Protein 3DF6 (pdb70)

CATH classification: 3.30.160.300

Structure (mmCIF, N/CA/C/O backbone):
data_3DF6
#
_entry.id   3DF6
#
_cell.length_a   57.112
_cell.length_b   97.688
_cell.length_c   103.679
_cell.angle_alpha   90.00
_cell.angle_beta   90.00
_cell.angle_gamma   90.00
#
_symmetry.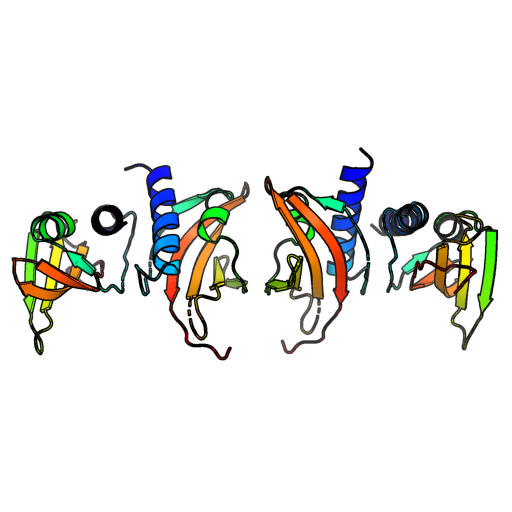space_group_name_H-M   'P 21 21 21'
#
loop_
_entity.id
_entity.type
_entity.pdbx_description
1 polymer ORF99
2 non-polymer 'CALCIUM ION'
3 water water
#
loop_
_atom_site.group_PDB
_atom_site.id
_atom_site.type_symbol
_atom_site.label_atom_id
_atom_site.label_alt_id
_atom_site.label_comp_id
_atom_site.label_asym_id
_atom_site.label_entity_id
_atom_site.label_seq_id
_atom_site.pdbx_PDB_ins_code
_atom_site.Cartn_x
_atom_site.Cartn_y
_atom_site.Cartn_z
_atom_site.occupancy
_atom_site.B_iso_or_equiv
_atom_site.auth_seq_id
_atom_site.auth_comp_id
_atom_site.auth_asym_id
_atom_site.auth_atom_id
_atom_site.pdbx_PDB_model_num
ATOM 1 N N . ASP A 1 2 ? 76.275 57.243 6.767 1.00 28.85 2 ASP A N 1
ATOM 2 C CA . ASP A 1 2 ? 76.103 57.582 8.212 1.00 28.12 2 ASP A CA 1
ATOM 3 C C . ASP A 1 2 ? 74.654 57.437 8.708 1.00 27.40 2 ASP A C 1
ATOM 4 O O . ASP A 1 2 ? 73.756 57.053 7.960 1.00 27.02 2 ASP A O 1
ATOM 9 N N . THR A 1 3 ? 74.452 57.782 9.974 1.00 26.64 3 THR A N 1
ATOM 10 C CA . THR A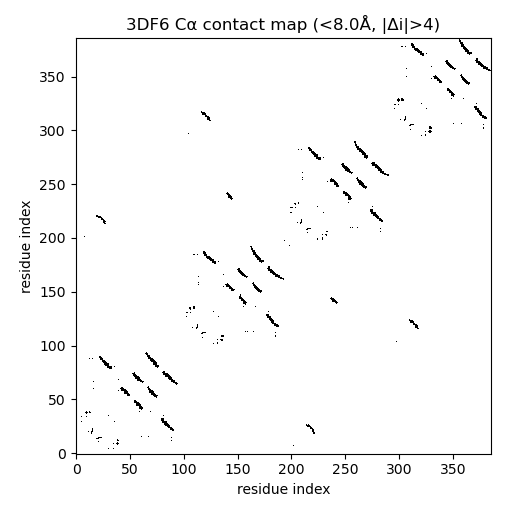 1 3 ? 73.193 57.584 10.694 1.00 25.66 3 THR A CA 1
ATOM 11 C C . THR A 1 3 ? 72.005 58.441 10.205 1.00 24.81 3 THR A C 1
ATOM 12 O O . THR A 1 3 ? 70.883 57.946 10.113 1.00 23.55 3 THR A O 1
ATOM 16 N N . HIS A 1 4 ? 72.244 59.712 9.879 1.00 23.55 4 HIS A N 1
ATOM 17 C CA . HIS A 1 4 ? 71.174 60.534 9.294 1.00 22.83 4 HIS A CA 1
ATOM 18 C C . HIS A 1 4 ? 70.742 59.989 7.931 1.00 21.32 4 HIS A C 1
ATOM 19 O O . HIS A 1 4 ? 69.555 59.973 7.613 1.00 20.80 4 HIS A O 1
ATOM 26 N N . GLU A 1 5 ? 71.715 59.556 7.131 1.00 19.88 5 GLU A N 1
ATOM 27 C CA . GLU A 1 5 ? 71.424 58.946 5.834 1.00 19.69 5 GLU A CA 1
ATOM 28 C C . GLU A 1 5 ? 70.728 57.596 5.985 1.00 18.39 5 GLU A C 1
ATOM 29 O O . GLU A 1 5 ? 69.815 57.278 5.220 1.00 17.85 5 GLU A O 1
ATOM 35 N N . PHE A 1 6 ? 71.168 56.812 6.973 1.00 17.16 6 PHE A N 1
ATOM 36 C CA . PHE A 1 6 ? 70.539 55.522 7.288 1.00 16.06 6 PHE A CA 1
ATOM 37 C C . PHE A 1 6 ? 69.072 55.747 7.670 1.00 15.59 6 PHE A C 1
ATOM 38 O O . PHE A 1 6 ? 68.181 55.089 7.137 1.00 14.83 6 PHE A O 1
ATOM 46 N N . HIS A 1 7 ? 68.809 56.711 8.551 1.00 15.52 7 HIS A N 1
ATOM 47 C CA . HIS A 1 7 ? 67.423 56.981 8.943 1.00 16.20 7 HIS A CA 1
ATOM 48 C C . HIS A 1 7 ? 66.558 57.501 7.788 1.00 15.62 7 HIS A C 1
ATOM 49 O O . HIS A 1 7 ? 65.401 57.122 7.676 1.00 14.82 7 HIS A O 1
ATOM 56 N N . LYS A 1 8 ? 67.138 58.321 6.911 1.00 15.93 8 LYS A N 1
ATOM 57 C CA . LYS A 1 8 ? 66.460 58.749 5.672 1.00 16.06 8 LYS A CA 1
ATOM 58 C C . LYS A 1 8 ? 66.056 57.549 4.801 1.00 15.32 8 LYS A C 1
ATOM 59 O O . LYS A 1 8 ? 64.966 57.512 4.241 1.00 14.62 8 LYS A O 1
ATOM 65 N N . LEU A 1 9 ? 66.949 56.578 4.671 1.00 14.85 9 LEU A N 1
ATOM 66 C CA . LEU A 1 9 ? 66.595 55.340 3.966 1.00 14.95 9 LEU A CA 1
ATOM 67 C C . LEU A 1 9 ? 65.433 54.545 4.624 1.00 15.08 9 LEU A C 1
ATOM 68 O O . LEU A 1 9 ? 64.565 54.027 3.931 1.00 15.59 9 LEU A O 1
ATOM 73 N N . LEU A 1 10 ? 65.409 54.429 5.946 1.00 15.26 10 LEU A N 1
ATOM 74 C CA . LEU A 1 10 ? 64.314 53.685 6.584 1.00 15.39 10 LEU A CA 1
ATOM 75 C C . LEU A 1 10 ? 62.980 54.352 6.265 1.00 15.56 10 LEU A C 1
ATOM 76 O O . LEU A 1 10 ? 61.989 53.685 5.960 1.00 15.40 10 LEU A O 1
ATOM 81 N N . ILE A 1 11 ? 62.972 55.682 6.362 1.00 15.44 11 ILE A N 1
ATOM 82 C CA . ILE A 1 11 ? 61.802 56.502 6.041 1.00 15.06 11 ILE A CA 1
ATOM 83 C C . ILE A 1 11 ? 61.346 56.242 4.602 1.00 15.08 11 ILE A C 1
ATOM 84 O O . ILE A 1 11 ? 60.167 56.001 4.363 1.00 15.26 11 ILE A O 1
ATOM 89 N N . LYS A 1 12 ? 62.292 56.262 3.664 1.00 14.57 12 LYS A N 1
ATOM 90 C CA . LYS A 1 12 ? 62.011 55.965 2.253 1.00 15.32 12 LYS A CA 1
ATOM 91 C C . LYS A 1 12 ? 61.546 54.523 1.983 1.00 14.34 12 LYS A C 1
ATOM 92 O O . LYS A 1 12 ? 60.732 54.292 1.074 1.00 12.99 12 LYS A O 1
ATOM 98 N N . VAL A 1 13 ? 62.073 53.563 2.745 1.00 14.48 13 VAL A N 1
ATOM 99 C CA . VAL A 1 13 ? 61.587 52.158 2.657 1.00 14.39 13 VAL A CA 1
ATOM 100 C C . VAL A 1 13 ? 60.082 52.098 2.980 1.00 14.78 13 VAL A C 1
ATOM 101 O O . VAL A 1 13 ? 59.295 51.493 2.233 1.00 14.38 13 VAL A O 1
ATOM 105 N N . VAL A 1 14 ? 59.688 52.715 4.098 1.00 14.72 14 VAL A N 1
ATOM 106 C CA . VAL A 1 14 ? 58.266 52.823 4.450 1.00 15.10 14 VAL A CA 1
ATOM 107 C C . VAL A 1 14 ? 57.456 53.507 3.330 1.00 15.13 14 VAL A C 1
ATOM 108 O O . VAL A 1 14 ? 56.399 53.010 2.953 1.00 14.37 14 VAL A O 1
ATOM 112 N N . ASP A 1 15 ? 57.993 54.604 2.781 1.00 16.34 15 ASP A N 1
ATOM 113 C CA A ASP A 1 15 ? 57.369 55.336 1.666 0.50 16.45 15 ASP A CA 1
ATOM 114 C CA B ASP A 1 15 ? 57.372 55.343 1.673 0.50 16.60 15 ASP A CA 1
ATOM 115 C C . ASP A 1 15 ? 57.115 54.417 0.482 1.00 16.38 15 ASP A C 1
ATOM 116 O O . ASP A 1 15 ? 56.022 54.408 -0.092 1.00 16.44 15 ASP A O 1
ATOM 125 N N . LEU A 1 16 ? 58.136 53.646 0.111 1.00 16.02 16 LEU A N 1
ATOM 126 C CA . LEU A 1 16 ? 58.033 52.707 -1.011 1.00 15.39 16 LEU A CA 1
ATOM 127 C C . LEU A 1 16 ? 57.067 51.573 -0.724 1.0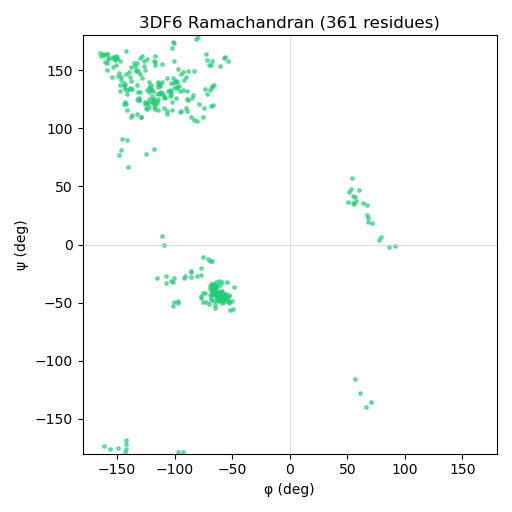0 14.64 16 LEU A C 1
ATOM 128 O O . LEU A 1 16 ? 56.374 51.098 -1.624 1.00 13.69 16 LEU A O 1
ATOM 133 N N . PHE A 1 17 ? 57.030 51.140 0.534 1.00 13.84 17 PHE A N 1
ATOM 134 C CA . PHE A 1 17 ? 56.049 50.165 0.969 1.00 14.62 17 PHE A CA 1
ATOM 135 C C . PHE A 1 17 ? 54.596 50.672 0.828 1.00 15.58 17 PHE A C 1
ATOM 136 O O . PHE A 1 17 ? 53.749 49.961 0.282 1.00 15.38 17 PHE A O 1
ATOM 144 N N . LEU A 1 18 ? 54.319 51.898 1.299 1.00 16.00 18 LEU A N 1
ATOM 145 C CA . LEU A 1 18 ? 52.985 52.491 1.194 1.00 16.51 18 LEU A CA 1
ATOM 146 C C . LEU A 1 18 ? 52.558 52.732 -0.252 1.00 17.13 18 LEU A C 1
ATOM 147 O O . LEU A 1 18 ? 51.374 52.604 -0.555 1.00 16.94 18 LEU A O 1
ATOM 152 N N . GLU A 1 19 ? 53.531 53.039 -1.136 1.00 17.29 19 GLU A N 1
ATOM 153 C CA . GLU A 1 19 ? 53.317 53.117 -2.592 1.00 18.20 19 GLU A CA 1
ATOM 154 C C . GLU A 1 19 ? 53.102 51.754 -3.238 1.00 17.24 19 GLU A C 1
ATOM 155 O O . GLU A 1 19 ? 52.726 51.681 -4.396 1.00 17.26 19 GLU A O 1
ATOM 161 N N . ASP A 1 20 ? 53.379 50.685 -2.492 1.00 16.89 20 ASP A N 1
ATOM 162 C CA . ASP A 1 20 ? 53.302 49.316 -3.002 1.00 16.39 20 ASP A CA 1
ATOM 163 C C . ASP A 1 20 ? 54.409 48.916 -4.003 1.00 15.77 20 ASP A C 1
ATOM 164 O O . ASP A 1 20 ? 54.275 47.934 -4.716 1.00 16.32 20 ASP A O 1
ATOM 169 N N . ARG A 1 21 ? 55.510 49.657 -4.044 1.00 15.49 21 ARG A N 1
ATOM 170 C CA . ARG A 1 21 ? 56.674 49.197 -4.800 1.00 15.22 21 ARG A CA 1
ATOM 171 C C . ARG A 1 21 ? 57.355 48.099 -3.995 1.00 14.69 21 ARG A C 1
ATOM 172 O O . ARG A 1 21 ? 57.739 47.056 -4.534 1.00 14.11 21 ARG A O 1
ATOM 180 N N . ILE A 1 22 ? 57.438 48.323 -2.673 1.00 13.73 22 ILE A N 1
ATOM 181 C CA . ILE A 1 22 ? 57.818 47.249 -1.763 1.00 13.05 22 ILE A CA 1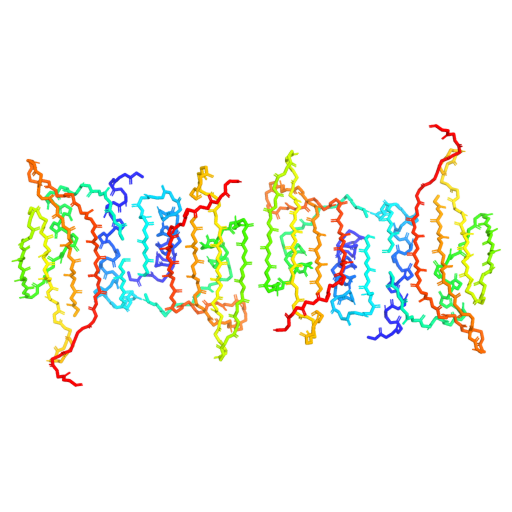
ATOM 182 C C . ILE A 1 22 ? 56.454 46.716 -1.338 1.00 13.21 22 ILE A C 1
ATOM 183 O O . ILE A 1 22 ? 55.650 47.440 -0.738 1.00 12.67 22 ILE A O 1
ATOM 188 N N . LYS A 1 23 ? 56.169 45.468 -1.705 1.00 13.42 23 LYS A N 1
ATOM 189 C CA . LYS A 1 23 ? 54.850 44.884 -1.447 1.00 13.09 23 LYS A CA 1
ATOM 190 C C . LYS A 1 23 ? 54.657 44.681 0.055 1.00 13.04 23 LYS A C 1
ATOM 191 O O . LYS A 1 23 ? 53.637 45.054 0.613 1.00 12.14 23 LYS A O 1
ATOM 197 N N . GLU A 1 24 ? 55.663 44.094 0.687 1.00 12.87 24 GLU A N 1
ATOM 198 C CA . GLU A 1 24 ? 55.699 43.891 2.138 1.00 14.46 24 GLU A CA 1
ATOM 199 C C . GLU A 1 24 ? 57.162 43.751 2.504 1.00 13.50 24 GLU A C 1
ATOM 200 O O . GLU A 1 24 ? 57.987 43.466 1.623 1.00 13.12 24 GLU A O 1
ATOM 206 N N . PHE A 1 25 ? 57.499 43.950 3.786 1.00 13.39 25 PHE A N 1
ATOM 207 C CA . PHE A 1 25 ? 58.908 43.884 4.220 1.00 13.48 25 PHE A CA 1
ATOM 208 C C . PHE A 1 25 ? 59.020 43.714 5.727 1.00 13.55 25 PHE A C 1
ATOM 209 O O . PHE A 1 25 ? 58.062 43.968 6.477 1.00 13.53 25 PHE A O 1
ATOM 217 N N . GLU A 1 26 ? 60.201 43.320 6.183 1.00 13.62 26 GLU A N 1
ATOM 218 C CA . GLU A 1 26 ? 60.519 43.421 7.605 1.00 15.62 26 GLU A CA 1
ATOM 219 C C . GLU A 1 26 ? 61.959 43.816 7.665 1.00 15.48 26 GLU A C 1
ATOM 220 O O . GLU A 1 26 ? 62.736 43.433 6.786 1.00 15.36 26 GLU A O 1
ATOM 234 N N . LYS A 1 28 ? 64.975 44.006 10.922 1.00 14.91 28 LYS A N 1
ATOM 235 C CA . LYS A 1 28 ? 65.452 43.967 12.294 1.00 15.52 28 LYS A CA 1
ATOM 236 C C . LYS A 1 28 ? 66.547 45.042 12.450 1.00 15.30 28 LYS A C 1
ATOM 237 O O . LYS A 1 28 ? 67.473 45.130 11.619 1.00 14.52 28 LYS A O 1
ATOM 243 N N . LEU A 1 29 ? 66.452 45.822 13.523 1.00 15.23 29 LEU A N 1
ATOM 244 C CA . LEU A 1 29 ? 67.262 47.018 13.669 1.00 15.49 29 LEU A CA 1
ATOM 245 C C . LEU A 1 29 ? 67.618 47.305 15.104 1.00 15.54 29 LEU A C 1
ATOM 246 O O . LEU A 1 29 ? 66.884 46.910 16.012 1.00 17.35 29 LEU A O 1
ATOM 251 N N . ASN A 1 30 ? 68.693 48.074 15.314 1.00 13.93 30 ASN A N 1
ATOM 252 C CA . ASN A 1 30 ? 68.896 48.678 16.652 1.00 13.04 30 ASN A CA 1
ATOM 253 C C . ASN A 1 30 ? 69.452 50.098 16.431 1.00 12.17 30 ASN A C 1
ATOM 254 O O . ASN A 1 30 ? 70.645 50.300 16.339 1.00 12.38 30 ASN A O 1
ATOM 259 N N . THR A 1 31 ? 68.554 51.064 16.319 1.00 11.95 31 THR A N 1
ATOM 260 C CA . THR A 1 31 ? 68.952 52.428 15.989 1.00 12.74 31 THR A CA 1
ATOM 261 C C . THR A 1 31 ? 67.973 53.416 16.631 1.00 12.65 31 THR A C 1
ATOM 262 O O . THR A 1 31 ? 66.783 53.115 16.765 1.00 12.66 31 THR A O 1
ATOM 266 N N . THR A 1 32 ? 68.483 54.572 17.059 1.00 13.10 32 THR A N 1
ATOM 267 C CA . THR A 1 32 ? 67.670 55.512 17.797 1.00 14.19 32 THR A CA 1
ATOM 268 C C . THR A 1 32 ? 67.236 56.661 16.898 1.00 13.93 32 THR A C 1
ATOM 269 O O . THR A 1 32 ? 68.064 57.426 16.430 1.00 14.92 32 THR A O 1
ATOM 273 N N . LEU A 1 33 ? 65.936 56.778 16.674 1.00 13.67 33 LEU A N 1
ATOM 274 C CA . LEU A 1 33 ? 65.371 57.900 15.931 1.00 13.33 33 LEU A CA 1
ATOM 275 C C . LEU A 1 33 ? 65.020 59.014 16.885 1.00 13.50 33 LEU A C 1
ATOM 276 O O . LEU A 1 33 ? 64.545 58.763 17.988 1.00 13.83 33 LEU A O 1
ATOM 281 N N . ASP A 1 34 ? 65.209 60.251 16.453 1.00 13.73 34 ASP A N 1
ATOM 282 C CA . ASP A 1 34 ? 64.665 61.355 17.199 1.00 14.29 34 ASP A CA 1
ATOM 283 C C . ASP A 1 34 ? 63.182 61.498 16.825 1.00 13.93 34 ASP A C 1
ATOM 284 O O . ASP A 1 34 ? 62.643 60.740 16.001 1.00 13.20 34 ASP A O 1
ATOM 289 N N . GLU A 1 35 ? 62.525 62.431 17.484 1.00 12.93 35 GLU A N 1
ATOM 290 C CA . GLU A 1 35 ? 61.093 62.609 17.380 1.00 13.06 35 GLU A CA 1
ATOM 291 C C . GLU A 1 35 ? 60.655 62.930 15.948 1.00 12.13 35 GLU A C 1
ATOM 292 O O . GLU A 1 35 ? 59.667 62.386 15.455 1.00 10.53 35 GLU A O 1
ATOM 298 N N . LEU A 1 36 ? 61.410 63.813 15.293 1.00 12.19 36 LEU A N 1
ATOM 299 C CA . LEU A 1 36 ? 61.118 64.245 13.931 1.00 12.52 36 LEU A CA 1
ATOM 300 C C . LEU A 1 36 ? 61.243 63.103 12.924 1.00 12.49 36 LEU A C 1
ATOM 301 O O . LEU A 1 36 ? 60.427 62.995 12.011 1.00 12.36 36 LEU A O 1
ATOM 306 N N . GLU A 1 37 ? 62.274 62.271 13.091 1.00 12.31 37 GLU A N 1
ATOM 307 C CA . GLU A 1 37 ? 62.506 61.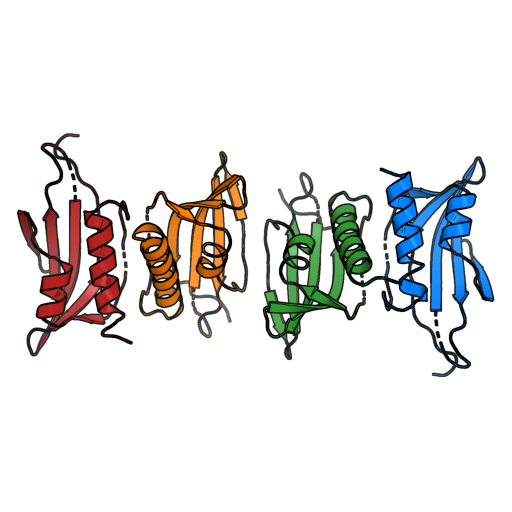139 12.210 1.00 13.12 37 GLU A CA 1
ATOM 308 C C . GLU A 1 37 ? 61.408 60.100 12.376 1.00 13.43 37 GLU A C 1
ATOM 309 O O . GLU A 1 37 ? 60.901 59.546 11.395 1.00 13.60 37 GLU A O 1
ATOM 315 N N . PHE A 1 38 ? 61.036 59.842 13.624 1.00 14.05 38 PHE A N 1
ATOM 316 C CA . PHE A 1 38 ? 59.998 58.852 13.925 1.00 15.54 38 PHE A CA 1
ATOM 317 C C . PHE A 1 38 ? 58.671 59.327 13.330 1.00 15.04 38 PHE A C 1
ATOM 318 O O . PHE A 1 38 ? 57.942 58.541 12.728 1.00 15.03 38 PHE A O 1
ATOM 326 N N . GLU A 1 39 ? 58.363 60.615 13.487 1.00 15.15 39 GLU A N 1
ATOM 327 C CA . GLU A 1 39 ? 57.165 61.189 12.864 1.00 15.27 39 GLU A CA 1
ATOM 328 C C . GLU A 1 39 ? 57.170 61.054 11.348 1.00 15.76 39 GLU A C 1
ATOM 329 O O . GLU A 1 39 ? 56.172 60.668 10.748 1.00 15.33 39 GLU A O 1
ATOM 335 N N . GLU A 1 40 ? 58.294 61.379 10.730 1.00 16.83 40 GLU A N 1
ATOM 336 C CA . GLU A 1 40 ? 58.390 61.268 9.287 1.00 18.07 40 GLU A CA 1
ATOM 337 C C . GLU A 1 40 ? 58.296 59.803 8.782 1.00 18.95 40 GLU A C 1
ATOM 338 O O . GLU A 1 40 ? 57.663 59.547 7.757 1.00 18.91 40 GLU A O 1
ATOM 344 N N . LEU A 1 41 ? 58.909 58.864 9.512 1.00 19.19 41 LEU A N 1
ATOM 345 C CA . LEU A 1 41 ? 58.872 57.436 9.191 1.00 20.05 41 LEU A CA 1
ATOM 346 C C . LEU A 1 41 ? 57.448 56.890 9.005 1.00 21.35 41 LEU A C 1
ATOM 347 O O . LEU A 1 41 ? 57.168 56.121 8.071 1.00 21.03 41 LEU A O 1
ATOM 352 N N . ILE A 1 42 ? 56.569 57.282 9.918 1.00 22.13 42 ILE A N 1
ATOM 353 C CA . ILE A 1 42 ? 55.217 56.759 10.004 1.00 24.31 42 ILE A CA 1
ATOM 354 C C . ILE A 1 42 ? 54.243 57.505 9.087 1.00 25.04 42 ILE A C 1
ATOM 355 O O . ILE A 1 42 ? 53.182 56.974 8.719 1.00 25.33 42 ILE A O 1
ATOM 360 N N . GLY A 1 43 ? 54.610 58.737 8.734 1.00 25.69 43 GLY A N 1
ATOM 361 C CA . GLY A 1 43 ? 53.818 59.572 7.831 1.00 26.16 43 GLY A CA 1
ATOM 362 C C . GLY A 1 43 ? 52.434 59.856 8.365 1.00 26.26 43 GLY A C 1
ATOM 363 O O . GLY A 1 43 ? 52.279 60.287 9.522 1.00 26.49 43 GLY A O 1
ATOM 364 N N . LYS A 1 44 ? 51.419 59.590 7.542 1.00 26.73 44 LYS A N 1
ATOM 365 C CA . LYS A 1 44 ? 50.038 59.960 7.906 1.00 27.17 44 LYS A CA 1
ATOM 366 C C . LYS A 1 44 ? 49.053 58.789 7.881 1.00 26.44 44 LYS A C 1
ATOM 367 O O . LYS A 1 44 ? 48.262 58.660 6.935 1.00 26.66 44 LYS A O 1
ATOM 373 N N . PRO A 1 45 ? 49.082 57.943 8.932 1.00 25.42 45 PRO A N 1
ATOM 374 C CA . PRO A 1 45 ? 48.203 56.768 8.998 1.00 24.42 45 PRO A CA 1
ATOM 375 C C . PRO A 1 45 ? 46.756 57.175 9.246 1.00 23.94 45 PRO A C 1
ATOM 376 O O . PRO A 1 45 ? 46.508 58.278 9.740 1.00 23.00 45 PRO A O 1
ATOM 380 N N . ASP A 1 46 ? 45.823 56.297 8.903 1.00 22.58 46 ASP A N 1
ATOM 381 C CA . ASP A 1 46 ? 44.406 56.573 9.095 1.00 22.45 46 ASP A CA 1
ATOM 382 C C . ASP A 1 46 ? 43.973 56.191 10.492 1.00 22.02 46 ASP A C 1
ATOM 383 O O . ASP A 1 46 ? 43.035 56.772 11.037 1.00 21.49 46 ASP A O 1
ATOM 388 N N . SER A 1 47 ? 44.661 55.212 11.066 1.00 21.16 47 SER A N 1
ATOM 389 C CA . SER A 1 47 ? 44.494 54.892 12.475 1.00 20.55 47 SER A CA 1
ATOM 390 C C . SER A 1 47 ? 45.765 54.253 13.014 1.00 20.46 47 SER A C 1
ATOM 391 O O . SER A 1 47 ? 46.629 53.789 12.247 1.00 20.25 47 SER A O 1
ATOM 394 N N . SER A 1 48 ? 45.887 54.260 14.334 1.00 19.86 48 SER A N 1
ATOM 395 C CA . SER A 1 48 ? 47.046 53.714 15.012 1.00 19.76 48 SER A CA 1
ATOM 396 C C . SER A 1 48 ? 46.621 53.008 16.293 1.00 19.98 48 SER A C 1
ATOM 397 O O . SER A 1 48 ? 45.631 53.390 16.933 1.00 18.39 48 SER A O 1
ATOM 400 N N . ASN A 1 49 ? 47.352 51.944 16.617 1.00 20.03 49 ASN A N 1
ATOM 401 C CA . ASN A 1 49 ? 47.201 51.200 17.861 1.00 21.20 49 ASN A CA 1
ATOM 402 C C . ASN A 1 49 ? 48.593 51.157 18.497 1.00 20.45 49 ASN A C 1
ATOM 403 O O . ASN A 1 49 ? 49.600 51.204 17.791 1.00 19.84 49 ASN A O 1
ATOM 408 N N . SER A 1 50 ? 48.651 51.098 19.822 1.00 19.74 50 SER A N 1
ATOM 409 C CA . SER A 1 50 ? 49.926 50.980 20.526 1.00 19.59 50 SER A CA 1
ATOM 410 C C . SER A 1 50 ? 49.777 50.051 21.722 1.00 19.45 50 SER A C 1
ATOM 411 O O . SER A 1 50 ? 48.853 50.214 22.524 1.00 19.10 50 SER A O 1
ATOM 414 N N . ALA A 1 51 ? 50.677 49.076 21.821 1.00 18.81 51 ALA A N 1
ATOM 415 C CA . ALA A 1 51 ? 50.697 48.136 22.940 1.00 18.32 51 ALA A CA 1
ATOM 416 C C . ALA A 1 51 ? 52.094 48.128 23.549 1.00 17.77 51 ALA A C 1
ATOM 417 O O . ALA A 1 51 ? 53.064 48.488 22.898 1.00 16.71 51 ALA A O 1
ATOM 419 N N . GLU A 1 52 ? 52.183 47.708 24.799 1.00 16.66 52 GLU A N 1
ATOM 420 C CA . GLU A 1 52 ? 53.449 47.644 25.504 1.00 16.91 52 GLU A CA 1
ATOM 421 C C . GLU A 1 52 ? 53.540 46.280 26.195 1.00 16.36 52 GLU A C 1
ATOM 422 O O . GLU A 1 52 ? 52.569 45.813 26.794 1.00 16.64 52 GLU A O 1
ATOM 428 N N . ASN A 1 53 ? 54.701 45.652 26.124 1.00 15.89 53 ASN A N 1
ATOM 429 C CA A ASN A 1 53 ? 54.954 44.408 26.862 0.50 15.33 53 ASN A CA 1
ATOM 430 C CA B ASN A 1 53 ? 54.955 44.413 26.847 0.50 15.74 53 ASN A CA 1
ATOM 431 C C . ASN A 1 53 ? 56.357 44.458 27.427 1.00 14.72 53 ASN A C 1
ATOM 432 O O . ASN A 1 53 ? 57.325 44.487 26.676 1.00 14.30 53 ASN A O 1
ATOM 441 N N . ASN A 1 54 ? 56.446 44.479 28.752 1.00 14.43 54 ASN A N 1
ATOM 442 C CA . ASN A 1 54 ? 57.706 44.469 29.511 1.00 14.35 54 ASN A CA 1
ATOM 443 C C . ASN A 1 54 ? 58.685 45.582 29.148 1.00 14.09 54 ASN A C 1
ATOM 444 O O . ASN A 1 54 ? 59.898 45.378 29.138 1.00 13.95 54 ASN A O 1
ATOM 449 N N . GLY A 1 55 ? 58.155 46.762 28.836 1.00 14.26 55 GLY A N 1
ATOM 450 C CA . GLY A 1 55 ? 59.001 47.906 28.479 1.00 13.88 55 GLY A CA 1
ATOM 451 C C . GLY A 1 55 ? 59.282 48.026 26.991 1.00 14.13 55 GLY A C 1
ATOM 452 O O . GLY A 1 55 ? 59.972 48.960 26.570 1.00 14.79 55 GLY A O 1
ATOM 453 N N . ILE A 1 56 ? 58.764 47.095 26.188 1.00 12.71 56 ILE A N 1
ATOM 454 C CA . ILE A 1 56 ? 58.947 47.151 24.737 1.00 13.20 56 ILE A CA 1
ATOM 455 C C . ILE A 1 56 ? 57.599 47.513 24.095 1.00 13.25 56 ILE A C 1
ATOM 456 O O . ILE A 1 56 ? 56.580 46.881 24.370 1.00 12.94 56 ILE A O 1
ATOM 461 N N . PHE A 1 57 ? 57.595 48.553 23.267 1.00 14.08 57 PHE A N 1
ATOM 462 C CA . PHE A 1 57 ? 56.378 48.994 22.582 1.00 15.05 57 PHE A CA 1
ATOM 463 C C . PHE A 1 57 ? 56.260 48.501 21.158 1.00 16.21 57 PHE A C 1
ATOM 464 O O . PHE A 1 57 ? 57.231 48.522 20.409 1.00 15.30 57 PHE A O 1
ATOM 472 N N . ILE A 1 58 ? 55.035 48.137 20.763 1.00 17.57 58 ILE A N 1
ATOM 473 C CA . ILE A 1 58 ? 54.769 47.858 19.348 1.00 18.92 58 ILE A CA 1
ATOM 474 C C . ILE A 1 58 ? 53.602 48.786 18.966 1.00 19.03 58 ILE A C 1
ATOM 475 O O . ILE A 1 58 ? 52.537 48.740 19.605 1.00 19.52 58 ILE A O 1
ATOM 480 N N . ASP A 1 59 ? 53.837 49.712 18.030 1.00 18.18 59 ASP A N 1
ATOM 481 C CA . ASP A 1 59 ? 52.737 50.510 17.469 1.00 18.48 59 ASP A CA 1
ATOM 482 C C . ASP A 1 59 ? 52.318 49.892 16.145 1.00 19.11 59 ASP A C 1
ATOM 483 O O . ASP A 1 59 ? 53.171 49.444 15.356 1.00 18.06 59 ASP A O 1
ATOM 488 N N . GLU A 1 60 ? 51.012 49.864 15.906 1.00 19.12 60 GLU A N 1
ATOM 489 C CA . GLU A 1 60 ? 50.441 49.400 14.648 1.00 20.24 60 GLU A CA 1
ATOM 490 C C . GLU A 1 60 ? 49.734 50.570 13.953 1.00 19.66 60 GLU A C 1
ATOM 491 O O . GLU A 1 60 ? 48.835 51.199 14.524 1.00 19.20 60 GLU A O 1
ATOM 497 N N . TYR A 1 61 ? 50.173 50.873 12.739 1.00 18.93 61 TYR A N 1
ATOM 498 C CA . TYR A 1 61 ? 49.597 51.946 11.926 1.00 19.17 61 TYR A CA 1
ATOM 499 C C . TYR A 1 61 ? 48.873 51.386 10.694 1.00 18.38 61 TYR A C 1
ATOM 500 O O . TYR A 1 61 ? 49.384 50.489 10.037 1.00 18.03 61 TYR A O 1
ATOM 509 N N . SER A 1 62 ? 47.684 51.921 10.407 1.00 17.83 62 SER A N 1
ATOM 510 C CA . SER A 1 62 ? 46.872 51.511 9.266 1.00 17.06 62 SER A CA 1
ATOM 511 C C . SER A 1 62 ? 46.741 52.640 8.261 1.00 16.57 62 SER A C 1
ATOM 512 O O . SER A 1 62 ? 46.473 53.792 8.618 1.00 15.39 62 SER A O 1
ATOM 515 N N . TYR A 1 63 ? 46.900 52.276 6.997 1.00 15.65 63 TYR A N 1
ATOM 516 C CA . TYR A 1 63 ? 46.836 53.203 5.884 1.00 15.81 63 TYR A CA 1
ATOM 517 C C . TYR A 1 63 ? 45.859 52.558 4.920 1.00 16.68 63 TYR A C 1
ATOM 518 O O . TYR A 1 63 ? 46.155 51.507 4.331 1.00 15.35 63 TYR A O 1
ATOM 527 N N . ASP A 1 64 ? 44.682 53.154 4.785 1.00 18.28 64 ASP A N 1
ATOM 528 C CA . ASP A 1 64 ? 43.638 52.570 3.953 1.00 20.54 64 ASP A CA 1
ATOM 529 C C . ASP A 1 64 ? 44.010 52.764 2.487 1.00 21.51 64 ASP A C 1
ATOM 530 O O . ASP A 1 64 ? 44.467 53.835 2.096 1.00 21.71 64 ASP A O 1
ATOM 535 N N . ALA A 1 65 ? 43.885 51.705 1.698 1.00 22.45 65 ALA A N 1
ATOM 536 C CA . ALA A 1 65 ? 44.111 51.788 0.256 1.00 23.55 65 ALA A CA 1
ATOM 537 C C . ALA A 1 65 ? 42.749 51.840 -0.437 1.00 24.49 65 ALA A C 1
ATOM 538 O O . ALA A 1 65 ? 42.459 52.765 -1.214 1.00 25.50 65 ALA A O 1
ATOM 540 N N . SER A 1 66 ? 41.892 50.873 -0.116 1.00 24.64 66 SER A N 1
ATOM 541 C CA A SER A 1 66 ? 40.531 50.855 -0.638 0.50 24.67 66 SER A CA 1
ATOM 542 C CA B SER A 1 66 ? 40.534 50.841 -0.640 0.50 24.26 66 SER A CA 1
ATOM 543 C C . SER A 1 66 ? 39.540 50.479 0.454 1.00 24.29 66 SER A C 1
ATOM 544 O O . SER A 1 66 ? 39.886 50.419 1.642 1.00 24.33 66 SER A O 1
ATOM 549 N N . GLU A 1 67 ? 38.323 50.231 0.027 1.00 23.40 67 GLU A N 1
ATOM 550 C CA . GLU A 1 67 ? 37.242 49.728 0.852 1.00 22.42 67 GLU A CA 1
ATOM 551 C C . GLU A 1 67 ? 37.662 48.424 1.558 1.00 21.14 67 GLU A C 1
ATOM 552 O O . GLU A 1 67 ? 37.234 48.148 2.683 1.00 21.00 67 GLU A O 1
ATOM 558 N N . ASN A 1 68 ? 38.498 47.633 0.909 1.00 19.53 68 ASN A N 1
ATOM 559 C CA . ASN A 1 68 ? 38.835 46.304 1.414 1.00 18.72 68 ASN A CA 1
ATOM 560 C C . ASN A 1 68 ? 40.303 46.132 1.810 1.00 18.48 68 ASN A C 1
ATOM 561 O O . ASN A 1 68 ? 40.609 45.350 2.697 1.00 18.52 68 ASN A O 1
ATOM 566 N N . ALA A 1 69 ? 41.192 46.877 1.155 1.00 18.67 69 ALA A N 1
ATOM 567 C CA . ALA A 1 69 ? 42.626 46.748 1.328 1.00 18.43 69 ALA A CA 1
ATOM 568 C C . ALA A 1 69 ? 43.233 47.835 2.222 1.00 19.18 69 ALA A C 1
ATOM 569 O O . ALA A 1 69 ? 42.818 49.018 2.192 1.00 18.19 69 ALA A O 1
ATOM 579 N N . LYS A 1 71 ? 47.342 48.902 4.110 1.00 17.34 71 LYS A N 1
ATOM 580 C CA . LYS A 1 71 ? 48.716 48.666 4.502 1.00 16.36 71 LYS A CA 1
ATOM 581 C C . LYS A 1 71 ? 48.791 48.834 6.012 1.00 15.99 71 LYS A C 1
ATOM 582 O O . LYS A 1 71 ? 48.150 49.738 6.574 1.00 15.95 71 LYS A O 1
ATOM 588 N N . LYS A 1 72 ? 49.519 47.941 6.677 1.00 14.69 72 LYS A N 1
ATOM 589 C CA . LYS A 1 72 ? 49.783 48.081 8.093 1.00 14.91 72 LYS A CA 1
ATOM 590 C C . LYS A 1 72 ? 51.290 48.140 8.317 1.00 14.75 72 LYS A C 1
ATOM 591 O O . LYS A 1 72 ? 52.053 47.349 7.747 1.00 14.75 72 LYS A O 1
ATOM 597 N N . LEU A 1 73 ? 51.704 49.081 9.152 1.00 14.28 73 LEU A N 1
ATOM 598 C CA . LEU A 1 73 ? 53.092 49.198 9.554 1.00 14.08 73 LEU A CA 1
ATOM 599 C C . LEU A 1 73 ? 53.201 48.932 11.053 1.00 14.19 73 LEU A C 1
ATOM 600 O O . LEU A 1 73 ? 52.470 49.504 11.851 1.00 13.85 73 LEU A O 1
ATOM 605 N N . PHE A 1 74 ? 54.119 48.047 11.426 1.00 14.89 74 PHE A N 1
ATOM 606 C CA . PHE A 1 74 ? 54.368 47.742 12.801 1.00 15.05 74 PHE A CA 1
ATOM 607 C C . PHE A 1 74 ? 55.759 48.268 13.113 1.00 15.58 74 PHE A C 1
ATOM 608 O O . PHE A 1 74 ? 56.716 47.973 12.358 1.00 14.24 74 PHE A O 1
ATOM 616 N N . VAL A 1 75 ? 55.878 49.029 14.207 1.00 14.31 75 VAL A N 1
ATOM 617 C CA . VAL A 1 75 ? 57.184 49.519 14.657 1.00 14.67 75 VAL A CA 1
ATOM 618 C C . VAL A 1 75 ? 57.363 49.108 16.120 1.00 15.26 75 VAL A C 1
ATOM 619 O O . VAL A 1 75 ? 56.553 49.453 16.972 1.00 14.10 75 VAL A O 1
ATOM 623 N N . GLU A 1 76 ? 58.416 48.348 16.392 1.00 15.15 76 GLU A N 1
ATOM 624 C CA . GLU A 1 76 ? 58.727 47.913 17.746 1.00 15.36 76 GLU A CA 1
ATOM 625 C C . GLU A 1 76 ? 59.896 48.757 18.231 1.00 14.48 76 GLU A C 1
ATOM 626 O O . GLU A 1 76 ? 60.899 48.927 17.521 1.00 14.82 76 GLU A O 1
ATOM 632 N N . TYR A 1 77 ? 59.781 49.278 19.444 1.00 12.93 77 TYR A N 1
ATOM 633 C CA . TYR A 1 77 ? 60.733 50.264 19.914 1.00 13.08 77 TYR A CA 1
ATOM 634 C C . TYR A 1 77 ? 60.754 50.355 21.441 1.00 12.08 77 TYR A C 1
ATOM 635 O O . TYR A 1 77 ? 59.842 49.871 22.137 1.00 12.07 77 TYR A O 1
ATOM 644 N N . VAL A 1 78 ? 61.813 50.972 21.932 1.00 12.37 78 VAL A N 1
ATOM 645 C CA . VAL A 1 78 ? 61.957 51.303 23.342 1.00 13.47 78 VAL A CA 1
ATOM 646 C C . VAL A 1 78 ? 62.091 52.816 23.426 1.00 13.84 78 VAL A C 1
ATOM 647 O O . VAL A 1 78 ? 62.972 53.412 22.794 1.00 14.43 78 VAL A O 1
ATOM 651 N N . ARG A 1 79 ? 61.202 53.431 24.182 1.00 13.88 79 ARG A N 1
ATOM 652 C CA . ARG A 1 79 ? 61.270 54.868 24.436 1.00 14.61 79 ARG A CA 1
ATOM 653 C C . ARG A 1 79 ? 62.508 55.235 25.254 1.00 14.98 79 ARG A C 1
ATOM 654 O O . ARG A 1 79 ? 62.842 54.542 26.226 1.00 14.63 79 ARG A O 1
ATOM 662 N N . GLN A 1 80 ? 63.163 56.330 24.856 1.00 15.00 80 GLN A N 1
ATOM 663 C CA . GLN A 1 80 ? 64.419 56.801 25.468 1.00 15.11 80 GLN A CA 1
ATOM 664 C C . GLN A 1 80 ? 64.240 58.235 25.950 1.00 14.72 80 GLN A C 1
ATOM 665 O O . GLN A 1 80 ? 63.335 58.908 25.470 1.00 14.70 80 GLN A O 1
ATOM 671 N N . PRO A 1 81 ? 65.090 58.712 26.893 1.00 14.90 81 PRO A N 1
ATOM 672 C CA . PRO A 1 81 ? 64.987 60.138 27.234 1.00 15.83 81 PRO A CA 1
ATOM 673 C C . PRO A 1 81 ? 65.177 61.049 26.021 1.00 16.10 81 PRO A C 1
ATOM 674 O O . PRO A 1 81 ? 65.732 60.622 24.993 1.00 15.93 81 PRO A O 1
ATOM 678 N N . GLU A 1 82 ? 64.708 62.284 26.168 1.00 16.84 82 GLU A N 1
ATOM 679 C CA . GLU A 1 82 ? 64.842 63.347 25.168 1.00 17.39 82 GLU A CA 1
ATOM 680 C C . GLU A 1 82 ? 64.032 63.066 23.906 1.00 16.24 82 GLU A C 1
ATOM 681 O O . GLU A 1 82 ? 64.445 63.426 22.804 1.00 15.86 82 GLU A O 1
ATOM 687 N N . PHE A 1 83 ? 62.875 62.428 24.086 1.00 15.10 83 PHE A N 1
ATOM 688 C CA . PHE A 1 83 ? 61.956 62.103 22.998 1.00 14.43 83 PHE A CA 1
ATOM 689 C C . PHE A 1 83 ? 62.661 61.342 21.871 1.00 13.70 83 PHE A C 1
ATOM 690 O O . PHE A 1 83 ? 62.530 61.683 20.693 1.00 13.48 83 PHE A O 1
ATOM 698 N N . LYS A 1 84 ? 63.416 60.319 22.246 1.00 13.29 84 LYS A N 1
ATOM 699 C CA . LYS A 1 84 ? 64.118 59.495 21.278 1.00 13.77 84 LYS A CA 1
ATOM 700 C C . LYS A 1 84 ? 63.586 58.071 21.395 1.00 13.92 84 LYS A C 1
ATOM 701 O O . LYS A 1 84 ? 63.017 57.697 22.433 1.00 13.53 84 LYS A O 1
ATOM 707 N N . TYR A 1 85 ? 63.754 57.287 20.331 1.00 13.65 85 TYR A N 1
ATOM 708 C CA . TYR A 1 85 ? 63.125 55.968 20.246 1.00 14.03 85 TYR A CA 1
ATOM 709 C C . TYR A 1 85 ? 64.071 54.985 19.604 1.00 14.33 85 TYR A C 1
ATOM 710 O O . TYR A 1 85 ? 64.438 55.142 18.440 1.00 14.05 85 TYR A O 1
ATOM 719 N N . THR A 1 86 ? 64.478 53.979 20.374 1.00 14.51 86 THR A N 1
ATOM 720 C CA . THR A 1 86 ? 65.288 52.909 19.856 1.00 14.44 86 THR A CA 1
ATOM 721 C C . THR A 1 86 ? 64.380 51.905 19.119 1.00 14.51 86 THR A C 1
ATOM 722 O O . THR A 1 86 ? 63.648 51.133 19.734 1.00 13.14 86 THR A O 1
ATOM 726 N N . VAL A 1 87 ? 64.455 51.937 17.791 1.00 14.15 87 VAL A N 1
ATOM 727 C CA . VAL A 1 87 ? 63.651 51.066 16.952 1.00 13.51 87 VAL A CA 1
ATOM 728 C C . VAL A 1 87 ? 64.355 49.721 16.812 1.00 13.51 87 VAL A C 1
ATOM 729 O O . VAL A 1 87 ? 65.527 49.649 16.397 1.00 13.22 87 VAL A O 1
ATOM 733 N N . LEU A 1 88 ? 63.621 48.659 17.136 1.00 13.30 88 LEU A N 1
ATOM 734 C CA . LEU A 1 88 ? 64.110 47.283 17.077 1.00 13.07 88 LEU A CA 1
ATOM 735 C C . LEU A 1 88 ? 63.626 46.479 15.867 1.00 13.24 88 LEU A C 1
ATOM 736 O O . LEU A 1 88 ? 64.325 45.567 15.426 1.00 11.91 88 LEU A O 1
ATOM 741 N N . SER A 1 89 ? 62.425 46.779 15.382 1.00 13.22 89 SER A N 1
ATOM 742 C CA . SER A 1 89 ? 61.966 46.236 14.104 1.00 14.61 89 SER A CA 1
ATOM 743 C C . SER A 1 89 ? 60.936 47.127 13.438 1.00 14.35 89 SER A C 1
ATOM 744 O O . SER A 1 89 ? 60.220 47.878 14.095 1.00 14.13 89 SER A O 1
ATOM 747 N N . ILE A 1 90 ? 60.887 47.039 12.110 1.00 14.65 90 ILE A N 1
ATOM 748 C CA . ILE A 1 90 ? 59.839 47.674 11.325 1.00 15.33 90 ILE A CA 1
ATOM 749 C C . ILE A 1 90 ? 59.325 46.622 10.364 1.00 15.67 90 ILE A C 1
ATOM 750 O O . ILE A 1 90 ? 60.124 45.932 9.702 1.00 15.43 90 ILE A O 1
ATOM 755 N N . LYS A 1 91 ? 58.003 46.481 10.302 1.00 14.82 91 LYS A N 1
ATOM 756 C CA A LYS A 1 91 ? 57.374 45.476 9.442 0.60 14.81 91 LYS A CA 1
ATOM 757 C CA B LYS A 1 91 ? 57.379 45.484 9.439 0.40 15.13 91 LYS A CA 1
ATOM 758 C C . LYS A 1 91 ? 56.191 46.106 8.725 1.00 14.49 91 LYS A C 1
ATOM 759 O O . LYS A 1 91 ? 55.338 46.760 9.373 1.00 15.64 91 LYS A O 1
ATOM 770 N N . GLY A 1 92 ? 56.140 45.912 7.414 1.00 13.01 92 GLY A N 1
ATOM 771 C CA . GLY A 1 92 ? 55.031 46.380 6.588 1.00 13.12 92 GLY A CA 1
ATOM 772 C C . GLY A 1 92 ? 54.303 45.177 6.017 1.00 12.95 92 GLY A C 1
ATOM 773 O O . GLY A 1 92 ? 54.918 44.308 5.372 1.00 13.17 92 GLY A O 1
ATOM 774 N N . VAL A 1 93 ? 52.995 45.111 6.248 1.00 12.61 93 VAL A N 1
ATOM 775 C CA . VAL A 1 93 ? 52.185 44.010 5.743 1.00 13.32 93 VAL A CA 1
ATOM 776 C C . VAL A 1 93 ? 50.937 44.516 5.023 1.00 13.21 93 VAL A C 1
ATOM 777 O O . VAL A 1 93 ? 50.535 45.662 5.211 1.00 13.85 93 VAL A O 1
ATOM 781 N N . ASN A 1 94 ? 50.337 43.662 4.185 1.00 13.16 94 ASN A N 1
ATOM 782 C CA . ASN A 1 94 ? 49.061 43.984 3.558 1.00 13.04 94 ASN A CA 1
ATOM 783 C C . ASN A 1 94 ? 47.959 43.275 4.311 1.00 12.48 94 ASN A C 1
ATOM 784 O O . ASN A 1 94 ? 48.119 42.118 4.710 1.00 11.80 94 ASN A O 1
ATOM 789 N N . ASP A 1 95 ? 46.848 43.972 4.519 1.00 12.09 95 ASP A N 1
ATOM 790 C CA . ASP A 1 95 ? 45.718 43.384 5.244 1.00 12.09 95 ASP A CA 1
ATOM 791 C C . ASP A 1 95 ? 44.449 43.717 4.475 1.00 12.42 95 ASP A C 1
ATOM 792 O O . ASP A 1 95 ? 44.419 44.665 3.669 1.00 12.67 95 ASP A O 1
ATOM 797 N N . TRP A 1 96 ? 43.423 42.905 4.668 1.00 11.86 96 TRP A N 1
ATOM 798 C CA . TRP A 1 96 ? 42.162 43.100 3.978 1.00 11.99 96 TRP A CA 1
ATOM 799 C C . TRP A 1 96 ? 41.076 42.978 5.009 1.00 12.06 96 TRP A C 1
ATOM 800 O O . TRP A 1 96 ? 41.231 42.232 5.976 1.00 12.49 96 TRP A O 1
ATOM 811 N N . VAL A 1 97 ? 39.981 43.696 4.798 1.00 12.27 97 VAL A N 1
ATOM 812 C CA . VAL A 1 97 ? 38.811 43.634 5.688 1.00 12.52 97 VAL A CA 1
ATOM 813 C C . VAL A 1 97 ? 38.132 42.254 5.677 1.00 11.57 97 VAL A C 1
ATOM 814 O O . VAL A 1 97 ? 37.912 41.646 6.729 1.00 11.75 97 VAL A O 1
ATOM 818 N N . ARG A 1 98 ? 37.817 41.758 4.486 1.00 9.98 98 ARG A N 1
ATOM 819 C CA . ARG A 1 98 ? 37.129 40.489 4.351 1.00 9.30 98 ARG A CA 1
ATOM 820 C C . ARG A 1 98 ? 38.103 39.309 4.279 1.00 9.07 98 ARG A C 1
ATOM 821 O O . ARG A 1 98 ? 39.198 39.425 3.741 1.00 7.54 98 ARG A O 1
ATOM 829 N N . GLU A 1 99 ? 37.663 38.158 4.780 1.00 9.14 99 GLU A N 1
ATOM 830 C CA . GLU A 1 99 ? 38.402 36.903 4.581 1.00 9.44 99 GLU A CA 1
ATOM 831 C C . GLU A 1 99 ? 38.383 36.468 3.099 1.00 8.79 99 GLU A C 1
ATOM 832 O O . GLU A 1 99 ? 39.274 35.761 2.639 1.00 8.21 99 GLU A O 1
ATOM 839 N N . GLY B 1 1 ? 92.301 40.530 -31.656 1.00 34.27 1 GLY B N 1
ATOM 840 C CA . GLY B 1 1 ? 93.582 39.977 -32.207 1.00 33.73 1 GLY B CA 1
ATOM 841 C C . GLY B 1 1 ? 93.925 38.654 -31.548 1.00 33.21 1 GLY B C 1
ATOM 842 O O . GLY B 1 1 ? 93.030 37.944 -31.093 1.00 33.54 1 GLY B O 1
ATOM 843 N N . ASP B 1 2 ? 95.212 38.326 -31.473 1.00 31.94 2 ASP B N 1
ATOM 844 C CA . ASP B 1 2 ? 95.625 37.025 -30.934 1.00 31.01 2 ASP B CA 1
ATOM 845 C C . ASP B 1 2 ? 95.169 36.775 -29.488 1.00 29.18 2 ASP B C 1
ATOM 846 O O . ASP B 1 2 ? 94.871 35.651 -29.142 1.00 29.05 2 ASP B O 1
ATOM 851 N N . THR B 1 3 ? 95.092 37.836 -28.684 1.00 27.24 3 THR B N 1
ATOM 852 C CA . THR B 1 3 ? 94.741 37.768 -27.251 1.00 25.10 3 THR B CA 1
ATOM 853 C C . THR B 1 3 ? 93.241 37.533 -26.995 1.00 23.77 3 THR B C 1
ATOM 854 O O . THR B 1 3 ? 92.874 36.652 -26.218 1.00 22.99 3 THR B O 1
ATOM 858 N N . HIS B 1 4 ? 92.379 38.318 -27.641 1.00 22.12 4 HIS B N 1
ATOM 859 C CA . HIS B 1 4 ? 90.946 38.035 -27.579 1.00 20.72 4 HIS B CA 1
ATOM 860 C C . HIS B 1 4 ? 90.636 36.630 -28.122 1.00 19.66 4 HIS B C 1
ATOM 861 O O . HIS B 1 4 ? 89.804 35.921 -27.555 1.00 18.82 4 HIS B O 1
ATOM 868 N N . GLU B 1 5 ? 91.310 36.240 -29.209 1.00 18.43 5 GLU B N 1
ATOM 869 C CA . GLU B 1 5 ? 91.176 34.880 -29.748 1.00 18.09 5 GLU B CA 1
ATOM 870 C C . GLU B 1 5 ? 91.609 33.840 -28.724 1.00 16.11 5 GLU B C 1
ATOM 871 O O . GLU B 1 5 ? 90.969 32.807 -28.593 1.00 16.22 5 GLU B O 1
ATOM 877 N N . PHE B 1 6 ? 92.717 34.110 -28.037 1.00 14.38 6 PHE B N 1
ATOM 878 C CA . PHE B 1 6 ? 93.216 33.243 -26.973 1.00 13.31 6 PHE B CA 1
ATOM 879 C C . PHE B 1 6 ? 92.175 33.092 -25.877 1.00 12.66 6 PHE B C 1
ATOM 880 O O . PHE B 1 6 ? 91.877 31.959 -25.462 1.00 12.52 6 PHE B O 1
ATOM 888 N N . HIS B 1 7 ? 91.580 34.207 -25.441 1.00 12.31 7 HIS B N 1
ATOM 889 C CA . HIS B 1 7 ? 90.616 34.155 -24.353 1.00 12.23 7 HIS B CA 1
ATOM 890 C C . HIS B 1 7 ? 89.355 33.411 -24.774 1.00 11.65 7 HIS B C 1
ATOM 891 O O . HIS B 1 7 ? 88.765 32.679 -23.982 1.00 11.59 7 HIS B O 1
ATOM 898 N N . LYS B 1 8 ? 88.955 33.587 -26.026 1.00 11.34 8 LYS B N 1
ATOM 899 C CA . LYS B 1 8 ? 87.811 32.854 -26.564 1.00 11.97 8 LYS B CA 1
ATOM 900 C C . LYS B 1 8 ? 88.052 31.347 -26.585 1.00 11.24 8 LYS B C 1
ATOM 901 O O . LYS B 1 8 ? 87.150 30.590 -26.274 1.00 11.35 8 LYS B O 1
ATOM 907 N N . LEU B 1 9 ? 89.252 30.929 -27.000 1.00 11.89 9 LEU B N 1
ATOM 908 C CA . LEU B 1 9 ? 89.657 29.533 -26.899 1.00 12.80 9 LEU B CA 1
ATOM 909 C C . LEU B 1 9 ? 89.545 28.998 -25.460 1.00 13.20 9 LEU B C 1
ATOM 910 O O . LEU B 1 9 ? 89.101 27.867 -25.250 1.00 13.71 9 LEU B O 1
ATOM 915 N N . LEU B 1 10 ? 89.970 29.801 -24.481 1.00 13.51 10 LEU B N 1
ATOM 916 C CA . LEU B 1 10 ? 89.913 29.391 -23.073 1.00 13.86 10 LEU B CA 1
ATOM 917 C C . LEU B 1 10 ? 88.472 29.127 -22.650 1.00 13.55 10 LEU B C 1
ATOM 918 O O . LEU B 1 10 ? 88.189 28.137 -21.992 1.00 13.89 10 LEU B O 1
ATOM 923 N N . ILE B 1 11 ? 87.570 30.017 -23.054 1.00 13.01 11 ILE B N 1
ATOM 924 C CA . ILE B 1 11 ? 86.131 29.874 -22.801 1.00 12.52 11 ILE B CA 1
ATOM 925 C C . ILE B 1 11 ? 85.573 28.601 -23.484 1.00 12.39 11 ILE B C 1
ATOM 926 O O . ILE B 1 11 ? 84.817 27.855 -22.886 1.00 12.53 11 ILE B O 1
ATOM 931 N N . LYS B 1 12 ? 85.975 28.356 -24.724 1.00 12.05 12 LYS B N 1
ATOM 932 C CA . LYS B 1 12 ? 85.577 27.164 -25.477 1.00 12.62 12 LYS B CA 1
ATOM 933 C C . LYS B 1 12 ? 86.106 25.866 -24.834 1.00 12.41 12 LYS B C 1
ATOM 934 O O . LYS B 1 12 ? 85.419 24.834 -24.845 1.00 12.45 12 LYS B O 1
ATOM 940 N N . VAL B 1 13 ? 87.318 25.917 -24.285 1.00 12.33 13 VAL B N 1
ATOM 941 C CA . VAL B 1 13 ? 87.872 24.768 -23.510 1.00 12.56 13 VAL B CA 1
ATOM 942 C C . VAL B 1 13 ? 86.945 24.412 -22.353 1.00 13.45 13 VAL B C 1
ATOM 943 O O . VAL B 1 13 ? 86.581 23.235 -22.182 1.00 13.70 13 VAL B O 1
ATOM 947 N N . VAL B 1 14 ? 86.544 25.424 -21.580 1.00 13.37 14 VAL B N 1
ATOM 948 C CA . VAL B 1 14 ? 85.612 25.216 -20.471 1.00 13.60 14 VAL B CA 1
ATOM 949 C C . VAL B 1 14 ? 84.253 24.697 -20.949 1.00 14.07 14 VAL B C 1
ATOM 950 O O . VAL B 1 14 ? 83.698 23.780 -20.320 1.00 14.72 14 VAL B O 1
ATOM 954 N N . ASP B 1 15 ? 83.737 25.241 -22.057 1.00 13.09 15 ASP B N 1
ATOM 955 C CA . ASP B 1 15 ? 82.510 24.715 -22.673 1.00 13.58 15 ASP B CA 1
ATOM 956 C C . ASP B 1 15 ? 82.627 23.223 -23.003 1.00 12.94 15 ASP B C 1
ATOM 957 O O . ASP B 1 15 ? 81.712 22.443 -22.718 1.00 12.12 15 ASP B O 1
ATOM 962 N N . LEU B 1 16 ? 83.749 22.841 -23.609 1.00 12.59 16 LEU B N 1
ATOM 963 C CA . LEU B 1 16 ? 83.976 21.447 -23.994 1.00 12.34 16 LEU B CA 1
ATOM 964 C C . LEU B 1 16 ? 84.117 20.533 -22.782 1.00 12.00 16 LEU B C 1
ATOM 965 O O . LEU B 1 16 ? 83.691 19.390 -22.818 1.00 12.16 16 LEU B O 1
ATOM 970 N N . PHE B 1 17 ? 84.746 21.051 -21.738 1.00 12.39 17 PHE B N 1
ATOM 971 C CA . PHE B 1 17 ? 84.823 20.372 -20.464 1.00 12.85 17 PHE B CA 1
ATOM 972 C C . PHE B 1 17 ? 83.418 20.184 -19.876 1.00 13.32 17 PHE B C 1
ATOM 973 O O . PHE B 1 17 ? 83.095 19.097 -19.411 1.00 13.77 17 PHE B O 1
ATOM 981 N N . LEU B 1 18 ? 82.574 21.223 -19.900 1.00 14.04 18 LEU B N 1
ATOM 982 C CA . LEU B 1 18 ? 81.216 21.083 -19.356 1.00 14.29 18 LEU B CA 1
ATOM 983 C C . LEU B 1 18 ? 80.340 20.077 -20.125 1.00 15.66 18 LEU B C 1
ATOM 984 O O . LEU B 1 18 ? 79.514 19.386 -19.501 1.00 16.02 18 LEU B O 1
ATOM 989 N N . GLU B 1 19 ? 80.533 20.012 -21.453 1.00 15.19 19 GLU B N 1
ATOM 990 C CA . GLU B 1 19 ? 79.936 19.014 -22.337 1.00 16.72 19 GLU B CA 1
ATOM 991 C C . GLU B 1 19 ? 80.511 17.626 -22.116 1.00 15.36 19 GLU B C 1
ATOM 992 O O . GLU B 1 19 ? 79.987 16.647 -22.643 1.00 14.43 19 GLU B O 1
ATOM 998 N N . ASP B 1 20 ? 81.633 17.557 -21.397 1.00 14.18 20 ASP B N 1
ATOM 999 C CA . ASP B 1 20 ? 82.364 16.306 -21.212 1.00 14.65 20 ASP B CA 1
ATOM 1000 C C . ASP B 1 20 ? 83.002 15.754 -22.491 1.00 14.56 20 ASP B C 1
ATOM 1001 O O . ASP B 1 20 ? 83.265 14.550 -22.589 1.00 15.60 20 ASP B O 1
ATOM 1006 N N . ARG B 1 21 ? 83.291 16.625 -23.465 1.00 14.06 21 ARG B N 1
ATOM 1007 C CA . ARG B 1 21 ? 84.175 16.219 -24.566 1.00 13.23 21 ARG B CA 1
ATOM 1008 C C . ARG B 1 21 ? 85.593 16.250 -24.003 1.00 13.23 21 ARG B C 1
ATOM 1009 O O . ARG B 1 21 ? 86.372 15.297 -24.176 1.00 13.47 21 ARG B O 1
ATOM 1017 N N . ILE B 1 22 ? 85.902 17.322 -23.257 1.00 11.53 22 ILE B N 1
ATOM 1018 C CA . ILE B 1 22 ? 87.118 17.325 -22.471 1.00 11.59 22 ILE B CA 1
ATOM 1019 C C . ILE B 1 22 ? 86.669 16.748 -21.119 1.00 11.99 22 ILE B C 1
ATOM 1020 O O . ILE B 1 22 ? 85.779 17.291 -20.491 1.00 13.07 22 ILE B O 1
ATOM 1025 N N . LYS B 1 23 ? 87.209 15.599 -20.718 1.00 11.70 23 LYS B N 1
ATOM 1026 C CA . LYS B 1 23 ? 86.711 14.963 -19.505 1.00 11.66 23 LYS B CA 1
ATOM 1027 C C . LYS B 1 23 ? 87.188 15.747 -18.292 1.00 12.05 23 LYS B C 1
ATOM 1028 O O . LYS B 1 23 ? 86.420 16.018 -17.383 1.00 11.45 23 LYS B O 1
ATOM 1034 N N . GLU B 1 24 ? 88.487 16.034 -18.269 1.00 12.62 24 GLU B N 1
ATOM 1035 C CA . GLU B 1 24 ? 89.117 16.845 -17.228 1.00 12.77 24 GLU B CA 1
ATOM 1036 C C . GLU B 1 24 ? 90.291 17.551 -17.851 1.00 12.39 24 GLU B C 1
ATOM 1037 O O . GLU B 1 24 ? 90.819 17.090 -18.875 1.00 10.98 24 GLU B O 1
ATOM 1043 N N . PHE B 1 25 ? 90.748 18.629 -17.210 1.00 12.37 25 PHE B N 1
ATOM 1044 C CA . PHE B 1 25 ? 91.897 19.384 -17.747 1.00 13.28 25 PHE B CA 1
ATOM 1045 C C . PHE B 1 25 ? 92.503 20.301 -16.697 1.00 13.58 25 PHE B C 1
ATOM 1046 O O . PHE B 1 25 ? 91.852 20.622 -15.686 1.00 13.47 25 PHE B O 1
ATOM 1054 N N . GLU B 1 26 ? 93.733 20.730 -16.950 1.00 14.28 26 GLU B N 1
ATOM 1055 C CA . GLU B 1 26 ? 94.390 21.796 -16.180 1.00 15.90 26 GLU B CA 1
ATOM 1056 C C . GLU B 1 26 ? 95.184 22.622 -17.156 1.00 16.15 26 GLU B C 1
ATOM 1057 O O . GLU B 1 26 ? 95.702 22.084 -18.130 1.00 15.33 26 GLU B O 1
ATOM 1071 N N . LYS B 1 28 ? 98.032 26.096 -16.907 1.00 16.87 28 LYS B N 1
ATOM 1072 C CA . LYS B 1 28 ? 98.708 27.216 -16.282 1.00 16.24 28 LYS B CA 1
ATOM 1073 C C . LYS B 1 28 ? 98.795 28.352 -17.307 1.00 15.61 28 LYS B C 1
ATOM 1074 O O . LYS B 1 28 ? 99.150 28.136 -18.479 1.00 13.21 28 LYS B O 1
ATOM 1080 N N . LEU B 1 29 ? 98.468 29.557 -16.854 1.00 14.66 29 LEU B N 1
ATOM 1081 C CA . LEU B 1 29 ? 98.315 30.704 -17.733 1.00 15.76 29 LEU B CA 1
ATOM 1082 C C . LEU B 1 29 ? 98.656 32.017 -17.007 1.00 15.51 29 LEU B C 1
ATOM 1083 O O . LEU B 1 29 ? 98.618 32.096 -15.767 1.00 15.26 29 LEU B O 1
ATOM 1088 N N . ASN B 1 30 ? 98.920 33.056 -17.822 1.00 15.04 30 ASN B N 1
ATOM 1089 C CA . ASN B 1 30 ? 99.179 34.362 -17.230 1.00 14.61 30 ASN B CA 1
ATOM 1090 C C . ASN B 1 30 ? 98.630 35.382 -18.206 1.00 13.89 30 ASN B C 1
ATOM 1091 O O . ASN B 1 30 ? 99.356 35.937 -19.012 1.00 12.49 30 ASN B O 1
ATOM 1096 N N . THR B 1 31 ? 97.321 35.594 -18.135 1.00 13.71 31 THR B N 1
ATOM 1097 C CA . THR B 1 31 ? 96.630 36.411 -19.106 1.00 13.72 31 THR B CA 1
ATOM 1098 C C . THR B 1 31 ? 95.476 37.155 -18.447 1.00 13.67 31 THR B C 1
ATOM 1099 O O . THR B 1 31 ? 94.818 36.633 -17.536 1.00 13.63 31 THR B O 1
ATOM 1103 N N . THR B 1 32 ? 95.239 38.379 -18.902 1.00 13.24 32 THR B N 1
ATOM 1104 C CA . THR B 1 32 ? 94.278 39.254 -18.231 1.00 13.24 32 THR B CA 1
ATOM 1105 C C . THR B 1 32 ? 92.980 39.400 -19.035 1.00 13.04 32 THR B C 1
ATOM 1106 O O . THR B 1 32 ? 92.975 39.976 -20.127 1.00 12.12 32 THR B O 1
ATOM 1110 N N . LEU B 1 33 ? 91.890 38.855 -18.481 1.00 12.69 33 LEU B N 1
ATOM 1111 C CA . LEU B 1 33 ? 90.593 38.893 -19.133 1.00 13.00 33 LEU B CA 1
ATOM 1112 C C . LEU B 1 33 ? 89.813 40.100 -18.677 1.00 12.61 33 LEU B C 1
ATOM 1113 O O . LEU B 1 33 ? 89.957 40.542 -17.519 1.00 11.94 33 LEU B O 1
ATOM 1118 N N . ASP B 1 34 ? 88.975 40.636 -19.573 1.00 12.51 34 ASP B N 1
ATOM 1119 C CA A ASP B 1 34 ? 87.993 41.646 -19.209 0.50 12.43 34 ASP B CA 1
ATOM 1120 C CA B ASP B 1 34 ? 88.007 41.649 -19.167 0.50 12.29 34 ASP B CA 1
ATOM 1121 C C . ASP B 1 34 ? 86.820 40.973 -18.481 1.00 12.58 34 ASP B C 1
ATOM 1122 O O . ASP B 1 34 ? 86.708 39.732 -18.459 1.00 11.97 34 ASP B O 1
ATOM 1131 N N . GLU B 1 35 ? 85.949 41.775 -17.883 1.00 12.35 35 GLU B N 1
ATOM 1132 C CA . GLU B 1 35 ? 84.837 41.216 -17.128 1.00 12.87 35 GLU B CA 1
ATOM 1133 C C . GLU B 1 35 ? 83.933 40.287 -17.950 1.00 12.10 35 GLU B C 1
ATOM 1134 O O . GLU B 1 35 ? 83.569 39.217 -17.486 1.00 11.14 35 GLU B O 1
ATOM 1140 N N . LEU B 1 36 ? 83.568 40.702 -19.160 1.00 11.54 36 LEU B N 1
ATOM 1141 C CA . LEU B 1 36 ? 82.760 39.856 -20.052 1.00 12.13 36 LEU B CA 1
ATOM 1142 C C . LEU B 1 36 ? 83.382 38.489 -20.328 1.00 11.74 36 LEU B C 1
ATOM 1143 O O . LEU B 1 36 ? 82.687 37.462 -20.277 1.00 11.79 36 LEU B O 1
ATOM 1148 N N . GLU B 1 37 ? 84.680 38.476 -20.625 1.00 11.96 37 GLU B N 1
ATOM 1149 C CA A GLU B 1 37 ? 85.410 37.236 -20.884 0.50 11.93 37 GLU B CA 1
ATOM 1150 C CA B GLU B 1 37 ? 85.375 37.216 -20.890 0.50 12.93 37 GLU B CA 1
ATOM 1151 C C . GLU B 1 37 ? 85.388 36.313 -19.650 1.00 12.82 37 GLU B C 1
ATOM 1152 O O . GLU B 1 37 ? 85.151 35.121 -19.754 1.00 12.05 37 GLU B O 1
ATOM 1163 N N . PHE B 1 38 ? 85.655 36.898 -18.486 1.00 13.83 38 PHE B N 1
ATOM 1164 C CA . PHE B 1 38 ? 85.659 36.169 -17.225 1.00 14.92 38 PHE B CA 1
ATOM 1165 C C . PHE B 1 38 ? 84.270 35.581 -16.931 1.00 15.41 38 PHE B C 1
ATOM 1166 O O . PHE B 1 38 ? 84.159 34.409 -16.542 1.00 16.58 38 PHE B O 1
ATOM 1174 N N . GLU B 1 39 ? 83.222 36.385 -17.127 1.00 15.67 39 GLU B N 1
ATOM 1175 C CA . GLU B 1 39 ? 81.841 35.915 -17.009 1.00 16.19 39 GLU B CA 1
ATOM 1176 C C . GLU B 1 39 ? 81.491 34.802 -17.978 1.00 16.03 39 GLU B C 1
ATOM 1177 O O . GLU B 1 39 ? 80.883 33.817 -17.568 1.00 16.05 39 GLU B O 1
ATOM 1183 N N . GLU B 1 40 ? 81.914 34.928 -19.241 1.00 15.44 40 GLU B N 1
ATOM 1184 C CA . GLU B 1 40 ? 81.723 33.865 -20.238 1.00 15.48 40 GLU B CA 1
ATOM 1185 C C . GLU B 1 40 ? 82.478 32.596 -19.838 1.00 15.90 40 GLU B C 1
ATOM 1186 O O . GLU B 1 40 ? 82.025 31.494 -20.104 1.00 16.01 40 GLU B O 1
ATOM 1192 N N . LEU B 1 41 ? 83.650 32.762 -19.240 1.00 16.03 41 LEU B N 1
ATOM 1193 C CA . LEU B 1 41 ? 84.470 31.630 -18.853 1.00 17.37 41 LEU B CA 1
ATOM 1194 C C . LEU B 1 41 ? 83.740 30.753 -17.818 1.00 18.14 41 LEU B C 1
ATOM 1195 O O . LEU B 1 41 ? 83.742 29.520 -17.906 1.00 17.94 41 LEU B O 1
ATOM 1200 N N . ILE B 1 42 ? 83.121 31.414 -16.850 1.00 18.39 42 ILE B N 1
ATOM 1201 C CA . ILE B 1 42 ? 82.536 30.741 -15.691 1.00 19.69 42 ILE B CA 1
ATOM 1202 C C . ILE B 1 42 ? 81.069 30.352 -15.852 1.00 18.98 42 ILE B C 1
ATOM 1203 O O . ILE B 1 42 ? 80.618 29.381 -15.263 1.00 19.55 42 ILE B O 1
ATOM 1208 N N . GLY B 1 43 ? 80.333 31.110 -16.648 1.00 18.90 43 GLY B N 1
ATOM 1209 C CA . GLY B 1 43 ? 78.976 30.751 -16.990 1.00 18.68 43 GLY B CA 1
ATOM 1210 C C . GLY B 1 43 ? 78.039 30.902 -15.816 1.00 19.01 43 GLY B C 1
ATOM 1211 O O . GLY B 1 43 ? 78.105 31.886 -15.076 1.00 18.62 43 GLY B O 1
ATOM 1212 N N . LYS B 1 44 ? 77.190 29.901 -15.638 1.00 18.75 44 LYS B N 1
ATOM 1213 C CA A LYS B 1 44 ? 76.141 29.946 -14.628 0.50 19.22 44 LYS B CA 1
ATOM 1214 C CA B LYS B 1 44 ? 76.127 29.936 -14.643 0.50 19.24 44 LYS B CA 1
ATOM 1215 C C . LYS B 1 44 ? 76.261 28.738 -13.696 1.00 18.75 44 LYS B C 1
ATOM 1216 O O . LYS B 1 44 ? 75.508 27.789 -13.798 1.00 18.87 44 LYS B O 1
ATOM 1227 N N . PRO B 1 45 ? 77.244 28.765 -12.788 1.00 18.28 45 PRO B N 1
ATOM 1228 C CA . PRO B 1 45 ? 77.393 27.566 -11.950 1.00 17.04 45 PRO B CA 1
ATOM 1229 C C . PRO B 1 45 ? 76.258 27.376 -10.946 1.00 15.62 45 PRO B C 1
ATOM 1230 O O . PRO B 1 45 ? 75.603 28.335 -10.544 1.00 14.28 45 PRO B O 1
ATOM 1234 N N . ASP B 1 46 ? 76.029 26.137 -10.547 1.00 14.04 46 ASP B N 1
ATOM 1235 C CA . ASP B 1 46 ? 74.995 25.869 -9.550 1.00 13.07 46 ASP B CA 1
ATOM 1236 C C . ASP B 1 46 ? 75.442 26.230 -8.146 1.00 11.93 46 ASP B C 1
ATOM 1237 O O . ASP B 1 46 ? 74.606 26.484 -7.290 1.00 9.96 46 ASP B O 1
ATOM 1242 N N . SER B 1 47 ? 76.756 26.204 -7.928 1.00 11.81 47 SER B N 1
ATOM 1243 C CA A SER B 1 47 ? 77.370 26.599 -6.653 0.50 12.49 47 SER B CA 1
ATOM 1244 C CA B SER B 1 47 ? 77.324 26.712 -6.676 0.50 12.06 47 SER B CA 1
ATOM 1245 C C . SER B 1 47 ? 78.743 27.201 -6.876 1.00 12.49 47 SER B C 1
ATOM 1246 O O . SER B 1 47 ? 79.399 26.868 -7.854 1.00 12.91 47 SER B O 1
ATOM 1251 N N . SER B 1 48 ? 79.190 28.054 -5.957 1.00 12.67 48 SER B N 1
ATOM 1252 C CA A SER B 1 48 ? 80.531 28.617 -6.031 0.50 13.37 48 SER B CA 1
ATOM 1253 C CA B SER B 1 48 ? 80.534 28.594 -6.025 0.50 12.32 48 SER B CA 1
ATOM 1254 C C . SER B 1 48 ? 81.068 28.816 -4.627 1.00 13.41 48 SER B C 1
ATOM 1255 O O . SER B 1 48 ? 80.295 28.983 -3.678 1.00 12.63 48 SER B O 1
ATOM 1260 N N . ASN B 1 49 ? 82.386 28.789 -4.518 1.00 13.81 49 ASN B N 1
ATOM 1261 C CA A ASN B 1 49 ? 83.105 29.186 -3.316 0.50 15.26 49 ASN B CA 1
ATOM 1262 C CA B ASN B 1 49 ? 83.041 29.316 -3.335 0.50 15.21 49 ASN B CA 1
ATOM 1263 C C . ASN B 1 49 ? 84.335 29.978 -3.766 1.00 15.89 49 ASN B C 1
ATOM 1264 O O . ASN B 1 49 ? 84.926 29.621 -4.790 1.00 15.79 49 ASN B O 1
ATOM 1273 N N . SER B 1 50 ? 84.713 31.023 -3.029 1.00 15.78 50 SER B N 1
ATOM 1274 C CA . SER B 1 50 ? 85.826 31.863 -3.435 1.00 16.38 50 SER B CA 1
ATOM 1275 C C . SER B 1 50 ? 86.730 32.011 -2.240 1.00 17.29 50 SER B C 1
ATOM 1276 O O . SER B 1 50 ? 86.251 32.383 -1.167 1.00 18.60 50 SER B O 1
ATOM 1279 N N . ALA B 1 51 ? 88.011 31.668 -2.383 1.00 17.19 51 ALA B N 1
ATOM 1280 C CA . ALA B 1 51 ? 88.973 31.867 -1.292 1.00 17.21 51 ALA B CA 1
ATOM 1281 C C . ALA B 1 51 ? 90.093 32.802 -1.774 1.00 16.83 51 ALA B C 1
ATOM 1282 O O . ALA B 1 51 ? 90.590 32.657 -2.879 1.00 17.02 51 ALA B O 1
ATOM 1284 N N . GLU B 1 52 ? 90.422 33.792 -0.963 1.00 16.91 52 GLU B N 1
ATOM 1285 C CA . GLU B 1 52 ? 91.531 34.694 -1.226 1.00 16.78 52 GLU B CA 1
ATOM 1286 C C . GLU B 1 52 ? 92.705 34.292 -0.337 1.00 16.27 52 GLU B C 1
ATOM 1287 O O . GLU B 1 52 ? 92.559 34.089 0.870 1.00 16.18 52 GLU B O 1
ATOM 1293 N N . ASN B 1 53 ? 93.869 34.167 -0.956 1.00 15.38 53 ASN B N 1
ATOM 1294 C CA . ASN B 1 53 ? 95.109 33.905 -0.236 1.00 14.86 53 ASN B CA 1
ATOM 1295 C C . ASN B 1 53 ? 96.245 34.676 -0.912 1.00 13.87 53 ASN B C 1
ATOM 1296 O O . ASN B 1 53 ? 96.473 34.501 -2.120 1.00 13.38 53 ASN B O 1
ATOM 1301 N N . ASN B 1 54 ? 96.921 35.530 -0.151 1.00 13.35 54 ASN B N 1
ATOM 1302 C CA . ASN B 1 54 ? 98.101 36.267 -0.636 1.00 13.35 54 ASN B CA 1
ATOM 1303 C C . ASN B 1 54 ? 97.814 37.072 -1.915 1.00 12.56 54 ASN B C 1
ATOM 1304 O O . ASN B 1 54 ? 98.628 37.084 -2.834 1.00 11.81 54 ASN B O 1
ATOM 1309 N N . GLY B 1 55 ? 96.658 37.720 -1.968 1.00 11.59 55 GLY B N 1
ATOM 1310 C CA . GLY B 1 55 ? 96.298 38.569 -3.105 1.00 12.68 55 GLY B CA 1
ATOM 1311 C C . GLY B 1 55 ? 95.797 37.803 -4.333 1.00 12.75 55 GLY B C 1
ATOM 1312 O O . GLY B 1 55 ? 95.557 38.396 -5.379 1.00 12.78 55 GLY B O 1
ATOM 1313 N N . ILE B 1 56 ? 95.622 36.492 -4.199 1.00 12.75 56 ILE B N 1
ATOM 1314 C CA . ILE B 1 56 ? 95.140 35.658 -5.288 1.00 13.16 56 ILE B CA 1
ATOM 1315 C C . ILE B 1 56 ? 93.850 34.929 -4.851 1.00 13.19 56 ILE B C 1
ATOM 1316 O O . ILE B 1 56 ? 93.763 34.407 -3.725 1.00 12.62 56 ILE B O 1
ATOM 1321 N N . PHE B 1 57 ? 92.854 34.906 -5.735 1.00 13.06 57 PHE B N 1
ATOM 1322 C CA . PHE B 1 57 ? 91.623 34.148 -5.487 1.00 13.63 57 PHE B CA 1
ATOM 1323 C C . PHE B 1 57 ? 91.631 32.805 -6.165 1.00 14.14 57 PHE B C 1
ATOM 1324 O O . PHE B 1 57 ? 91.983 32.715 -7.346 1.00 13.54 57 PHE B O 1
ATOM 1332 N N . ILE B 1 58 ? 91.217 31.756 -5.423 1.00 14.26 58 ILE B N 1
ATOM 1333 C CA . ILE B 1 58 ? 90.904 30.494 -6.108 1.00 14.31 58 ILE B CA 1
ATOM 1334 C C . ILE B 1 58 ? 89.421 30.248 -5.867 1.00 14.98 58 ILE B C 1
ATOM 1335 O O . ILE B 1 58 ? 88.980 30.171 -4.717 1.00 13.95 58 ILE B O 1
ATOM 1340 N N . ASP B 1 59 ? 88.653 30.236 -6.956 1.00 14.69 59 ASP B N 1
ATOM 1341 C CA . ASP B 1 59 ? 87.218 29.977 -6.902 1.00 15.24 59 ASP B CA 1
ATOM 1342 C C . ASP B 1 59 ? 86.939 28.578 -7.441 1.00 15.17 59 ASP B C 1
ATOM 1343 O O . ASP B 1 59 ? 87.586 28.110 -8.407 1.00 14.13 59 ASP B O 1
ATOM 1348 N N . GLU B 1 60 ? 85.971 27.926 -6.817 1.00 14.51 60 GLU B N 1
ATOM 1349 C CA . GLU B 1 60 ? 85.539 26.608 -7.232 1.00 15.72 60 GLU B CA 1
ATOM 1350 C C . GLU B 1 60 ? 84.098 26.762 -7.652 1.00 15.33 60 GLU B C 1
ATOM 1351 O O . GLU B 1 60 ? 83.252 27.217 -6.854 1.00 14.95 60 GLU B O 1
ATOM 1357 N N . TYR B 1 61 ? 83.824 26.444 -8.913 1.00 14.23 61 TYR B N 1
ATOM 1358 C CA . TYR B 1 61 ? 82.486 26.507 -9.457 1.00 14.38 61 TYR B CA 1
ATOM 1359 C C . TYR B 1 61 ? 81.982 25.092 -9.761 1.00 13.96 61 TYR B C 1
ATOM 1360 O O . TYR B 1 61 ? 82.687 24.303 -10.402 1.00 13.63 61 TYR B O 1
ATOM 1369 N N . SER B 1 62 ? 80.772 24.776 -9.309 1.00 13.34 62 SER B N 1
ATOM 1370 C CA . SER B 1 62 ? 80.218 23.424 -9.501 1.00 13.75 62 SER B CA 1
ATOM 1371 C C . SER B 1 62 ? 79.019 23.513 -10.426 1.00 13.76 62 SER B C 1
ATOM 1372 O O . SER B 1 62 ? 78.220 24.455 -10.338 1.00 12.49 62 SER B O 1
ATOM 1375 N N . TYR B 1 63 ? 78.911 22.540 -11.328 1.00 13.69 63 TYR B N 1
ATOM 1376 C CA . TYR B 1 63 ? 77.869 22.519 -12.342 1.00 14.25 63 TYR B CA 1
ATOM 1377 C C . TYR B 1 63 ? 77.254 21.125 -12.290 1.00 15.14 63 TYR B C 1
ATOM 1378 O O . TYR B 1 63 ? 77.981 20.125 -12.368 1.00 14.79 63 TYR B O 1
ATOM 1387 N N . ASP B 1 64 ? 75.938 21.046 -12.144 1.00 17.10 64 ASP B N 1
ATOM 1388 C CA . ASP B 1 64 ? 75.236 19.749 -12.157 1.00 20.56 64 ASP B CA 1
ATOM 1389 C C . ASP B 1 64 ? 75.337 19.211 -13.584 1.00 22.27 64 ASP B C 1
ATOM 1390 O O . ASP B 1 64 ? 74.877 19.860 -14.508 1.00 22.68 64 ASP B O 1
ATOM 1395 N N . ALA B 1 65 ? 75.955 18.053 -13.780 1.00 24.51 65 ALA B N 1
ATOM 1396 C CA . ALA B 1 65 ? 76.207 17.552 -15.143 1.00 26.78 65 ALA B CA 1
ATOM 1397 C C . ALA B 1 65 ? 75.159 16.554 -15.597 1.00 28.29 65 ALA B C 1
ATOM 1398 O O . ALA B 1 65 ? 74.591 16.655 -16.685 1.00 30.25 65 ALA B O 1
ATOM 1400 N N . SER B 1 66 ? 74.911 15.574 -14.756 1.00 29.22 66 SER B N 1
ATOM 1401 C CA . SER B 1 66 ? 74.054 14.460 -15.091 1.00 29.64 66 SER B CA 1
ATOM 1402 C C . SER B 1 66 ? 73.612 13.982 -13.744 1.00 29.38 66 SER B C 1
ATOM 1403 O O . SER B 1 66 ? 73.937 14.641 -12.734 1.00 29.90 66 SER B O 1
ATOM 1406 N N . GLU B 1 67 ? 72.865 12.885 -13.699 1.00 27.27 67 GLU B N 1
ATOM 1407 C CA . GLU B 1 67 ? 72.254 12.466 -12.437 1.00 26.34 67 GLU B CA 1
ATOM 1408 C C . GLU B 1 67 ? 73.196 12.419 -11.203 1.00 24.89 67 GLU B C 1
ATOM 1409 O O . GLU B 1 67 ? 72.887 13.050 -10.169 1.00 25.77 67 GLU B O 1
ATOM 1415 N N . ASN B 1 68 ? 74.301 11.681 -11.296 1.00 22.18 68 ASN B N 1
ATOM 1416 C CA . ASN B 1 68 ? 75.292 11.678 -10.213 1.00 20.23 68 ASN B CA 1
ATOM 1417 C C . ASN B 1 68 ? 76.613 12.362 -10.616 1.00 19.90 68 ASN B C 1
ATOM 1418 O O . ASN B 1 68 ? 77.582 12.329 -9.881 1.00 21.31 68 ASN B O 1
ATOM 1423 N N . ALA B 1 69 ? 76.665 12.981 -11.780 1.00 18.66 69 ALA B N 1
ATOM 1424 C CA . ALA B 1 69 ? 77.889 13.644 -12.218 1.00 18.78 69 ALA B CA 1
ATOM 1425 C C . ALA B 1 69 ? 77.851 15.142 -11.922 1.00 18.86 69 ALA B C 1
ATOM 1426 O O . ALA B 1 69 ? 76.837 15.817 -12.154 1.00 19.08 69 ALA B O 1
ATOM 1436 N N . LYS B 1 71 ? 80.426 18.625 -12.555 1.00 16.39 71 LYS B N 1
ATOM 1437 C CA . LYS B 1 71 ? 81.671 19.191 -13.064 1.00 15.93 71 LYS B CA 1
ATOM 1438 C C . LYS B 1 71 ? 82.093 20.280 -12.109 1.00 15.88 71 LYS B C 1
ATOM 1439 O O . LYS B 1 71 ? 81.239 21.045 -11.626 1.00 15.64 71 LYS B O 1
ATOM 1445 N N . LYS B 1 72 ? 83.391 20.336 -11.831 1.00 15.62 72 LYS B N 1
ATOM 1446 C CA . LYS B 1 72 ? 83.978 21.367 -10.984 1.00 16.92 72 LYS B CA 1
ATOM 1447 C C . LYS B 1 72 ? 85.061 22.109 -11.768 1.00 16.42 72 LYS B C 1
ATOM 1448 O O . LYS B 1 72 ? 85.917 21.490 -12.413 1.00 16.66 72 LYS B O 1
ATOM 1454 N N . LEU B 1 73 ? 84.988 23.433 -11.730 1.00 15.52 73 LEU B N 1
ATOM 1455 C CA . LEU B 1 73 ? 85.955 24.310 -12.395 1.00 15.23 73 LEU B CA 1
ATOM 1456 C C . LEU B 1 73 ? 86.631 25.155 -11.318 1.00 15.55 73 LEU B C 1
ATOM 1457 O O . LEU B 1 73 ? 85.956 25.825 -10.544 1.00 15.55 73 LEU B O 1
ATOM 1462 N N . PHE B 1 74 ? 87.962 25.116 -11.278 1.00 15.70 74 PHE B N 1
ATOM 1463 C CA . PHE B 1 74 ? 88.728 25.936 -10.358 1.00 15.49 74 PHE B CA 1
ATOM 1464 C C . PHE B 1 74 ? 89.430 26.982 -11.183 1.00 16.07 74 PHE B C 1
ATOM 1465 O O . PHE B 1 74 ? 90.059 26.630 -12.198 1.00 16.13 74 PHE B O 1
ATOM 1473 N N . VAL B 1 75 ? 89.298 28.245 -10.787 1.00 14.28 75 VAL B N 1
ATOM 1474 C CA . VAL B 1 75 ? 89.931 29.347 -11.511 1.00 14.01 75 VAL B CA 1
ATOM 1475 C C . VAL B 1 75 ? 90.766 30.125 -10.506 1.00 14.25 75 VAL B C 1
ATOM 1476 O O . VAL B 1 75 ? 90.248 30.588 -9.472 1.00 14.23 75 VAL B O 1
ATOM 1480 N N . GLU B 1 76 ? 92.058 30.235 -10.801 1.00 13.11 76 GLU B N 1
ATOM 1481 C CA . GLU B 1 76 ? 92.973 30.998 -9.966 1.00 12.72 76 GLU B CA 1
ATOM 1482 C C . GLU B 1 76 ? 93.249 32.340 -10.634 1.00 12.43 76 GLU B C 1
ATOM 1483 O O . GLU B 1 76 ? 93.681 32.377 -11.795 1.00 11.85 76 GLU B O 1
ATOM 1489 N N . TYR B 1 77 ? 92.965 33.439 -9.929 1.00 11.63 77 TYR B N 1
ATOM 1490 C CA . TYR B 1 77 ? 93.089 34.749 -10.551 1.00 12.38 77 TYR B CA 1
ATOM 1491 C C . TYR B 1 77 ? 93.413 35.906 -9.582 1.00 12.83 77 TYR B C 1
ATOM 1492 O O . TYR B 1 77 ? 93.196 35.802 -8.370 1.00 13.02 77 TYR B O 1
ATOM 1501 N N . VAL B 1 78 ? 93.939 36.999 -10.150 1.00 13.41 78 VAL B N 1
ATOM 1502 C CA . VAL B 1 78 ? 94.172 38.248 -9.454 1.00 14.27 78 VAL B CA 1
ATOM 1503 C C . VAL B 1 78 ? 93.160 39.281 -9.960 1.00 15.31 78 VAL B C 1
ATOM 1504 O O . VAL B 1 78 ? 93.029 39.480 -11.177 1.00 15.10 78 VAL B O 1
ATOM 1508 N N . ARG B 1 79 ? 92.432 39.899 -9.032 1.00 16.26 79 ARG B N 1
ATOM 1509 C CA . ARG B 1 79 ? 91.520 41.004 -9.367 1.00 18.86 79 ARG B CA 1
ATOM 1510 C C . ARG B 1 79 ? 92.286 42.276 -9.666 1.00 19.19 79 ARG B C 1
ATOM 1511 O O . ARG B 1 79 ? 92.985 42.792 -8.811 1.00 20.04 79 ARG B O 1
ATOM 1519 N N . GLN B 1 80 ? 92.155 42.760 -10.893 1.00 19.64 80 GLN B N 1
ATOM 1520 C CA . GLN B 1 80 ? 92.829 43.969 -11.352 1.00 20.21 80 GLN B CA 1
ATOM 1521 C C . GLN B 1 80 ? 91.896 45.189 -11.353 1.00 20.66 80 GLN B C 1
ATOM 1522 O O . GLN B 1 80 ? 90.670 45.033 -11.346 1.00 20.76 80 GLN B O 1
ATOM 1528 N N . PRO B 1 81 ? 92.469 46.417 -11.314 1.00 20.90 81 PRO B N 1
ATOM 1529 C CA . PRO B 1 81 ? 91.618 47.600 -11.464 1.00 20.69 81 PRO B CA 1
ATOM 1530 C C . PRO B 1 81 ? 90.828 47.542 -12.774 1.00 20.73 81 PRO B C 1
ATOM 1531 O O . PRO B 1 81 ? 91.192 46.802 -13.680 1.00 20.46 81 PRO B O 1
ATOM 1535 N N . GLU B 1 82 ? 89.756 48.324 -12.857 1.00 20.92 82 GLU B N 1
ATOM 1536 C CA . GLU B 1 82 ? 88.912 48.409 -14.052 1.00 21.01 82 GLU B CA 1
ATOM 1537 C C . GLU B 1 82 ? 88.322 47.061 -14.482 1.00 20.77 82 GLU B C 1
ATOM 1538 O O . GLU B 1 82 ? 88.189 46.776 -15.684 1.00 20.66 82 GLU B O 1
ATOM 1544 N N . PHE B 1 83 ? 87.952 46.248 -13.489 1.00 20.00 83 PHE B N 1
ATOM 1545 C CA . PHE B 1 83 ? 87.167 45.037 -13.719 1.00 20.00 83 PHE B CA 1
ATOM 1546 C C . PHE B 1 83 ? 87.890 44.056 -14.648 1.00 18.79 83 PHE B C 1
ATOM 1547 O O . PHE B 1 83 ? 87.319 43.556 -15.623 1.00 18.95 83 PHE B O 1
ATOM 1555 N N . LYS B 1 84 ? 89.166 43.827 -14.358 1.00 17.67 84 LYS B N 1
ATOM 1556 C CA . LYS B 1 84 ? 89.974 42.846 -15.084 1.00 17.11 84 LYS B CA 1
ATOM 1557 C C . LYS B 1 84 ? 90.432 41.743 -14.151 1.00 16.10 84 LYS B C 1
ATOM 1558 O O . LYS B 1 84 ? 90.490 41.937 -12.936 1.00 15.52 84 LYS B O 1
ATOM 1564 N N . TYR B 1 85 ? 90.749 40.588 -14.730 1.00 14.81 85 TYR B N 1
ATOM 1565 C CA . TYR B 1 85 ? 91.037 39.390 -13.972 1.00 14.83 85 TYR B CA 1
ATOM 1566 C C . TYR B 1 85 ? 92.248 38.715 -14.609 1.00 14.43 85 TYR B C 1
ATOM 1567 O O . TYR B 1 85 ? 92.162 38.242 -15.736 1.00 14.52 85 TYR B O 1
ATOM 1576 N N . THR B 1 86 ? 93.383 38.699 -13.915 1.00 13.99 86 THR B N 1
ATOM 1577 C CA . THR B 1 86 ? 94.556 37.993 -14.411 1.00 13.20 86 THR B CA 1
ATOM 1578 C C . THR B 1 86 ? 94.460 36.529 -13.994 1.00 13.84 86 THR B C 1
ATOM 1579 O O . THR B 1 86 ? 94.600 36.183 -12.808 1.00 13.73 86 THR B O 1
ATOM 1583 N N . VAL B 1 87 ? 94.229 35.681 -14.993 1.00 12.92 87 VAL B N 1
ATOM 1584 C CA . VAL B 1 87 ? 94.032 34.257 -14.774 1.00 12.69 87 VAL B CA 1
ATOM 1585 C C . VAL B 1 87 ? 95.380 33.545 -14.795 1.00 12.58 87 VAL B C 1
ATOM 1586 O O . VAL B 1 87 ? 96.162 33.677 -15.755 1.00 12.16 87 VAL B O 1
ATOM 1590 N N . LEU B 1 88 ? 95.654 32.833 -13.706 1.00 12.43 88 LEU B N 1
ATOM 1591 C CA . LEU B 1 88 ? 96.915 32.114 -13.514 1.00 12.92 88 LEU B CA 1
ATOM 1592 C C . LEU B 1 88 ? 96.790 30.620 -13.779 1.00 13.42 88 LEU B C 1
ATOM 1593 O O . LEU B 1 88 ? 97.750 29.981 -14.193 1.00 13.50 88 LEU B O 1
ATOM 1598 N N . SER B 1 89 ? 95.622 30.063 -13.492 1.00 14.26 89 SER B N 1
ATOM 1599 C CA . SER B 1 89 ? 95.350 28.652 -13.776 1.00 15.12 89 SER B CA 1
ATOM 1600 C C . SER B 1 89 ? 93.862 28.380 -13.855 1.00 15.34 89 SER B C 1
ATOM 1601 O O . SER B 1 89 ? 93.031 29.141 -13.319 1.00 13.73 89 SER B O 1
ATOM 1604 N N . ILE B 1 90 ? 93.530 27.305 -14.574 1.00 16.04 90 ILE B N 1
ATOM 1605 C CA . ILE B 1 90 ? 92.171 26.823 -14.667 1.00 16.02 90 ILE B CA 1
ATOM 1606 C C . ILE B 1 90 ? 92.281 25.300 -14.556 1.00 16.38 90 ILE B C 1
ATOM 1607 O O . ILE B 1 90 ? 93.221 24.702 -15.087 1.00 15.77 90 ILE B O 1
ATOM 1612 N N . LYS B 1 91 ? 91.345 24.674 -13.849 1.00 15.19 91 LYS B N 1
ATOM 1613 C CA . LYS B 1 91 ? 91.330 23.216 -13.730 1.00 16.32 91 LYS B CA 1
ATOM 1614 C C . LYS B 1 91 ? 89.893 22.727 -13.729 1.00 15.26 91 LYS B C 1
ATOM 1615 O O . LYS B 1 91 ? 89.016 23.347 -13.094 1.00 15.82 91 LYS B O 1
ATOM 1621 N N . GLY B 1 92 ? 89.648 21.639 -14.462 1.00 14.05 92 GLY B N 1
ATOM 1622 C CA . GLY B 1 92 ? 88.320 21.063 -14.545 1.00 13.68 92 GLY B CA 1
ATOM 1623 C C . GLY B 1 92 ? 88.415 19.616 -14.071 1.00 14.68 92 GLY B C 1
ATOM 1624 O O . GLY B 1 92 ? 89.253 18.840 -14.576 1.00 12.59 92 GLY B O 1
ATOM 1625 N N . VAL B 1 93 ? 87.588 19.267 -13.079 1.00 13.59 93 VAL B N 1
ATOM 1626 C CA . VAL B 1 93 ? 87.525 17.907 -12.574 1.00 15.25 93 VAL B CA 1
ATOM 1627 C C . VAL B 1 93 ? 86.085 17.372 -12.598 1.00 15.07 93 VAL B C 1
ATOM 1628 O O . VAL B 1 93 ? 85.102 18.134 -12.503 1.00 15.21 93 VAL B O 1
ATOM 1632 N N . ASN B 1 94 ? 85.971 16.057 -12.691 1.00 14.78 94 ASN B N 1
ATOM 1633 C CA . ASN B 1 94 ? 84.700 15.364 -12.524 1.00 14.98 94 ASN B CA 1
ATOM 1634 C C . ASN B 1 94 ? 84.530 14.899 -11.111 1.00 15.15 94 ASN B C 1
ATOM 1635 O O . ASN B 1 94 ? 85.499 14.488 -10.500 1.00 15.36 94 ASN B O 1
ATOM 1640 N N . ASP B 1 95 ? 83.298 14.880 -10.618 1.00 14.19 95 ASP B N 1
ATOM 1641 C CA . ASP B 1 95 ? 83.025 14.319 -9.304 1.00 14.77 95 ASP B CA 1
ATOM 1642 C C . ASP B 1 95 ? 81.734 13.507 -9.391 1.00 14.04 95 ASP B C 1
ATOM 1643 O O . ASP B 1 95 ? 80.810 13.848 -10.125 1.00 13.76 95 ASP B O 1
ATOM 1648 N N . TRP B 1 96 ? 81.681 12.405 -8.663 1.00 13.71 96 TRP B N 1
ATOM 1649 C CA . TRP B 1 96 ? 80.435 11.676 -8.503 1.00 13.07 96 TRP B CA 1
ATOM 1650 C C . TRP B 1 96 ? 79.831 12.244 -7.245 1.00 13.81 96 TRP B C 1
ATOM 1651 O O . TRP B 1 96 ? 80.498 12.323 -6.206 1.00 14.38 96 TRP B O 1
ATOM 1662 N N . VAL B 1 97 ? 78.553 12.579 -7.306 1.00 14.23 97 VAL B N 1
ATOM 1663 C CA . VAL B 1 97 ? 77.891 13.180 -6.167 1.00 14.95 97 VAL B CA 1
ATOM 1664 C C . VAL B 1 97 ? 76.572 12.464 -5.948 1.00 14.51 97 VAL B C 1
ATOM 1665 O O . VAL B 1 97 ? 76.015 11.851 -6.882 1.00 14.51 97 VAL B O 1
ATOM 1669 N N . ARG B 1 98 ? 76.073 12.527 -4.718 1.00 12.92 98 ARG B N 1
ATOM 1670 C CA . ARG B 1 98 ? 74.739 12.015 -4.445 1.00 12.43 98 ARG B CA 1
ATOM 1671 C C . ARG B 1 98 ? 73.732 12.907 -5.159 1.00 12.94 98 ARG B C 1
ATOM 1672 O O . ARG B 1 98 ? 73.853 14.124 -5.135 1.00 12.67 98 ARG B O 1
ATOM 1680 N N . GLU B 1 99 ? 72.758 12.277 -5.798 1.00 13.95 99 GLU B N 1
ATOM 1681 C CA . GLU B 1 99 ? 71.692 12.968 -6.503 1.00 15.75 99 GLU B CA 1
ATOM 1682 C C . GLU B 1 99 ? 70.686 13.498 -5.478 1.00 15.32 99 GLU B C 1
ATOM 1683 O O . GLU B 1 99 ? 70.470 12.921 -4.403 1.00 13.62 99 GLU B O 1
ATOM 1690 N N . GLY C 1 1 ? 59.519 58.598 -7.115 1.00 38.76 1 GLY C N 1
ATOM 1691 C CA . GLY C 1 1 ? 58.683 57.668 -7.939 1.00 38.12 1 GLY C CA 1
ATOM 1692 C C . GLY C 1 1 ? 59.474 57.096 -9.097 1.00 37.56 1 GLY C C 1
ATOM 1693 O O . GLY C 1 1 ? 58.905 56.625 -10.091 1.00 38.55 1 GLY C O 1
ATOM 1694 N N . ASP C 1 2 ? 60.796 57.128 -8.960 1.00 36.27 2 ASP C N 1
ATOM 1695 C CA . ASP C 1 2 ? 61.693 56.709 -10.027 1.00 34.20 2 ASP C CA 1
ATOM 1696 C C . ASP C 1 2 ? 62.254 55.281 -9.808 1.00 32.63 2 ASP C C 1
ATOM 1697 O O . ASP C 1 2 ? 62.696 54.935 -8.715 1.00 32.24 2 ASP C O 1
ATOM 1702 N N . THR C 1 3 ? 62.230 54.485 -10.875 1.00 30.48 3 THR C N 1
ATOM 1703 C CA . THR C 1 3 ? 62.679 53.086 -10.891 1.00 28.41 3 THR C CA 1
ATOM 1704 C C . THR C 1 3 ? 64.198 52.907 -10.691 1.00 26.65 3 THR C C 1
ATOM 1705 O O . THR C 1 3 ? 64.629 52.023 -9.952 1.00 26.41 3 THR C O 1
ATOM 1709 N N . HIS C 1 4 ? 65.000 53.752 -11.338 1.00 24.15 4 HIS C N 1
ATOM 1710 C CA . HIS C 1 4 ? 66.440 53.779 -11.079 1.00 21.90 4 HIS C CA 1
ATOM 1711 C C . HIS C 1 4 ? 66.768 54.069 -9.595 1.00 19.70 4 HIS C C 1
ATOM 1712 O O . HIS C 1 4 ? 67.614 53.409 -8.990 1.00 18.00 4 HIS C O 1
ATOM 1719 N N . GLU C 1 5 ? 66.096 55.064 -9.025 1.00 17.70 5 GLU C N 1
ATOM 1720 C CA . GLU C 1 5 ? 66.310 55.438 -7.636 1.00 16.43 5 GLU C CA 1
ATOM 1721 C C . GLU C 1 5 ? 65.880 54.293 -6.731 1.00 14.67 5 GLU C C 1
ATOM 1722 O O . GLU C 1 5 ? 66.515 54.033 -5.715 1.00 13.76 5 GLU C O 1
ATOM 1728 N N . PHE C 1 6 ? 64.809 53.613 -7.136 1.00 13.22 6 PHE C N 1
ATOM 1729 C CA . PHE C 1 6 ? 64.306 52.432 -6.440 1.00 12.84 6 PHE C CA 1
ATOM 1730 C C . PHE C 1 6 ? 65.360 51.317 -6.407 1.00 12.78 6 PHE C C 1
ATOM 1731 O O . PHE C 1 6 ? 65.636 50.755 -5.339 1.00 12.16 6 PHE C O 1
ATOM 1739 N N . HIS C 1 7 ? 65.994 51.036 -7.553 1.00 12.19 7 HIS C N 1
ATOM 1740 C CA . HIS C 1 7 ? 67.004 49.973 -7.585 1.00 12.43 7 HIS C CA 1
ATOM 1741 C C . HIS C 1 7 ? 68.254 50.355 -6.800 1.00 12.36 7 HIS C C 1
ATOM 1742 O O . HIS C 1 7 ? 68.849 49.506 -6.124 1.00 11.89 7 HIS C O 1
ATOM 1749 N N . LYS C 1 8 ? 68.639 51.625 -6.887 1.00 11.83 8 LYS C N 1
ATOM 1750 C CA . LYS C 1 8 ? 69.706 52.172 -6.043 1.00 13.15 8 LYS C CA 1
ATOM 1751 C C . LYS C 1 8 ? 69.415 51.987 -4.545 1.00 12.50 8 LYS C C 1
ATOM 1752 O O . LYS C 1 8 ? 70.315 51.646 -3.776 1.00 12.36 8 LYS C O 1
ATOM 1758 N N . LEU C 1 9 ? 68.180 52.243 -4.125 1.00 12.85 9 LEU C N 1
ATOM 1759 C CA . LEU C 1 9 ? 67.794 51.988 -2.730 1.00 13.53 9 LEU C CA 1
ATOM 1760 C C . LEU C 1 9 ? 67.893 50.504 -2.352 1.00 13.54 9 LEU C C 1
ATOM 1761 O O . LEU C 1 9 ? 68.407 50.164 -1.278 1.00 13.44 9 LEU C O 1
ATOM 1766 N N . LEU C 1 10 ? 67.435 49.613 -3.230 1.00 13.94 10 LEU C N 1
ATOM 1767 C CA . LEU C 1 10 ? 67.546 48.179 -2.938 1.00 14.26 10 LEU C CA 1
ATOM 1768 C C . LEU C 1 10 ? 69.001 47.744 -2.727 1.00 14.68 10 LEU C C 1
ATOM 1769 O O . LEU C 1 10 ? 69.287 46.944 -1.828 1.00 14.55 10 LEU C O 1
ATOM 1774 N N . ILE C 1 11 ? 69.903 48.284 -3.555 1.00 13.69 11 ILE C N 1
ATOM 1775 C CA . ILE C 1 11 ? 71.333 47.996 -3.457 1.00 13.82 11 ILE C CA 1
ATOM 1776 C C . ILE C 1 11 ? 71.870 48.492 -2.117 1.00 13.67 11 ILE C C 1
ATOM 1777 O O . ILE C 1 11 ? 72.634 47.788 -1.453 1.00 14.21 11 ILE C O 1
ATOM 1782 N N . LYS C 1 12 ? 71.477 49.707 -1.742 1.00 13.74 12 LYS C N 1
ATOM 1783 C CA . LYS C 1 12 ? 71.809 50.294 -0.455 1.00 13.82 12 LYS C CA 1
ATOM 1784 C C . LYS C 1 12 ? 71.291 49.496 0.757 1.00 13.56 12 LYS C C 1
ATOM 1785 O O . LYS C 1 12 ? 71.997 49.380 1.774 1.00 12.75 12 LYS C O 1
ATOM 1791 N N . VAL C 1 13 ? 70.056 48.994 0.664 1.00 12.96 13 VAL C N 1
ATOM 1792 C CA . VAL C 1 13 ? 69.496 48.105 1.695 1.00 13.23 13 VAL C CA 1
ATOM 1793 C C . VAL C 1 13 ? 70.454 46.938 1.910 1.00 13.24 13 VAL C C 1
ATOM 1794 O O . VAL C 1 13 ? 70.807 46.622 3.056 1.00 13.56 13 VAL C O 1
ATOM 1798 N N . VAL C 1 14 ? 70.890 46.316 0.815 1.00 13.05 14 VAL C N 1
ATOM 1799 C CA . VAL C 1 14 ? 71.792 45.163 0.896 1.00 13.64 14 VAL C CA 1
ATOM 1800 C C . VAL C 1 14 ? 73.138 45.594 1.508 1.00 14.30 14 VAL C C 1
ATOM 1801 O O . VAL C 1 14 ? 73.660 44.926 2.414 1.00 13.60 14 VAL C O 1
ATOM 1805 N N . ASP C 1 15 ? 73.669 46.730 1.045 1.00 13.95 15 ASP C N 1
ATOM 1806 C CA . ASP C 1 15 ? 74.876 47.285 1.646 1.00 14.89 15 ASP C CA 1
ATOM 1807 C C . ASP C 1 15 ? 74.760 47.484 3.168 1.00 13.95 15 ASP C C 1
ATOM 1808 O O . ASP C 1 15 ? 75.673 47.122 3.907 1.00 13.20 15 ASP C O 1
ATOM 1813 N N . LEU C 1 16 ? 73.638 48.051 3.611 1.00 12.69 16 LEU C N 1
ATOM 1814 C CA . LEU C 1 16 ? 73.415 48.353 5.027 1.00 12.49 16 LEU C CA 1
ATOM 1815 C C . LEU C 1 16 ? 73.263 47.063 5.840 1.00 12.02 16 LEU C C 1
ATOM 1816 O O . LEU C 1 16 ? 73.663 46.983 7.014 1.00 10.89 16 LEU C O 1
ATOM 1821 N N . PHE C 1 17 ? 72.664 46.070 5.207 1.00 11.80 17 PHE C N 1
ATOM 1822 C CA . PHE C 1 17 ? 72.556 44.739 5.770 1.00 13.48 17 PHE C CA 1
ATOM 1823 C C . PHE C 1 17 ? 73.944 44.123 5.954 1.00 13.96 17 PHE C C 1
ATOM 1824 O O . PHE C 1 17 ? 74.263 43.628 7.046 1.00 13.70 17 PHE C O 1
ATOM 1832 N N . LEU C 1 18 ? 74.783 44.180 4.914 1.00 14.29 18 LEU C N 1
ATOM 1833 C CA . LEU C 1 18 ? 76.152 43.690 5.038 1.00 15.19 18 LEU C CA 1
ATOM 1834 C C . LEU C 1 18 ? 76.994 44.437 6.113 1.00 15.90 18 LEU C C 1
ATOM 1835 O O . LEU C 1 18 ? 77.821 43.803 6.802 1.00 16.12 18 LEU C O 1
ATOM 1840 N N . GLU C 1 19 ? 76.761 45.747 6.269 1.00 15.51 19 GLU C N 1
ATOM 1841 C CA . GLU C 1 19 ? 77.341 46.570 7.360 1.00 16.48 19 GLU C CA 1
ATOM 1842 C C . GLU C 1 19 ? 76.825 46.231 8.759 1.00 16.00 19 GLU C C 1
ATOM 1843 O O . GLU C 1 19 ? 77.404 46.673 9.766 1.00 16.21 19 GLU C O 1
ATOM 1849 N N . ASP C 1 20 ? 75.727 45.466 8.807 1.00 15.24 20 ASP C N 1
ATOM 1850 C CA . ASP C 1 20 ? 75.014 45.125 10.023 1.00 14.97 20 ASP C CA 1
ATOM 1851 C C . ASP C 1 20 ? 74.311 46.306 10.695 1.00 15.24 20 ASP C C 1
ATOM 1852 O O . ASP C 1 20 ? 74.041 46.272 11.888 1.00 15.51 20 ASP C O 1
ATOM 1857 N N . ARG C 1 21 ? 74.019 47.349 9.929 1.00 15.06 21 ARG C N 1
ATOM 1858 C CA . ARG C 1 21 ? 73.118 48.408 10.367 1.00 15.13 21 ARG C CA 1
ATOM 1859 C C . ARG C 1 21 ? 71.684 47.881 10.248 1.00 14.59 21 ARG C C 1
ATOM 1860 O O . ARG C 1 21 ? 70.862 48.022 11.187 1.00 14.72 21 ARG C O 1
ATOM 1868 N N . ILE C 1 22 ? 71.392 47.253 9.102 1.00 13.04 22 ILE C N 1
ATOM 1869 C CA . ILE C 1 22 ? 70.202 46.408 9.009 1.00 12.53 22 ILE C CA 1
ATOM 1870 C C . ILE C 1 22 ? 70.684 45.026 9.446 1.00 13.11 22 ILE C C 1
ATOM 1871 O O . ILE C 1 22 ? 71.557 44.441 8.811 1.00 13.56 22 ILE C O 1
ATOM 1876 N N . LYS C 1 23 ? 70.170 44.540 10.576 1.00 13.27 23 LYS C N 1
ATOM 1877 C CA . LYS C 1 23 ? 70.622 43.264 11.117 1.00 13.10 23 LYS C CA 1
ATOM 1878 C C . LYS C 1 23 ? 70.146 42.110 10.219 1.00 13.61 23 LYS C C 1
ATOM 1879 O O . LYS C 1 23 ? 70.940 41.232 9.868 1.00 13.29 23 LYS C O 1
ATOM 1885 N N . GLU C 1 24 ? 68.841 42.105 9.913 1.00 12.78 24 GLU C N 1
ATOM 1886 C CA . GLU C 1 24 ? 68.205 41.122 9.012 1.00 13.55 24 GLU C CA 1
ATOM 1887 C C . GLU C 1 24 ? 67.026 41.803 8.328 1.00 13.50 24 GLU C C 1
ATOM 1888 O O . GLU C 1 24 ? 66.518 42.813 8.828 1.00 13.28 24 GLU C O 1
ATOM 1894 N N . PHE C 1 25 ? 66.559 41.256 7.216 1.00 12.96 25 PHE C N 1
ATOM 1895 C CA . PHE C 1 25 ? 65.425 41.890 6.523 1.00 13.77 25 PHE C CA 1
ATOM 1896 C C . PHE C 1 25 ? 64.852 40.912 5.521 1.00 14.56 25 PHE C C 1
ATOM 1897 O O . PHE C 1 25 ? 65.479 39.894 5.200 1.00 14.76 25 PHE C O 1
ATOM 1905 N N . GLU C 1 26 ? 63.651 41.219 5.050 1.00 15.64 26 GLU C N 1
ATOM 1906 C CA . GLU C 1 26 ? 63.076 40.567 3.885 1.00 16.21 26 GLU C CA 1
ATOM 1907 C C . GLU C 1 26 ? 62.185 41.581 3.193 1.00 16.60 26 GLU C C 1
ATOM 1908 O O . GLU C 1 26 ? 61.592 42.449 3.841 1.00 15.53 26 GLU C O 1
ATOM 1922 N N . LYS C 1 28 ? 59.350 41.763 -0.236 1.00 16.61 28 LYS C N 1
ATOM 1923 C CA . LYS C 1 28 ? 58.656 41.197 -1.370 1.00 15.95 28 LYS C CA 1
ATOM 1924 C C . LYS C 1 28 ? 58.542 42.306 -2.403 1.00 15.19 28 LYS C C 1
ATOM 1925 O O . LYS C 1 28 ? 58.218 43.454 -2.054 1.00 13.11 28 LYS C O 1
ATOM 1931 N N . LEU C 1 29 ? 58.815 41.947 -3.663 1.00 14.71 29 LEU C N 1
ATOM 1932 C CA . LEU C 1 29 ? 59.030 42.902 -4.736 1.00 15.03 29 LEU C CA 1
ATOM 1933 C C . LEU C 1 29 ? 58.795 42.315 -6.121 1.00 15.01 29 LEU C C 1
ATOM 1934 O O . LEU C 1 29 ? 58.945 41.111 -6.334 1.00 14.84 29 LEU C O 1
ATOM 1939 N N . ASN C 1 30 ? 58.566 43.246 -7.083 1.00 14.44 30 ASN C N 1
ATOM 1940 C CA . ASN C 1 30 ? 58.283 42.811 -8.454 1.00 14.29 30 ASN C CA 1
ATOM 1941 C C . ASN C 1 30 ? 58.859 43.894 -9.323 1.00 13.91 30 ASN C C 1
ATOM 1942 O O . ASN C 1 30 ? 58.147 44.749 -9.828 1.00 13.98 30 ASN C O 1
ATOM 1947 N N . THR C 1 31 ? 60.173 43.876 -9.476 1.00 13.74 31 THR C N 1
ATOM 1948 C CA . THR C 1 31 ? 60.851 44.913 -10.245 1.00 13.86 31 THR C CA 1
ATOM 1949 C C . THR C 1 31 ? 61.945 44.253 -11.084 1.00 13.76 31 THR C C 1
ATOM 1950 O O . THR C 1 31 ? 62.510 43.221 -10.690 1.00 12.36 31 THR C O 1
ATOM 1954 N N . THR C 1 32 ? 62.222 44.824 -12.253 1.00 13.46 32 THR C N 1
ATOM 1955 C CA . THR C 1 32 ? 63.147 44.202 -13.183 1.00 13.92 32 THR C CA 1
ATOM 1956 C C . THR C 1 32 ? 64.459 44.974 -13.272 1.00 13.98 32 THR C C 1
ATOM 1957 O O . THR C 1 32 ? 64.487 46.139 -13.690 1.00 13.78 32 THR C O 1
ATOM 1961 N N . LEU C 1 33 ? 65.532 44.294 -12.884 1.00 14.33 33 LEU C N 1
ATOM 1962 C CA . LEU C 1 33 ? 66.871 44.848 -12.844 1.00 14.66 33 LEU C CA 1
ATOM 1963 C C . LEU C 1 33 ? 67.690 44.490 -14.069 1.00 15.51 33 LEU C C 1
ATOM 1964 O O . LEU C 1 33 ? 67.705 43.329 -14.492 1.00 15.71 33 LEU C O 1
ATOM 1969 N N . ASP C 1 34 ? 68.386 45.506 -14.593 1.00 15.68 34 ASP C N 1
ATOM 1970 C CA . ASP C 1 34 ? 69.465 45.339 -15.568 1.00 16.83 34 ASP C CA 1
ATOM 1971 C C . ASP C 1 34 ? 70.578 44.474 -14.935 1.00 17.03 34 ASP C C 1
ATOM 1972 O O . ASP C 1 34 ? 70.722 44.449 -13.714 1.00 16.39 34 ASP C O 1
ATOM 1977 N N . GLU C 1 35 ? 71.352 43.769 -15.760 1.00 16.24 35 GLU C N 1
ATOM 1978 C CA . GLU C 1 35 ? 72.443 42.941 -15.254 1.00 16.74 35 GLU C CA 1
ATOM 1979 C C . GLU C 1 35 ? 73.385 43.724 -14.343 1.00 16.01 35 GLU C C 1
ATOM 1980 O O . GLU C 1 35 ? 73.796 43.223 -13.295 1.00 14.24 35 GLU C O 1
ATOM 1986 N N . LEU C 1 36 ? 73.725 44.947 -14.760 1.00 14.91 36 LEU C N 1
ATOM 1987 C CA . LEU C 1 36 ? 74.581 45.838 -13.968 1.00 15.19 36 LEU C CA 1
ATOM 1988 C C . LEU C 1 36 ? 74.018 46.111 -12.588 1.00 14.76 36 LEU C C 1
ATOM 1989 O O . LEU C 1 36 ? 74.769 46.119 -11.609 1.00 14.64 36 LEU C O 1
ATOM 1994 N N . GLU C 1 37 ? 72.707 46.352 -12.523 1.00 14.50 37 GLU C N 1
ATOM 1995 C CA A GLU C 1 37 ? 72.050 46.569 -11.244 0.50 14.65 37 GLU C CA 1
ATOM 1996 C CA B GLU C 1 37 ? 71.977 46.521 -11.263 0.50 14.82 37 GLU C CA 1
ATOM 1997 C C . GLU C 1 37 ? 72.078 45.278 -10.402 1.00 14.49 37 GLU C C 1
ATOM 1998 O O . GLU C 1 37 ? 72.384 45.330 -9.192 1.00 14.48 37 GLU C O 1
ATOM 2009 N N . PHE C 1 38 ? 71.764 44.143 -11.029 1.00 14.24 38 PHE C N 1
ATOM 2010 C CA . PHE C 1 38 ? 71.755 42.845 -10.341 1.00 14.71 38 PHE C CA 1
ATOM 2011 C C . PHE C 1 38 ? 73.127 42.504 -9.745 1.00 14.37 38 PHE C C 1
ATOM 2012 O O . PHE C 1 38 ? 73.216 42.048 -8.609 1.00 13.98 38 PHE C O 1
ATOM 2020 N N . GLU C 1 39 ? 74.182 42.755 -10.511 1.00 14.62 39 GLU C N 1
ATOM 2021 C CA . GLU C 1 39 ? 75.564 42.547 -10.081 1.00 15.43 39 GLU C CA 1
ATOM 2022 C C . GLU C 1 39 ? 75.983 43.466 -8.936 1.00 16.69 39 GLU C C 1
ATOM 2023 O O . GLU C 1 39 ? 76.662 43.048 -7.979 1.00 16.79 39 GLU C O 1
ATOM 2029 N N . GLU C 1 40 ? 75.552 44.707 -9.035 1.00 17.52 40 GLU C N 1
ATOM 2030 C CA . GLU C 1 40 ? 75.714 45.684 -7.976 1.00 19.17 40 GLU C CA 1
ATOM 2031 C C . GLU C 1 40 ? 75.011 45.245 -6.688 1.00 18.86 40 GLU C C 1
ATOM 2032 O O . GLU C 1 40 ? 75.556 45.421 -5.604 1.00 18.45 40 GLU C O 1
ATOM 2038 N N . LEU C 1 41 ? 73.817 44.665 -6.822 1.00 18.96 41 LEU C N 1
ATOM 2039 C CA . LEU C 1 41 ? 73.019 44.182 -5.690 1.00 19.03 41 LEU C CA 1
ATOM 2040 C C . LEU C 1 41 ? 73.747 43.109 -4.858 1.00 20.21 41 LEU C C 1
ATOM 2041 O O . LEU C 1 41 ? 73.760 43.157 -3.622 1.00 20.47 41 LEU C O 1
ATOM 2046 N N . ILE C 1 42 ? 74.347 42.158 -5.565 1.00 20.06 42 ILE C N 1
ATOM 2047 C CA . ILE C 1 42 ? 74.927 40.961 -4.985 1.00 21.15 42 ILE C CA 1
ATOM 2048 C C . ILE C 1 42 ? 76.409 41.085 -4.607 1.00 21.35 42 ILE C C 1
ATOM 2049 O O . ILE C 1 42 ? 76.866 40.423 -3.667 1.00 21.49 42 ILE C O 1
ATOM 2054 N N . GLY C 1 43 ? 77.145 41.957 -5.298 1.00 20.54 43 GLY C N 1
ATOM 2055 C CA . GLY C 1 43 ? 78.544 42.199 -4.957 1.00 19.89 43 GLY C CA 1
ATOM 2056 C C . GLY C 1 43 ? 79.419 40.988 -5.207 1.00 19.87 43 GLY C C 1
ATOM 2057 O O . GLY C 1 43 ? 79.247 40.279 -6.199 1.00 18.68 43 GLY C O 1
ATOM 2058 N N . LYS C 1 44 ? 80.353 40.741 -4.291 1.00 19.68 44 LYS C N 1
ATOM 2059 C CA . LYS C 1 44 ? 81.289 39.639 -4.432 1.00 19.57 44 LYS C CA 1
ATOM 2060 C C . LYS C 1 44 ? 81.112 38.650 -3.275 1.00 19.23 44 LYS C C 1
ATOM 2061 O O . LYS C 1 44 ? 81.856 38.709 -2.301 1.00 19.50 44 LYS C O 1
ATOM 2067 N N . PRO C 1 45 ? 80.127 37.738 -3.367 1.00 18.55 45 PRO C N 1
ATOM 2068 C CA . PRO C 1 45 ? 79.923 36.846 -2.227 1.00 16.91 45 PRO C CA 1
ATOM 2069 C C . PRO C 1 45 ? 81.098 35.885 -2.074 1.00 16.06 45 PRO C C 1
ATOM 2070 O O . PRO C 1 45 ? 81.800 35.578 -3.050 1.00 15.03 45 PRO C O 1
ATOM 2074 N N . ASP C 1 46 ? 81.319 35.399 -0.870 1.00 13.86 46 ASP C N 1
ATOM 2075 C CA . ASP C 1 46 ? 82.335 34.363 -0.666 1.00 13.36 46 ASP C CA 1
ATOM 2076 C C . ASP C 1 46 ? 81.891 32.979 -1.089 1.00 12.72 46 ASP C C 1
ATOM 2077 O O . ASP C 1 46 ? 82.721 32.099 -1.315 1.00 11.42 46 ASP C O 1
ATOM 2082 N N . SER C 1 47 ? 80.579 32.800 -1.174 1.00 13.32 47 SER C N 1
ATOM 2083 C CA A SER C 1 47 ? 79.954 31.535 -1.592 0.50 13.92 47 SER C CA 1
ATOM 2084 C CA B SER C 1 47 ? 80.023 31.571 -1.740 0.50 13.60 47 SER C CA 1
ATOM 2085 C C . SER C 1 47 ? 78.611 31.819 -2.227 1.00 13.91 47 SER C C 1
ATOM 2086 O O . SER C 1 47 ? 77.978 32.829 -1.891 1.00 13.79 47 SER C O 1
ATOM 2091 N N . SER C 1 48 ? 78.140 30.901 -3.066 1.00 13.78 48 SER C N 1
ATOM 2092 C CA . SER C 1 48 ? 76.822 31.006 -3.637 1.00 14.04 48 SER C CA 1
ATOM 2093 C C . SER C 1 48 ? 76.264 29.638 -3.938 1.00 13.84 48 SER C C 1
ATOM 2094 O O . SER C 1 48 ? 77.013 28.679 -4.142 1.00 12.11 48 SER C O 1
ATOM 2097 N N . ASN C 1 49 ? 74.935 29.589 -3.957 1.00 14.50 49 ASN C N 1
ATOM 2098 C CA A ASN C 1 49 ? 74.192 28.427 -4.423 0.50 15.19 49 ASN C CA 1
ATOM 2099 C CA B ASN C 1 49 ? 74.152 28.428 -4.380 0.50 15.56 49 ASN C CA 1
ATOM 2100 C C . ASN C 1 49 ? 73.034 28.989 -5.221 1.00 15.64 49 ASN C C 1
ATOM 2101 O O . ASN C 1 49 ? 72.506 30.032 -4.893 1.00 15.75 49 ASN C O 1
ATOM 2110 N N . SER C 1 50 ? 72.669 28.309 -6.299 1.00 15.09 50 SER C N 1
ATOM 2111 C CA . SER C 1 50 ? 71.571 28.778 -7.130 1.00 15.22 50 SER C CA 1
ATOM 2112 C C . SER C 1 50 ? 70.665 27.594 -7.412 1.00 15.33 50 SER C C 1
ATOM 2113 O O . SER C 1 50 ? 71.137 26.580 -7.894 1.00 14.68 50 SER C O 1
ATOM 2116 N N . ALA C 1 51 ? 69.381 27.727 -7.093 1.00 15.81 51 ALA C N 1
ATOM 2117 C CA . ALA C 1 51 ? 68.421 26.646 -7.290 1.00 15.77 51 ALA C CA 1
ATOM 2118 C C . ALA C 1 51 ? 67.284 27.170 -8.155 1.00 15.15 51 ALA C C 1
ATOM 2119 O O . ALA C 1 51 ? 66.773 28.265 -7.916 1.00 14.34 51 ALA C O 1
ATOM 2121 N N . GLU C 1 52 ? 66.921 26.389 -9.167 1.00 13.89 52 GLU C N 1
ATOM 2122 C CA . GLU C 1 52 ? 65.798 26.687 -10.045 1.00 13.59 52 GLU C CA 1
ATOM 2123 C C . GLU C 1 52 ? 64.611 25.801 -9.705 1.00 13.91 52 GLU C C 1
ATOM 2124 O O . GLU C 1 52 ? 64.729 24.569 -9.593 1.00 13.55 52 GLU C O 1
ATOM 2130 N N . ASN C 1 53 ? 63.452 26.433 -9.573 1.00 13.32 53 ASN C N 1
ATOM 2131 C CA . ASN C 1 53 ? 62.220 25.717 -9.331 1.00 12.90 53 ASN C CA 1
ATOM 2132 C C . ASN C 1 53 ? 61.074 26.412 -10.065 1.00 12.08 53 ASN C C 1
ATOM 2133 O O . ASN C 1 53 ? 60.838 27.590 -9.831 1.00 11.73 53 ASN C O 1
ATOM 2138 N N . ASN C 1 54 ? 60.397 25.701 -10.967 1.00 11.43 54 ASN C N 1
ATOM 2139 C CA . ASN C 1 54 ? 59.248 26.260 -11.708 1.00 11.79 54 ASN C CA 1
ATOM 2140 C C . ASN C 1 54 ? 59.526 27.615 -12.393 1.00 11.65 54 ASN C C 1
ATOM 2141 O O . ASN C 1 54 ? 58.705 28.533 -12.315 1.00 11.64 54 ASN C O 1
ATOM 2146 N N . GLY C 1 55 ? 60.673 27.730 -13.062 1.00 11.71 55 GLY C N 1
ATOM 2147 C CA . GLY C 1 55 ? 61.034 28.945 -13.794 1.00 11.32 55 GLY C CA 1
ATOM 2148 C C . GLY C 1 55 ? 61.534 30.078 -12.914 1.00 11.84 55 GLY C C 1
ATOM 2149 O O . GLY C 1 55 ? 61.806 31.172 -13.410 1.00 11.63 55 GLY C O 1
ATOM 2150 N N . ILE C 1 56 ? 61.671 29.823 -11.614 1.00 11.82 56 ILE C N 1
ATOM 2151 C CA . ILE C 1 56 ? 62.130 30.841 -10.683 1.00 12.69 56 ILE C CA 1
ATOM 2152 C C . ILE C 1 56 ? 63.434 30.386 -10.031 1.00 13.23 56 ILE C C 1
ATOM 2153 O O . ILE C 1 56 ? 63.545 29.240 -9.565 1.00 13.00 56 ILE C O 1
ATOM 2158 N N . PHE C 1 57 ? 64.417 31.281 -10.002 1.00 13.52 57 PHE C N 1
ATOM 2159 C CA . PHE C 1 57 ? 65.641 31.053 -9.228 1.00 14.01 57 PHE C CA 1
ATOM 2160 C C . PHE C 1 57 ? 65.675 31.654 -7.829 1.00 14.60 57 PHE C C 1
ATOM 2161 O O . PHE C 1 57 ? 65.385 32.856 -7.624 1.00 15.41 57 PHE C O 1
ATOM 2169 N N . ILE C 1 58 ? 66.090 30.826 -6.865 1.00 14.17 58 ILE C N 1
ATOM 2170 C CA . ILE C 1 58 ? 66.441 31.393 -5.568 1.00 14.00 58 ILE C CA 1
ATOM 2171 C C . ILE C 1 58 ? 67.933 31.156 -5.412 1.00 14.76 58 ILE C C 1
ATOM 2172 O O . ILE C 1 58 ? 68.387 29.998 -5.377 1.00 13.54 58 ILE C O 1
ATOM 2177 N N . ASP C 1 59 ? 68.687 32.251 -5.363 1.00 14.09 59 ASP C N 1
ATOM 2178 C CA . ASP C 1 59 ? 70.107 32.167 -5.071 1.00 15.53 59 ASP C CA 1
ATOM 2179 C C . ASP C 1 59 ? 70.383 32.544 -3.625 1.00 15.28 59 ASP C C 1
ATOM 2180 O O . ASP C 1 59 ? 69.754 33.441 -3.072 1.00 16.07 59 ASP C O 1
ATOM 2185 N N . GLU C 1 60 ? 71.347 31.856 -3.039 1.00 15.04 60 GLU C N 1
ATOM 2186 C CA . GLU C 1 60 ? 71.779 32.119 -1.686 1.00 15.75 60 GLU C CA 1
ATOM 2187 C C . GLU C 1 60 ? 73.241 32.543 -1.753 1.00 14.91 60 GLU C C 1
ATOM 2188 O O . GLU C 1 60 ? 74.079 31.777 -2.206 1.00 14.82 60 GLU C O 1
ATOM 2194 N N . TYR C 1 61 ? 73.522 33.764 -1.328 1.00 14.18 61 TYR C N 1
ATOM 2195 C CA . TYR C 1 61 ? 74.875 34.316 -1.352 1.00 13.86 61 TYR C CA 1
ATOM 2196 C C . TYR C 1 61 ? 75.358 34.510 0.070 1.00 13.97 61 TYR C C 1
ATOM 2197 O O . TYR C 1 61 ? 74.667 35.110 0.876 1.00 13.41 61 TYR C O 1
ATOM 2206 N N . SER C 1 62 ? 76.556 34.012 0.363 1.00 14.07 62 SER C N 1
ATOM 2207 C CA . SER C 1 62 ? 77.127 34.085 1.707 1.00 13.71 62 SER C CA 1
ATOM 2208 C C . SER C 1 62 ? 78.322 35.059 1.713 1.00 13.41 62 SER C C 1
ATOM 2209 O O . SER C 1 62 ? 79.120 35.080 0.761 1.00 12.02 62 SER C O 1
ATOM 2212 N N . TYR C 1 63 ? 78.429 35.865 2.779 1.00 12.03 63 TYR C N 1
ATOM 2213 C CA . TYR C 1 63 ? 79.479 36.875 2.908 1.00 13.06 63 TYR C CA 1
ATOM 2214 C C . TYR C 1 63 ? 80.107 36.707 4.290 1.00 14.35 63 TYR C C 1
ATOM 2215 O O . TYR C 1 63 ? 79.381 36.740 5.300 1.00 12.42 63 TYR C O 1
ATOM 2224 N N . ASP C 1 64 ? 81.428 36.516 4.341 1.00 15.74 64 ASP C N 1
ATOM 2225 C CA . ASP C 1 64 ? 82.136 36.408 5.625 1.00 18.84 64 ASP C CA 1
ATOM 2226 C C . ASP C 1 64 ? 82.039 37.774 6.311 1.00 20.31 64 ASP C C 1
ATOM 2227 O O . ASP C 1 64 ? 82.440 38.771 5.744 1.00 20.23 64 ASP C O 1
ATOM 2232 N N . ALA C 1 65 ? 81.447 37.840 7.477 1.00 23.94 65 ALA C N 1
ATOM 2233 C CA . ALA C 1 65 ? 81.203 39.162 8.063 1.00 26.91 65 ALA C CA 1
ATOM 2234 C C . ALA C 1 65 ? 82.272 39.548 9.058 1.00 28.89 65 ALA C C 1
ATOM 2235 O O . ALA C 1 65 ? 82.822 40.654 9.023 1.00 30.92 65 ALA C O 1
ATOM 2237 N N . SER C 1 66 ? 82.568 38.625 9.948 1.00 30.09 66 SER C N 1
ATOM 2238 C CA . SER C 1 66 ? 83.385 38.885 11.105 1.00 31.29 66 SER C CA 1
ATOM 2239 C C . SER C 1 66 ? 83.792 37.494 11.496 1.00 31.23 66 SER C C 1
ATOM 2240 O O . SER C 1 66 ? 83.514 36.539 10.743 1.00 31.89 66 SER C O 1
ATOM 2243 N N . GLU C 1 67 ? 84.455 37.357 12.634 1.00 29.31 67 GLU C N 1
ATOM 2244 C CA . GLU C 1 67 ? 85.093 36.085 12.944 1.00 28.41 67 GLU C CA 1
ATOM 2245 C C . GLU C 1 67 ? 84.194 34.815 12.833 1.00 26.48 67 GLU C C 1
ATOM 2246 O O . GLU C 1 67 ? 84.545 33.884 12.082 1.00 27.93 67 GLU C O 1
ATOM 2252 N N . ASN C 1 68 ? 83.086 34.755 13.532 1.00 22.57 68 ASN C N 1
ATOM 2253 C CA . ASN C 1 68 ? 82.142 33.635 13.393 1.00 20.38 68 ASN C CA 1
ATOM 2254 C C . ASN C 1 68 ? 80.843 34.049 12.691 1.00 19.93 68 ASN C C 1
ATOM 2255 O O . ASN C 1 68 ? 79.956 33.239 12.467 1.00 20.61 68 ASN C O 1
ATOM 2260 N N . ALA C 1 69 ? 80.734 35.308 12.322 1.00 18.95 69 ALA C N 1
ATOM 2261 C CA . ALA C 1 69 ? 79.495 35.820 11.773 1.00 18.55 69 ALA C CA 1
ATOM 2262 C C . ALA C 1 69 ? 79.533 35.704 10.258 1.00 18.62 69 ALA C C 1
ATOM 2263 O O . ALA C 1 69 ? 80.548 35.973 9.622 1.00 17.67 69 ALA C O 1
ATOM 2273 N N . LYS C 1 71 ? 76.941 36.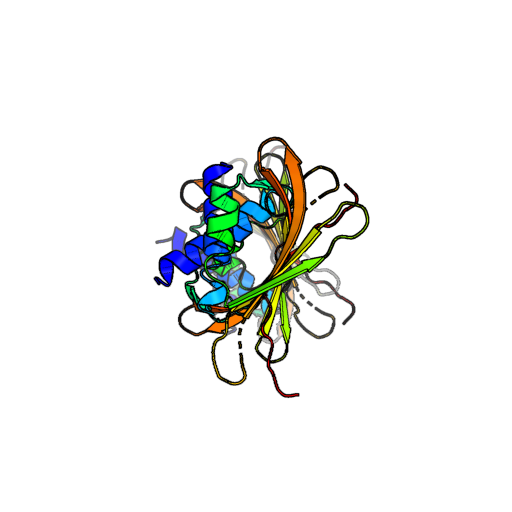689 6.824 1.00 16.56 71 LYS C N 1
ATOM 2274 C CA . LYS C 1 71 ? 75.724 37.316 6.311 1.00 15.85 71 LYS C CA 1
ATOM 2275 C C . LYS C 1 71 ? 75.272 36.490 5.126 1.00 15.94 71 LYS C C 1
ATOM 2276 O O . LYS C 1 71 ? 76.098 36.134 4.273 1.00 14.60 71 LYS C O 1
ATOM 2282 N N . LYS C 1 72 ? 73.985 36.153 5.085 1.00 15.25 72 LYS C N 1
ATOM 2283 C CA . LYS C 1 72 ? 73.434 35.418 3.944 1.00 17.24 72 LYS C CA 1
ATOM 2284 C C . LYS C 1 72 ? 72.328 36.214 3.277 1.00 16.63 72 LYS C C 1
ATOM 2285 O O . LYS C 1 72 ? 71.440 36.758 3.951 1.00 15.56 72 LYS C O 1
ATOM 2291 N N . LEU C 1 73 ? 72.402 36.263 1.953 1.00 15.81 73 LEU C N 1
ATOM 2292 C CA . LEU C 1 73 ? 71.443 36.985 1.123 1.00 15.84 73 LEU C CA 1
ATOM 2293 C C . LEU C 1 73 ? 70.730 36.028 0.174 1.00 15.81 73 LEU C C 1
ATOM 2294 O O . LEU C 1 73 ? 71.364 35.313 -0.599 1.00 15.83 73 LEU C O 1
ATOM 2299 N N . PHE C 1 74 ? 69.403 35.999 0.240 1.00 15.90 74 PHE C N 1
ATOM 2300 C CA . PHE C 1 74 ? 68.614 35.181 -0.666 1.00 15.57 74 PHE C CA 1
ATOM 2301 C C . PHE C 1 74 ? 67.907 36.101 -1.654 1.00 15.58 74 PHE C C 1
ATOM 2302 O O . PHE C 1 74 ? 67.204 37.022 -1.238 1.00 14.83 74 PHE C O 1
ATOM 2310 N N . VAL C 1 75 ? 68.086 35.847 -2.951 1.00 15.31 75 VAL C N 1
ATOM 2311 C CA . VAL C 1 75 ? 67.448 36.648 -3.998 1.00 15.04 75 VAL C CA 1
ATOM 2312 C C . VAL C 1 75 ? 66.618 35.718 -4.864 1.00 15.12 75 VAL C C 1
ATOM 2313 O O . VAL C 1 75 ? 67.138 34.781 -5.461 1.00 14.55 75 VAL C O 1
ATOM 2317 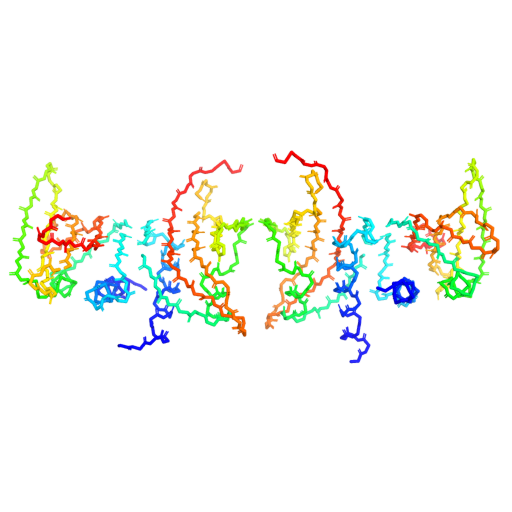N N . GLU C 1 76 ? 65.317 35.959 -4.892 1.00 14.52 76 GLU C N 1
ATOM 2318 C CA . GLU C 1 76 ? 64.411 35.189 -5.710 1.00 14.12 76 GLU C CA 1
ATOM 2319 C C . GLU C 1 76 ? 64.122 35.973 -6.993 1.00 13.73 76 GLU C C 1
ATOM 2320 O O . GLU C 1 76 ? 63.702 37.131 -6.929 1.00 12.13 76 GLU C O 1
ATOM 2326 N N . TYR C 1 77 ? 64.341 35.353 -8.153 1.00 13.30 77 TYR C N 1
ATOM 2327 C CA . TYR C 1 77 ? 64.206 36.076 -9.418 1.00 13.72 77 TYR C CA 1
ATOM 2328 C C . TYR C 1 77 ? 63.803 35.214 -10.605 1.00 15.15 77 TYR C C 1
ATOM 2329 O O . TYR C 1 77 ? 63.951 33.976 -10.582 1.00 14.77 77 TYR C O 1
ATOM 2338 N N . VAL C 1 78 ? 63.322 35.897 -11.649 1.00 16.04 78 VAL C N 1
ATOM 2339 C CA . VAL C 1 78 ? 63.080 35.285 -12.953 1.00 17.64 78 VAL C CA 1
ATOM 2340 C C . VAL C 1 78 ? 64.052 35.897 -13.974 1.00 18.95 78 VAL C C 1
ATOM 2341 O O . VAL C 1 78 ? 64.192 37.119 -14.058 1.00 18.64 78 VAL C O 1
ATOM 2345 N N . ARG C 1 79 ? 64.737 35.039 -14.729 1.00 20.75 79 ARG C N 1
ATOM 2346 C CA . ARG C 1 79 ? 65.658 35.495 -15.773 1.00 22.47 79 ARG C CA 1
ATOM 2347 C C . ARG C 1 79 ? 64.901 35.908 -17.040 1.00 23.41 79 ARG C C 1
ATOM 2348 O O . ARG C 1 79 ? 64.182 35.107 -17.639 1.00 23.35 79 ARG C O 1
ATOM 2356 N N . GLN C 1 80 ? 65.080 37.165 -17.436 1.00 24.31 80 GLN C N 1
ATOM 2357 C CA . GLN C 1 80 ? 64.402 37.721 -18.606 1.00 24.99 80 GLN C CA 1
ATOM 2358 C C . GLN C 1 80 ? 65.339 37.799 -19.826 1.00 25.54 80 GLN C C 1
ATOM 2359 O O . GLN C 1 80 ? 66.554 37.595 -19.689 1.00 25.96 80 GLN C O 1
ATOM 2365 N N . PRO C 1 81 ? 64.781 38.075 -21.031 1.00 25.55 81 PRO C N 1
ATOM 2366 C CA . PRO C 1 81 ? 65.658 38.230 -22.196 1.00 25.33 81 PRO C CA 1
ATOM 2367 C C . PRO C 1 81 ? 66.428 39.558 -22.123 1.00 25.12 81 PRO C C 1
ATOM 2368 O O . PRO C 1 81 ? 66.048 40.449 -21.355 1.00 25.06 81 PRO C O 1
ATOM 2372 N N . GLU C 1 82 ? 67.489 39.683 -22.924 1.00 24.63 82 GLU C N 1
ATOM 2373 C CA . GLU C 1 82 ? 68.424 40.816 -22.853 1.00 24.28 82 GLU C CA 1
ATOM 2374 C C . GLU C 1 82 ? 69.002 40.956 -21.449 1.00 23.44 82 GLU C C 1
ATOM 2375 O O . GLU C 1 82 ? 69.249 42.075 -20.980 1.00 23.24 82 GLU C O 1
ATOM 2381 N N . PHE C 1 83 ? 69.203 39.810 -20.795 1.00 22.50 83 PHE C N 1
ATOM 2382 C CA . PHE C 1 83 ? 69.941 39.720 -19.532 1.00 21.89 83 PHE C CA 1
ATOM 2383 C C . PHE C 1 83 ? 69.362 40.667 -18.475 1.00 21.07 83 PHE C C 1
ATOM 2384 O O . PHE C 1 83 ? 70.068 41.550 -17.973 1.00 21.07 83 PHE C O 1
ATOM 2392 N N . LYS C 1 84 ? 68.066 40.492 -18.191 1.00 19.99 84 LYS C N 1
ATOM 2393 C CA . LYS C 1 84 ? 67.333 41.232 -17.148 1.00 18.92 84 LYS C CA 1
ATOM 2394 C C . LYS C 1 84 ? 66.848 40.240 -16.104 1.00 18.23 84 LYS C C 1
ATOM 2395 O O . LYS C 1 84 ? 66.650 39.068 -16.410 1.00 17.81 84 LYS C O 1
ATOM 2401 N N . TYR C 1 85 ? 66.644 40.716 -14.872 1.00 17.14 85 TYR C N 1
ATOM 2402 C CA . TYR C 1 85 ? 66.314 39.852 -13.749 1.00 16.59 85 TYR C CA 1
ATOM 2403 C C . TYR C 1 85 ? 65.140 40.493 -13.044 1.00 15.54 85 TYR C C 1
ATOM 2404 O O . TYR C 1 85 ? 65.264 41.600 -12.511 1.00 14.23 85 TYR C O 1
ATOM 2413 N N . THR C 1 86 ? 63.980 39.841 -13.110 1.00 14.74 86 THR C N 1
ATOM 2414 C CA . THR C 1 86 ? 62.826 40.292 -12.341 1.00 14.60 86 THR C CA 1
ATOM 2415 C C . THR C 1 86 ? 62.926 39.748 -10.902 1.00 14.47 86 THR C C 1
ATOM 2416 O O . THR C 1 86 ? 62.707 38.561 -10.652 1.00 14.82 86 THR C O 1
ATOM 2420 N N . VAL C 1 87 ? 63.237 40.637 -9.968 1.00 13.75 87 VAL C N 1
ATOM 2421 C CA . VAL C 1 87 ? 63.392 40.262 -8.569 1.00 12.28 87 VAL C CA 1
ATOM 2422 C C . VAL C 1 87 ? 62.023 40.229 -7.883 1.00 12.82 87 VAL C C 1
ATOM 2423 O O . VAL C 1 87 ? 61.250 41.202 -7.945 1.00 12.10 87 VAL C O 1
ATOM 2427 N N . LEU C 1 88 ? 61.746 39.113 -7.207 1.00 12.25 88 LEU C N 1
ATOM 2428 C CA . LEU C 1 88 ? 60.466 38.890 -6.540 1.00 12.07 88 LEU C CA 1
ATOM 2429 C C . LEU C 1 88 ? 60.570 38.981 -5.027 1.00 11.92 88 LEU C C 1
ATOM 2430 O O . LEU C 1 88 ? 59.590 39.303 -4.348 1.00 11.54 88 LEU C O 1
ATOM 2435 N N . SER C 1 89 ? 61.759 38.687 -4.517 1.00 12.59 89 SER C N 1
ATOM 2436 C CA A SER C 1 89 ? 62.047 38.754 -3.076 0.50 13.68 89 SER C CA 1
ATOM 2437 C CA B SER C 1 89 ? 62.043 38.836 -3.091 0.50 12.30 89 SER C CA 1
ATOM 2438 C C . SER C 1 89 ? 63.548 38.865 -2.839 1.00 13.91 89 SER C C 1
ATOM 2439 O O . SER C 1 89 ? 64.351 38.378 -3.663 1.00 13.53 89 SER C O 1
ATOM 2444 N N . ILE C 1 90 ? 63.913 39.514 -1.729 1.00 14.33 90 ILE C N 1
ATOM 2445 C CA . ILE C 1 90 ? 65.257 39.595 -1.215 1.00 15.32 90 ILE C CA 1
ATOM 2446 C C . ILE C 1 90 ? 65.139 39.385 0.316 1.00 15.47 90 ILE C C 1
ATOM 2447 O O . ILE C 1 90 ? 64.253 39.968 0.958 1.00 14.45 90 ILE C O 1
ATOM 2452 N N . LYS C 1 91 ? 66.008 38.543 0.878 1.00 15.02 91 LYS C N 1
ATOM 2453 C CA . LYS C 1 91 ? 66.016 38.262 2.307 1.00 16.40 91 LYS C CA 1
ATOM 2454 C C . LYS C 1 91 ? 67.446 38.192 2.815 1.00 15.98 91 LYS C C 1
ATOM 2455 O O . LYS C 1 91 ? 68.308 37.553 2.186 1.00 16.01 91 LYS C O 1
ATOM 2461 N N . GLY C 1 92 ? 67.687 38.858 3.947 1.00 14.58 92 GLY C N 1
ATOM 2462 C CA . GLY C 1 92 ? 69.018 38.915 4.550 1.00 13.88 92 GLY C CA 1
ATOM 2463 C C . GLY C 1 92 ? 68.943 38.304 5.934 1.00 14.26 92 GLY C C 1
ATOM 2464 O O . GLY C 1 92 ? 68.104 38.698 6.742 1.00 13.07 92 GLY C O 1
ATOM 2465 N N . VAL C 1 93 ? 69.824 37.345 6.194 1.00 13.95 93 VAL C N 1
ATOM 2466 C CA . VAL C 1 93 ? 69.820 36.555 7.421 1.00 15.55 93 VAL C CA 1
ATOM 2467 C C . VAL C 1 93 ? 71.236 36.567 8.018 1.00 14.90 93 VAL C C 1
ATOM 2468 O O . VAL C 1 93 ? 72.220 36.588 7.283 1.00 14.09 93 VAL C O 1
ATOM 2472 N N . ASN C 1 94 ? 71.346 36.528 9.338 1.00 14.66 94 ASN C N 1
ATOM 2473 C CA . ASN C 1 94 ? 72.641 36.364 9.993 1.00 15.46 94 ASN C CA 1
ATOM 2474 C C . ASN C 1 94 ? 72.823 34.914 10.328 1.00 16.61 94 ASN C C 1
ATOM 2475 O O . ASN C 1 94 ? 71.841 34.240 10.565 1.00 16.00 94 ASN C O 1
ATOM 2480 N N . ASP C 1 95 ? 74.064 34.440 10.372 1.00 16.20 95 ASP C N 1
ATOM 2481 C CA . ASP C 1 95 ? 74.328 33.079 10.806 1.00 17.08 95 ASP C CA 1
ATOM 2482 C C . ASP C 1 95 ? 75.673 33.050 11.532 1.00 16.51 95 ASP C C 1
ATOM 2483 O O . ASP C 1 95 ? 76.627 33.737 11.133 1.00 16.06 95 ASP C O 1
ATOM 2488 N N . TRP C 1 96 ? 75.733 32.259 12.600 1.00 15.47 96 TRP C N 1
ATOM 2489 C CA . TRP C 1 96 ? 76.979 31.962 13.284 1.00 15.45 96 TRP C CA 1
ATOM 2490 C C . TRP C 1 96 ? 77.563 30.734 12.630 1.00 15.77 96 TRP C C 1
ATOM 2491 O O . TRP C 1 96 ? 76.881 29.716 12.450 1.00 15.93 96 TRP C O 1
ATOM 2502 N N . VAL C 1 97 ? 78.845 30.814 12.315 1.00 15.71 97 VAL C N 1
ATOM 2503 C CA . VAL C 1 97 ? 79.502 29.757 11.595 1.00 15.89 97 VAL C CA 1
ATOM 2504 C C . VAL C 1 97 ? 80.848 29.456 12.273 1.00 15.32 97 VAL C C 1
ATOM 2505 O O . VAL C 1 97 ? 81.424 30.322 12.952 1.00 14.91 97 VAL C O 1
ATOM 2509 N N . ARG C 1 98 ? 81.319 28.221 12.121 1.00 13.69 98 ARG C N 1
ATOM 2510 C CA . ARG C 1 98 ? 82.621 27.844 12.639 1.00 13.07 98 ARG C CA 1
ATOM 2511 C C . ARG C 1 98 ? 83.692 28.563 11.798 1.00 13.92 98 ARG C C 1
ATOM 2512 O O . ARG C 1 98 ? 83.604 28.573 10.562 1.00 12.90 98 ARG C O 1
ATOM 2520 N N . GLU C 1 99 ? 84.674 29.175 12.456 1.00 13.91 99 GLU C N 1
ATOM 2521 C CA . GLU C 1 99 ? 85.774 29.817 11.722 1.00 15.81 99 GLU C CA 1
ATOM 2522 C C . GLU C 1 99 ? 86.685 28.794 11.079 1.00 15.88 99 GLU C C 1
ATOM 2523 O O . GLU C 1 99 ? 86.823 27.650 11.550 1.00 14.88 99 GLU C O 1
ATOM 2530 N N . ASP D 1 2 ? 80.564 20.068 -32.575 1.00 30.33 2 ASP D N 1
ATOM 2531 C CA . ASP D 1 2 ? 81.162 19.578 -33.858 1.00 29.73 2 ASP D CA 1
ATOM 2532 C C . ASP D 1 2 ? 82.560 19.013 -33.590 1.00 28.57 2 ASP D C 1
ATOM 2533 O O . ASP D 1 2 ? 83.419 19.682 -33.029 1.00 28.32 2 ASP D O 1
ATOM 2538 N N . THR D 1 3 ? 82.754 17.774 -34.013 1.00 27.49 3 THR D N 1
ATOM 2539 C CA . THR D 1 3 ? 83.994 17.019 -33.807 1.00 26.08 3 THR D CA 1
ATOM 2540 C C . THR D 1 3 ? 85.196 17.560 -34.597 1.00 24.79 3 THR D C 1
ATOM 2541 O O . THR D 1 3 ? 86.276 17.725 -34.039 1.00 24.06 3 THR D O 1
ATOM 2545 N N . HIS D 1 4 ? 85.008 17.856 -35.884 1.00 22.95 4 HIS D N 1
ATOM 2546 C CA . HIS D 1 4 ? 86.048 18.564 -36.640 1.00 21.58 4 HIS D CA 1
ATOM 2547 C C . HIS D 1 4 ? 86.531 19.818 -35.896 1.00 19.35 4 HIS D C 1
ATOM 2548 O O . HIS D 1 4 ? 87.735 20.017 -35.749 1.00 18.59 4 HIS D O 1
ATOM 2555 N N . GLU D 1 5 ? 85.590 20.640 -35.419 1.00 18.03 5 GLU D N 1
ATOM 2556 C CA A GLU D 1 5 ? 85.957 21.863 -34.701 0.50 17.56 5 GLU D CA 1
ATOM 2557 C CA B GLU D 1 5 ? 85.906 21.866 -34.675 0.50 17.13 5 GLU D CA 1
ATOM 2558 C C . GLU D 1 5 ? 86.572 21.564 -33.328 1.00 16.60 5 GLU D C 1
ATOM 2559 O O . GLU D 1 5 ? 87.448 22.306 -32.859 1.00 16.54 5 GLU D O 1
ATOM 2570 N N . PHE D 1 6 ? 86.145 20.470 -32.708 1.00 15.43 6 PHE D N 1
ATOM 2571 C CA . PHE D 1 6 ? 86.734 20.006 -31.449 1.00 14.53 6 PHE D CA 1
ATOM 2572 C C . PHE D 1 6 ? 88.228 19.704 -31.652 1.00 13.98 6 PHE D C 1
ATOM 2573 O O . PHE D 1 6 ? 89.076 20.179 -30.905 1.00 12.49 6 PHE D O 1
ATOM 2581 N N . HIS D 1 7 ? 88.547 18.950 -32.694 1.00 14.02 7 HIS D N 1
ATOM 2582 C CA . HIS D 1 7 ? 89.938 18.576 -32.939 1.00 15.06 7 HIS D CA 1
ATOM 2583 C C . HIS D 1 7 ? 90.802 19.756 -33.361 1.00 14.58 7 HIS D C 1
ATOM 2584 O O . HIS D 1 7 ? 91.971 19.833 -33.012 1.00 14.80 7 HIS D O 1
ATOM 2591 N N . LYS D 1 8 ? 90.188 20.686 -34.144 1.00 14.96 8 LYS D N 1
ATOM 2592 C CA . LYS D 1 8 ? 90.851 21.953 -34.470 1.00 15.30 8 LYS D CA 1
ATOM 2593 C C . LYS D 1 8 ? 91.256 22.700 -33.193 1.00 14.36 8 LYS D C 1
ATOM 2594 O O . LYS D 1 8 ? 92.359 23.238 -33.101 1.00 13.84 8 LYS D O 1
ATOM 2600 N N . LEU D 1 9 ? 90.349 22.734 -32.202 1.00 13.83 9 LEU D N 1
ATOM 2601 C CA . LEU D 1 9 ? 90.667 23.356 -30.903 1.00 13.54 9 LEU D CA 1
ATOM 2602 C C . LEU D 1 9 ? 91.794 22.621 -30.198 1.00 13.32 9 LEU D C 1
ATOM 2603 O O . LEU D 1 9 ? 92.675 23.245 -29.605 1.00 14.38 9 LEU D O 1
ATOM 2608 N N . LEU D 1 10 ? 91.785 21.292 -30.245 1.00 13.00 10 LEU D N 1
ATOM 2609 C CA . LEU D 1 10 ? 92.840 20.529 -29.592 1.00 12.72 10 LEU D CA 1
ATOM 2610 C C . LEU D 1 10 ? 94.199 20.880 -30.200 1.00 13.18 10 LEU D C 1
ATOM 2611 O O . LEU D 1 10 ? 95.218 21.020 -29.492 1.00 13.42 10 LEU D O 1
ATOM 2616 N N . ILE D 1 11 ? 94.205 21.008 -31.523 1.00 12.71 11 ILE D N 1
ATOM 2617 C CA . ILE D 1 11 ? 95.407 21.370 -32.262 1.00 12.92 11 ILE D CA 1
ATOM 2618 C C . ILE D 1 11 ? 95.867 22.776 -31.856 1.00 13.20 11 ILE D C 1
ATOM 2619 O O . ILE D 1 11 ? 97.066 23.023 -31.679 1.00 13.27 11 ILE D O 1
ATOM 2624 N N . LYS D 1 12 ? 94.915 23.691 -31.708 1.00 13.54 12 LYS D N 1
ATOM 2625 C CA . LYS D 1 12 ? 95.228 25.066 -31.286 1.00 14.56 12 LYS D CA 1
ATOM 2626 C C . LYS D 1 12 ? 95.740 25.144 -29.821 1.00 14.04 12 LYS D C 1
ATOM 2627 O O . LYS D 1 12 ? 96.662 25.919 -29.513 1.00 14.25 12 LYS D O 1
ATOM 2633 N N . VAL D 1 13 ? 95.162 24.340 -28.933 1.00 14.04 13 VAL D N 1
ATOM 2634 C CA . VAL D 1 13 ? 95.690 24.227 -27.556 1.00 13.75 13 VAL D CA 1
ATOM 2635 C C . VAL D 1 13 ? 97.184 23.905 -27.567 1.00 14.24 13 VAL D C 1
ATOM 2636 O O . VAL D 1 13 ? 97.968 24.593 -26.916 1.00 14.41 13 VAL D O 1
ATOM 2640 N N . VAL D 1 14 ? 97.580 22.889 -28.330 1.00 13.99 14 VAL D N 1
ATOM 2641 C CA . VAL D 1 14 ? 99.001 22.547 -28.444 1.00 14.18 14 VAL D CA 1
ATOM 2642 C C . VAL D 1 14 ? 99.840 23.696 -29.024 1.00 14.21 14 VAL D C 1
ATOM 2643 O O . VAL D 1 14 ? 100.936 23.980 -28.528 1.00 13.44 14 VAL D O 1
ATOM 2647 N N . ASP D 1 15 ? 99.315 24.341 -30.068 1.00 14.69 15 ASP D N 1
ATOM 2648 C CA . ASP D 1 15 ? 99.953 25.501 -30.687 1.00 15.46 15 ASP D CA 1
ATOM 2649 C C . ASP D 1 15 ? 100.289 26.579 -29.653 1.00 15.26 15 ASP D C 1
ATOM 2650 O O . ASP D 1 15 ? 101.410 27.095 -29.617 1.00 14.91 15 ASP D O 1
ATOM 2655 N N . LEU D 1 16 ? 99.290 26.900 -28.830 1.00 14.30 16 LEU D N 1
ATOM 2656 C CA . LEU D 1 16 ? 99.389 27.909 -27.775 1.00 14.03 16 LEU D CA 1
ATOM 2657 C C . LEU D 1 16 ? 100.348 27.510 -26.660 1.00 13.82 16 LEU D C 1
ATOM 2658 O O . LEU D 1 16 ? 101.009 28.366 -26.080 1.00 13.27 16 LEU D O 1
ATOM 2663 N N . PHE D 1 17 ? 100.403 26.213 -26.364 1.00 13.57 17 PHE D N 1
ATOM 2664 C CA . PHE D 1 17 ? 101.347 25.683 -25.404 1.00 13.63 17 PHE D CA 1
ATOM 2665 C C . PHE D 1 17 ? 102.793 25.855 -25.920 1.00 13.83 17 PHE D C 1
ATOM 2666 O O . PHE D 1 17 ? 103.663 26.347 -25.194 1.00 13.36 17 PHE D O 1
ATOM 2674 N N . LEU D 1 18 ? 103.030 25.464 -27.172 1.00 13.99 18 LEU D N 1
ATOM 2675 C CA . LEU D 1 18 ? 104.342 25.624 -27.809 1.00 14.73 18 LEU D CA 1
ATOM 2676 C C . LEU D 1 18 ? 104.775 27.093 -27.927 1.00 15.19 18 LEU D C 1
ATOM 2677 O O . LEU D 1 18 ? 105.978 27.388 -27.890 1.00 15.79 18 LEU D O 1
ATOM 2682 N N . GLU D 1 19 ? 103.801 27.995 -28.076 1.00 15.07 19 GLU D N 1
ATOM 2683 C CA . GLU D 1 19 ? 104.047 29.449 -28.033 1.00 16.01 19 GLU D CA 1
ATOM 2684 C C . GLU D 1 19 ? 104.280 29.983 -26.622 1.00 15.41 19 GLU D C 1
ATOM 2685 O O . GLU D 1 19 ? 104.649 31.145 -26.457 1.00 14.38 19 GLU D O 1
ATOM 2691 N N . ASP D 1 20 ? 104.025 29.142 -25.624 1.00 14.88 20 ASP D N 1
ATOM 2692 C CA . ASP D 1 20 ? 104.097 29.505 -24.213 1.00 15.10 20 ASP D CA 1
ATOM 2693 C C . ASP D 1 20 ? 103.020 30.492 -23.778 1.00 15.43 20 ASP D C 1
ATOM 2694 O O . ASP D 1 20 ? 103.159 31.155 -22.738 1.00 15.91 20 ASP D O 1
ATOM 2699 N N . ARG D 1 21 ? 101.941 30.600 -24.550 1.00 15.16 21 ARG D N 1
ATOM 2700 C CA . ARG D 1 21 ? 100.753 31.333 -24.052 1.00 15.21 21 ARG D CA 1
ATOM 2701 C C . ARG D 1 21 ? 100.041 30.480 -23.006 1.00 14.88 21 ARG D C 1
ATOM 2702 O O . ARG D 1 21 ? 99.606 30.969 -21.931 1.00 14.01 21 ARG D O 1
ATOM 2710 N N . ILE D 1 22 ? 99.954 29.183 -23.310 1.00 14.21 22 ILE D N 1
ATOM 2711 C CA . ILE D 1 22 ? 99.581 28.188 -22.318 1.00 14.45 22 ILE D CA 1
ATOM 2712 C C . ILE D 1 22 ? 100.906 27.645 -21.790 1.00 14.38 22 ILE D C 1
ATOM 2713 O O . ILE D 1 22 ? 101.686 27.064 -22.545 1.00 14.05 22 ILE D O 1
ATOM 2718 N N . LYS D 1 23 ? 101.195 27.889 -20.514 1.00 13.87 23 LYS D N 1
ATOM 2719 C CA . LYS D 1 23 ? 102.521 27.541 -19.984 1.00 13.35 23 LYS D CA 1
ATOM 2720 C C . LYS D 1 23 ? 102.692 26.015 -19.919 1.00 12.74 23 LYS D C 1
ATOM 2721 O O . LYS D 1 23 ? 103.735 25.474 -20.292 1.00 12.15 23 LYS D O 1
ATOM 2727 N N . GLU D 1 24 ? 101.655 25.337 -19.445 1.00 12.92 24 GLU D N 1
ATOM 2728 C CA . GLU D 1 24 ? 101.657 23.894 -19.321 1.00 13.99 24 GLU D CA 1
ATOM 2729 C C . GLU D 1 24 ? 100.207 23.496 -19.233 1.00 14.16 24 GLU D C 1
ATOM 2730 O O . GLU D 1 24 ? 99.366 24.321 -18.869 1.00 13.68 24 GLU D O 1
ATOM 2736 N N . PHE D 1 25 ? 99.882 22.248 -19.580 1.00 13.52 25 PHE D N 1
ATOM 2737 C CA . PHE D 1 25 ? 98.471 21.834 -19.558 1.00 13.54 25 PHE D CA 1
ATOM 2738 C C . PHE D 1 25 ? 98.366 20.314 -19.531 1.00 13.58 25 PHE D C 1
ATOM 2739 O O . PHE D 1 25 ? 99.315 19.613 -19.853 1.00 12.98 25 PHE D O 1
ATOM 2747 N N . GLU D 1 26 ? 97.197 19.816 -19.160 1.00 14.10 26 GLU D N 1
ATOM 2748 C CA . GLU D 1 26 ? 96.845 18.426 -19.404 1.00 15.48 26 GLU D CA 1
ATOM 2749 C C . GLU D 1 26 ? 95.379 18.395 -19.761 1.00 15.45 26 GLU D C 1
ATOM 2750 O O . GLU D 1 26 ? 94.611 19.227 -19.285 1.00 14.04 26 GLU D O 1
ATOM 2764 N N . LYS D 1 28 ? 92.307 15.252 -20.386 1.00 14.63 28 LYS D N 1
ATOM 2765 C CA . LYS D 1 28 ? 91.849 13.858 -20.479 1.00 14.05 28 LYS D CA 1
ATOM 2766 C C . LYS D 1 28 ? 90.718 13.839 -21.505 1.00 13.39 28 LYS D C 1
ATOM 2767 O O . LYS D 1 28 ? 89.880 14.742 -21.503 1.00 12.31 28 LYS D O 1
ATOM 2773 N N . LEU D 1 29 ? 90.724 12.833 -22.384 1.00 13.22 29 LEU D N 1
ATOM 2774 C CA . LEU D 1 29 ? 89.937 12.830 -23.627 1.00 13.87 29 LEU D CA 1
ATOM 2775 C C . LEU D 1 29 ? 89.589 11.399 -24.032 1.00 13.29 29 LEU D C 1
ATOM 2776 O O . LEU D 1 29 ? 90.285 10.457 -23.651 1.00 13.66 29 LEU D O 1
ATOM 2781 N N . ASN D 1 30 ? 88.537 11.247 -24.851 1.00 12.24 30 ASN D N 1
ATOM 2782 C CA . ASN D 1 30 ? 88.371 9.979 -25.548 1.00 11.64 30 ASN D CA 1
ATOM 2783 C C . ASN D 1 30 ? 87.775 10.349 -26.887 1.00 11.45 30 ASN D C 1
ATOM 2784 O O . ASN D 1 30 ? 86.546 10.459 -27.027 1.00 10.01 30 ASN D O 1
ATOM 2789 N N . THR D 1 31 ? 88.661 10.578 -27.853 1.00 11.12 31 THR D N 1
ATOM 2790 C CA . THR D 1 31 ? 88.244 11.063 -29.163 1.00 12.28 31 THR D CA 1
ATOM 2791 C C . THR D 1 31 ? 89.210 10.513 -30.215 1.00 12.54 31 THR D C 1
ATOM 2792 O O . THR D 1 31 ? 90.398 10.322 -29.929 1.00 13.00 31 THR D O 1
ATOM 2796 N N . THR D 1 32 ? 88.705 10.267 -31.414 1.00 12.77 32 THR D N 1
ATOM 2797 C CA . THR D 1 32 ? 89.490 9.628 -32.453 1.00 14.18 32 THR D CA 1
ATOM 2798 C C . THR D 1 32 ? 89.898 10.628 -33.517 1.00 14.49 32 THR D C 1
ATOM 2799 O O . THR D 1 32 ? 89.058 11.166 -34.263 1.00 15.62 32 THR D O 1
ATOM 2803 N N . LEU D 1 33 ? 91.202 10.839 -33.593 1.00 14.19 33 LEU D N 1
ATOM 2804 C CA . LEU D 1 33 ? 91.807 11.680 -34.599 1.00 14.46 33 LEU D CA 1
ATOM 2805 C C . LEU D 1 33 ? 92.198 10.846 -35.803 1.00 14.24 33 LEU D C 1
ATOM 2806 O O . LEU D 1 33 ? 92.660 9.705 -35.661 1.00 13.87 33 LEU D O 1
ATOM 2811 N N . ASP D 1 34 ? 92.006 11.406 -36.997 1.00 14.54 34 ASP D N 1
ATOM 2812 C CA . ASP D 1 34 ? 92.562 10.787 -38.172 1.00 14.61 34 ASP D CA 1
ATOM 2813 C C . ASP D 1 34 ? 94.060 11.131 -38.305 1.00 14.60 34 ASP D C 1
ATOM 2814 O O . ASP D 1 34 ? 94.619 11.868 -37.476 1.00 14.65 34 ASP D O 1
ATOM 2819 N N . GLU D 1 35 ? 94.706 10.593 -39.336 1.00 13.71 35 GLU D N 1
ATOM 2820 C CA . GLU D 1 35 ? 96.147 10.742 -39.531 1.00 13.48 35 GLU D CA 1
ATOM 2821 C C . GLU D 1 35 ? 96.565 12.201 -39.685 1.00 12.82 35 GLU D C 1
ATOM 2822 O O . GLU D 1 35 ? 97.528 12.641 -39.061 1.00 12.75 35 GLU D O 1
ATOM 2828 N N . LEU D 1 36 ? 95.848 12.938 -40.526 1.00 11.77 36 LEU D N 1
ATOM 2829 C CA . LEU D 1 36 ? 96.149 14.337 -40.772 1.00 11.70 36 LEU D CA 1
ATOM 2830 C C . LEU D 1 36 ? 95.999 15.181 -39.501 1.00 11.38 36 LEU D C 1
ATOM 2831 O O . LEU D 1 36 ? 96.839 16.036 -39.227 1.00 10.67 36 LEU D O 1
ATOM 2836 N N . GLU D 1 37 ? 94.943 14.920 -38.726 1.00 11.79 37 GLU D N 1
ATOM 2837 C CA . GLU D 1 37 ? 94.724 15.612 -37.435 1.00 12.82 37 GLU D CA 1
ATOM 2838 C C . GLU D 1 37 ? 95.833 15.364 -36.424 1.00 13.05 37 GLU D C 1
ATOM 2839 O O . GLU D 1 37 ? 96.283 16.296 -35.749 1.00 12.89 37 GLU D O 1
ATOM 2845 N N . PHE D 1 38 ? 96.256 14.103 -36.313 1.00 14.06 38 PHE D N 1
ATOM 2846 C CA . PHE D 1 38 ? 97.321 13.711 -35.387 1.00 14.98 38 PHE D CA 1
ATOM 2847 C C . PHE D 1 38 ? 98.668 14.363 -35.801 1.00 14.63 38 PHE D C 1
ATOM 2848 O O . PHE D 1 38 ? 99.415 14.860 -34.962 1.00 13.75 38 PHE D O 1
ATOM 2856 N N . GLU D 1 39 ? 98.963 14.357 -37.098 1.00 14.89 39 GLU D N 1
ATOM 2857 C CA . GLU D 1 39 ? 100.177 14.995 -37.610 1.00 15.49 39 GLU D CA 1
ATOM 2858 C C . GLU D 1 39 ? 100.163 16.506 -37.379 1.00 16.02 39 GLU D C 1
ATOM 2859 O O . GLU D 1 39 ? 101.170 17.075 -36.964 1.00 16.12 39 GLU D O 1
ATOM 2865 N N . GLU D 1 40 ? 99.020 17.147 -37.611 1.00 16.65 40 GLU D N 1
ATOM 2866 C CA . GLU D 1 40 ? 98.892 18.575 -37.315 1.00 17.44 40 GLU D CA 1
ATOM 2867 C C . GLU D 1 40 ? 99.000 18.882 -35.812 1.00 17.84 40 GLU D C 1
ATOM 2868 O O . GLU D 1 40 ? 99.592 19.892 -35.429 1.00 17.90 40 GLU D O 1
ATOM 2874 N N . LEU D 1 41 ? 98.434 18.010 -34.970 1.00 17.72 41 LEU D N 1
ATOM 2875 C CA . LEU D 1 41 ? 98.451 18.204 -33.527 1.00 17.92 41 LEU D CA 1
ATOM 2876 C C . LEU D 1 41 ? 99.880 18.336 -33.004 1.00 18.62 41 LEU D C 1
ATOM 2877 O O . LEU D 1 41 ? 100.184 19.224 -32.188 1.00 17.31 41 LEU D O 1
ATOM 2882 N N . ILE D 1 42 ? 100.749 17.453 -33.481 1.00 19.72 42 ILE D N 1
ATOM 2883 C CA . ILE D 1 42 ? 102.102 17.365 -32.954 1.00 22.37 42 ILE D CA 1
ATOM 2884 C C . ILE D 1 42 ? 103.087 18.349 -33.615 1.00 23.11 42 ILE D C 1
ATOM 2885 O O . ILE D 1 42 ? 104.090 18.695 -32.993 1.00 23.50 42 ILE D O 1
ATOM 2890 N N . GLY D 1 43 ? 102.776 18.782 -34.852 1.00 24.22 43 GLY D N 1
ATOM 2891 C CA . GLY D 1 43 ? 103.665 19.608 -35.722 1.00 25.05 43 GLY D CA 1
ATOM 2892 C C . GLY D 1 43 ? 105.010 18.911 -35.938 1.00 25.78 43 GLY D C 1
ATOM 2893 O O . GLY D 1 43 ? 105.082 17.953 -36.719 1.00 26.04 43 GLY D O 1
ATOM 2894 N N . LYS D 1 44 ? 106.094 19.691 -35.341 1.00 26.52 44 LYS D N 1
ATOM 2895 C CA . LYS D 1 44 ? 107.349 19.377 -36.099 1.00 26.28 44 LYS D CA 1
ATOM 2896 C C . LYS D 1 44 ? 108.397 19.328 -34.968 1.00 25.56 44 LYS D C 1
ATOM 2897 O O . LYS D 1 44 ? 109.260 20.197 -34.867 1.00 26.36 44 LYS D O 1
ATOM 2903 N N . PRO D 1 45 ? 108.285 18.320 -34.076 1.00 24.36 45 PRO D N 1
ATOM 2904 C CA . PRO D 1 45 ? 109.176 18.274 -32.920 1.00 23.31 45 PRO D CA 1
ATOM 2905 C C . PRO D 1 45 ? 110.623 18.015 -33.313 1.00 22.60 45 PRO D C 1
ATOM 2906 O O . PRO D 1 45 ? 110.899 17.488 -34.402 1.00 21.86 45 PRO D O 1
ATOM 2910 N N . ASP D 1 46 ? 111.540 18.390 -32.433 1.00 21.60 46 ASP D N 1
ATOM 2911 C CA . ASP D 1 46 ? 112.945 18.191 -32.700 1.00 22.05 46 ASP D CA 1
ATOM 2912 C C . ASP D 1 46 ? 113.349 16.758 -32.404 1.00 21.88 46 ASP D C 1
ATOM 2913 O O . ASP D 1 46 ? 114.300 16.248 -32.981 1.00 21.14 46 ASP D O 1
ATOM 2918 N N . SER D 1 47 ? 112.632 16.111 -31.497 1.00 21.60 47 SER D N 1
ATOM 2919 C CA . SER D 1 47 ? 112.843 14.687 -31.273 1.00 22.22 47 SER D CA 1
ATOM 2920 C C . SER D 1 47 ? 111.573 14.058 -30.736 1.00 22.27 47 SER D C 1
ATOM 2921 O O . SER D 1 47 ? 110.666 14.752 -30.248 1.00 21.44 47 SER D O 1
ATOM 2924 N N . SER D 1 48 ? 111.500 12.744 -30.862 1.00 22.16 48 SER D N 1
ATOM 2925 C CA . SER D 1 48 ? 110.349 12.021 -30.371 1.00 23.56 48 SER D CA 1
ATOM 2926 C C . SER D 1 48 ? 110.748 10.683 -29.763 1.00 23.93 48 SER D C 1
ATOM 2927 O O . SER D 1 48 ? 111.868 10.188 -29.935 1.00 22.84 48 SER D O 1
ATOM 2930 N N . ASN D 1 49 ? 109.794 10.105 -29.061 1.00 24.41 49 ASN D N 1
ATOM 2931 C CA . ASN D 1 49 ? 110.025 8.940 -28.248 1.00 25.01 49 ASN D CA 1
ATOM 2932 C C . ASN D 1 49 ? 108.655 8.275 -28.180 1.00 24.01 49 ASN D C 1
ATOM 2933 O O . ASN D 1 49 ? 107.648 8.974 -28.155 1.00 23.60 49 ASN D O 1
ATOM 2938 N N . SER D 1 50 ? 108.605 6.943 -28.178 1.00 22.94 50 SER D N 1
ATOM 2939 C CA . SER D 1 50 ? 107.334 6.213 -28.154 1.00 21.34 50 SER D CA 1
ATOM 2940 C C . SER D 1 50 ? 107.465 4.959 -27.300 1.00 20.91 50 SER D C 1
ATOM 2941 O O . SER D 1 50 ? 108.428 4.203 -27.428 1.00 20.07 50 SER D O 1
ATOM 2944 N N . ALA D 1 51 ? 106.488 4.741 -26.433 1.00 19.95 51 ALA D N 1
ATOM 2945 C CA . ALA D 1 51 ? 106.454 3.546 -25.600 1.00 20.20 51 ALA D CA 1
ATOM 2946 C C . ALA D 1 51 ? 105.055 2.972 -25.668 1.00 19.97 51 ALA D C 1
ATOM 2947 O O . ALA D 1 51 ? 104.075 3.701 -25.806 1.00 19.37 51 ALA D O 1
ATOM 2949 N N . GLU D 1 52 ? 104.990 1.672 -25.518 1.00 19.04 52 GLU D N 1
ATOM 2950 C CA A GLU D 1 52 ? 103.713 0.983 -25.520 0.50 19.53 52 GLU D CA 1
ATOM 2951 C CA B GLU D 1 52 ? 103.746 0.977 -25.528 0.50 19.52 52 GLU D CA 1
ATOM 2952 C C . GLU D 1 52 ? 103.612 0.159 -24.244 1.00 19.43 52 GLU D C 1
ATOM 2953 O O . GLU D 1 52 ? 104.572 -0.494 -23.831 1.00 19.45 52 GLU D O 1
ATOM 2964 N N . ASN D 1 53 ? 102.432 0.177 -23.678 1.00 20.00 53 ASN D N 1
ATOM 2965 C CA . ASN D 1 53 ? 102.229 -0.675 -22.525 1.00 19.92 53 ASN D CA 1
ATOM 2966 C C . ASN D 1 53 ? 100.830 -1.238 -22.589 1.00 19.10 53 ASN D C 1
ATOM 2967 O O . ASN D 1 53 ? 99.840 -0.474 -22.621 1.00 18.22 53 ASN D O 1
ATOM 2972 N N . ASN D 1 54 ? 100.754 -2.567 -22.631 1.00 18.08 54 ASN D N 1
ATOM 2973 C CA . ASN D 1 54 ? 99.482 -3.292 -22.660 1.00 17.94 54 ASN D CA 1
ATOM 2974 C C . ASN D 1 54 ? 98.526 -2.774 -23.745 1.00 17.03 54 ASN D C 1
ATOM 2975 O O . ASN D 1 54 ? 97.322 -2.720 -23.524 1.00 16.88 54 ASN D O 1
ATOM 2980 N N . GLY D 1 55 ? 99.070 -2.382 -24.903 1.00 16.46 55 GLY D N 1
ATOM 2981 C CA . GLY D 1 55 ? 98.278 -1.834 -25.999 1.00 15.84 55 GLY D CA 1
ATOM 2982 C C . GLY D 1 55 ? 98.000 -0.335 -25.972 1.00 15.99 55 GLY D C 1
ATOM 2983 O O . GLY D 1 55 ? 97.368 0.193 -26.883 1.00 16.95 55 GLY D O 1
ATOM 2984 N N . ILE D 1 56 ? 98.459 0.372 -24.944 1.00 15.29 56 ILE D N 1
ATOM 2985 C CA . ILE D 1 56 ? 98.263 1.822 -24.875 1.00 14.08 56 ILE D CA 1
ATOM 2986 C C . ILE D 1 56 ? 99.597 2.488 -25.234 1.00 13.93 56 ILE D C 1
ATOM 2987 O O . ILE D 1 56 ? 100.635 2.169 -24.659 1.00 13.11 56 ILE D O 1
ATOM 2992 N N . PHE D 1 57 ? 99.569 3.409 -26.185 1.00 13.74 57 PHE D N 1
ATOM 2993 C CA . PHE D 1 57 ? 100.765 4.142 -26.556 1.00 14.94 57 PHE D CA 1
ATOM 2994 C C . PHE D 1 57 ? 100.892 5.484 -25.887 1.00 14.98 57 PHE D C 1
ATOM 2995 O O . PHE D 1 57 ? 99.927 6.242 -25.814 1.00 14.92 57 PHE D O 1
ATOM 3003 N N . ILE D 1 58 ? 102.100 5.792 -25.419 1.00 15.49 58 ILE D N 1
ATOM 3004 C CA . ILE D 1 58 ? 102.374 7.155 -24.989 1.00 16.64 58 ILE D CA 1
ATOM 3005 C C . ILE D 1 58 ? 103.580 7.615 -25.786 1.00 16.84 58 ILE D C 1
ATOM 3006 O O . ILE D 1 58 ? 104.654 7.008 -25.699 1.00 16.52 58 ILE D O 1
ATOM 3011 N N . ASP D 1 59 ? 103.364 8.638 -26.609 1.00 16.71 59 ASP D N 1
ATOM 3012 C CA . ASP D 1 59 ? 104.434 9.278 -27.367 1.00 17.51 59 ASP D CA 1
ATOM 3013 C C . ASP D 1 59 ? 104.855 10.554 -26.675 1.00 17.92 59 ASP D C 1
ATOM 3014 O O . ASP D 1 59 ? 104.008 11.326 -26.181 1.00 17.96 59 ASP D O 1
ATOM 3019 N N . GLU D 1 60 ? 106.151 10.807 -26.670 1.00 17.72 60 GLU D N 1
ATOM 3020 C CA . GLU D 1 60 ? 106.692 12.020 -26.083 1.00 18.25 60 GLU D CA 1
ATOM 3021 C C . GLU D 1 60 ? 107.375 12.799 -27.193 1.00 17.86 60 GLU D C 1
ATOM 3022 O O . GLU D 1 60 ? 108.215 12.260 -27.893 1.00 17.48 60 GLU D O 1
ATOM 3028 N N . TYR D 1 61 ? 106.990 14.052 -27.379 1.00 16.90 61 TYR D N 1
ATOM 3029 C CA . TYR D 1 61 ? 107.618 14.879 -28.401 1.00 16.81 61 TYR D CA 1
ATOM 3030 C C . TYR D 1 61 ? 108.359 16.012 -27.709 1.00 16.10 61 TYR D C 1
ATOM 3031 O O . TYR D 1 61 ? 107.858 16.563 -26.748 1.00 14.69 61 TYR D O 1
ATOM 3040 N N . SER D 1 62 ? 109.566 16.322 -28.180 1.00 16.37 62 SER D N 1
ATOM 3041 C CA . SER D 1 62 ? 110.352 17.430 -27.641 1.00 16.60 62 SER D CA 1
ATOM 3042 C C . SER D 1 62 ? 110.514 18.549 -28.644 1.00 16.39 62 SER D C 1
ATOM 3043 O O . SER D 1 62 ? 110.818 18.324 -29.833 1.00 15.92 62 SER D O 1
ATOM 3046 N N . TYR D 1 63 ? 110.377 19.767 -28.138 1.00 15.62 63 TYR D N 1
ATOM 3047 C CA . TYR D 1 63 ? 110.501 20.971 -28.950 1.00 15.50 63 TYR D CA 1
ATOM 3048 C C . TYR D 1 63 ? 111.482 21.905 -28.247 1.00 16.49 63 TYR D C 1
ATOM 3049 O O . TYR D 1 63 ? 111.161 22.455 -27.181 1.00 15.65 63 TYR D O 1
ATOM 3058 N N . ASP D 1 64 ? 112.665 22.083 -28.827 1.00 18.02 64 ASP D N 1
ATOM 3059 C CA . ASP D 1 64 ? 113.701 22.912 -28.200 1.00 20.70 64 ASP D CA 1
ATOM 3060 C C . ASP D 1 64 ? 113.345 24.394 -28.263 1.00 21.91 64 ASP D C 1
ATOM 3061 O O . ASP D 1 64 ? 112.973 24.904 -29.319 1.00 22.12 64 ASP D O 1
ATOM 3066 N N . ALA D 1 65 ? 113.419 25.061 -27.115 1.00 23.30 65 ALA D N 1
ATOM 3067 C CA . ALA D 1 65 ? 113.149 26.496 -27.020 1.00 24.87 65 ALA 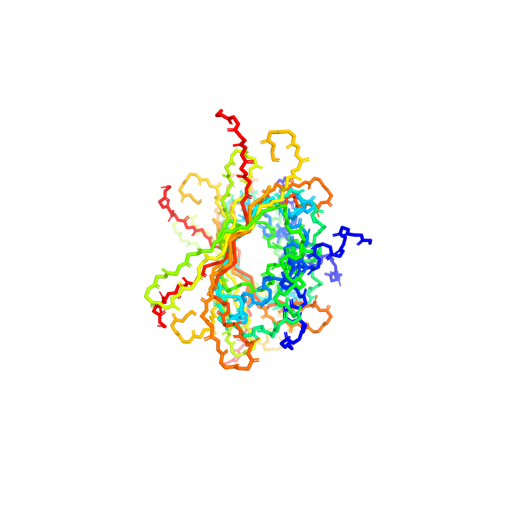D CA 1
ATOM 3068 C C . ALA D 1 65 ? 114.476 27.246 -26.977 1.00 26.31 65 ALA D C 1
ATOM 3069 O O . ALA D 1 65 ? 114.713 28.187 -27.753 1.00 27.35 65 ALA D O 1
ATOM 3071 N N . SER D 1 66 ? 115.366 26.797 -26.097 1.00 26.84 66 SER D N 1
ATOM 3072 C CA . SER D 1 66 ? 116.689 27.384 -25.982 1.00 27.04 66 SER D CA 1
ATOM 3073 C C . SER D 1 66 ? 117.685 26.301 -25.695 1.00 26.62 66 SER D C 1
ATOM 3074 O O . SER D 1 66 ? 117.338 25.110 -25.576 1.00 27.30 66 SER D O 1
ATOM 3077 N N . GLU D 1 67 ? 118.917 26.753 -25.544 1.00 25.68 67 GLU D N 1
ATOM 3078 C CA . GLU D 1 67 ? 120.023 25.907 -25.122 1.00 24.62 67 GLU D CA 1
ATOM 3079 C C . GLU D 1 67 ? 119.650 25.070 -23.869 1.00 23.56 67 GLU D C 1
ATOM 3080 O O . GLU D 1 67 ? 120.044 23.897 -23.738 1.00 23.04 67 GLU D O 1
ATOM 3086 N N . ASN D 1 68 ? 118.870 25.643 -22.961 1.00 21.93 68 ASN D N 1
ATOM 3087 C CA . ASN D 1 68 ? 118.501 24.983 -21.710 1.00 20.74 68 ASN D CA 1
ATOM 3088 C C . ASN D 1 68 ? 117.046 24.523 -21.665 1.00 20.55 68 ASN D C 1
ATOM 3089 O O . ASN D 1 68 ? 116.743 23.512 -21.051 1.00 20.80 68 ASN D O 1
ATOM 3094 N N . ALA D 1 69 ? 116.155 25.267 -22.311 1.00 20.41 69 ALA D N 1
ATOM 3095 C CA . ALA D 1 69 ? 114.730 25.046 -22.164 1.00 20.10 69 ALA D CA 1
ATOM 3096 C C . ALA D 1 69 ? 114.136 24.259 -23.325 1.00 20.43 69 ALA D C 1
ATOM 3097 O O . ALA D 1 69 ? 114.527 24.437 -24.481 1.00 19.07 69 ALA D O 1
ATOM 3107 N N . LYS D 1 71 ? 110.077 22.307 -24.515 1.00 18.73 71 LYS D N 1
ATOM 3108 C CA . LYS D 1 71 ? 108.729 21.881 -24.232 1.00 17.88 71 LYS D CA 1
ATOM 3109 C C . LYS D 1 71 ? 108.565 20.434 -24.629 1.00 16.87 71 LYS D C 1
ATOM 3110 O O . LYS D 1 71 ? 109.171 19.988 -25.604 1.00 16.90 71 LYS D O 1
ATOM 3116 N N . LYS D 1 72 ? 107.786 19.703 -23.838 1.00 15.64 72 LYS D N 1
ATOM 3117 C CA . LYS D 1 72 ? 107.475 18.321 -24.155 1.00 15.70 72 LYS D CA 1
ATOM 3118 C C . LYS D 1 72 ? 105.962 18.145 -24.263 1.00 15.65 72 LYS D C 1
ATOM 3119 O O . LYS D 1 72 ? 105.189 18.718 -23.469 1.00 15.70 72 LYS D O 1
ATOM 3125 N N . LEU D 1 73 ? 105.556 17.360 -25.255 1.00 14.66 73 LEU D N 1
ATOM 3126 C CA . LEU D 1 73 ? 104.164 16.984 -25.429 1.00 15.22 73 LEU D CA 1
ATOM 3127 C C . LEU D 1 73 ? 104.062 15.474 -25.319 1.00 15.16 73 LEU D C 1
ATOM 3128 O O . LEU D 1 73 ? 104.724 14.764 -26.061 1.00 15.42 73 LEU D O 1
ATOM 3133 N N . PHE D 1 74 ? 103.251 15.003 -24.374 1.00 15.68 74 PHE D N 1
ATOM 3134 C CA . PHE D 1 74 ? 102.897 13.583 -24.257 1.00 14.98 74 PHE D CA 1
ATOM 3135 C C . PHE D 1 74 ? 101.493 13.362 -24.803 1.00 15.03 74 PHE D C 1
ATOM 3136 O O . PHE D 1 74 ? 100.544 14.053 -24.427 1.00 13.95 74 PHE D O 1
ATOM 3144 N N . VAL D 1 75 ? 101.367 12.393 -25.694 1.00 14.72 75 VAL D N 1
ATOM 3145 C CA . VAL D 1 75 ? 100.082 12.018 -26.256 1.00 14.79 75 VAL D CA 1
ATOM 3146 C C . VAL D 1 75 ? 99.887 10.522 -25.990 1.00 14.56 75 VAL D C 1
ATOM 3147 O O . VAL D 1 75 ? 100.717 9.689 -26.381 1.00 13.60 75 VAL D O 1
ATOM 3151 N N . GLU D 1 76 ? 98.801 10.211 -25.298 1.00 13.78 76 GLU D N 1
ATOM 3152 C CA . GLU D 1 76 ? 98.452 8.841 -24.980 1.00 13.30 76 GLU D CA 1
ATOM 3153 C C . GLU D 1 76 ? 97.306 8.464 -25.871 1.00 13.00 76 GLU D C 1
ATOM 3154 O O . GLU D 1 76 ? 96.326 9.218 -25.994 1.00 12.58 76 GLU D O 1
ATOM 3160 N N . TYR D 1 77 ? 97.425 7.297 -26.495 1.00 13.09 77 TYR D N 1
ATOM 3161 C CA . TYR D 1 77 ? 96.428 6.871 -27.481 1.00 13.89 77 TYR D CA 1
ATOM 3162 C C . TYR D 1 77 ? 96.422 5.362 -27.691 1.00 14.07 77 TYR D C 1
ATOM 3163 O O . TYR D 1 77 ? 97.381 4.656 -27.311 1.00 13.43 77 TYR D O 1
ATOM 3172 N N . VAL D 1 78 ? 95.327 4.897 -28.303 1.00 14.02 78 VAL D N 1
ATOM 3173 C CA . VAL D 1 78 ? 95.096 3.504 -28.655 1.00 14.04 78 VAL D CA 1
ATOM 3174 C C . VAL D 1 78 ? 94.845 3.531 -30.162 1.00 14.30 78 VAL D C 1
ATOM 3175 O O . VAL D 1 78 ? 93.948 4.235 -30.654 1.00 14.38 78 VAL D O 1
ATOM 3179 N N . ARG D 1 79 ? 95.665 2.790 -30.885 1.00 13.89 79 ARG D N 1
ATOM 3180 C CA . ARG D 1 79 ? 95.572 2.724 -32.341 1.00 14.36 79 ARG D CA 1
ATOM 3181 C C . ARG D 1 79 ? 94.289 2.036 -32.806 1.00 13.90 79 ARG D C 1
ATOM 3182 O O . ARG D 1 79 ? 93.896 1.004 -32.267 1.00 13.62 79 ARG D O 1
ATOM 3190 N N . GLN D 1 80 ? 93.637 2.630 -33.801 1.00 14.40 80 GLN D N 1
ATOM 3191 C CA . GLN D 1 80 ? 92.428 2.055 -34.409 1.00 14.77 80 GLN D CA 1
ATOM 3192 C C . GLN D 1 80 ? 92.647 1.711 -35.889 1.00 14.16 80 GLN D C 1
ATOM 3193 O O . GLN D 1 80 ? 93.613 2.204 -36.513 1.00 13.30 80 GLN D O 1
ATOM 3199 N N . PRO D 1 81 ? 91.767 0.849 -36.465 1.00 13.87 81 PRO D N 1
ATOM 3200 C CA . PRO D 1 81 ? 91.879 0.564 -37.895 1.00 13.51 81 PRO D CA 1
ATOM 3201 C C . PRO D 1 81 ? 91.879 1.822 -38.736 1.00 13.42 81 PRO D C 1
ATOM 3202 O O . PRO D 1 81 ? 91.392 2.868 -38.300 1.00 12.16 81 PRO D O 1
ATOM 3206 N N . GLU D 1 82 ? 92.426 1.705 -39.945 1.00 13.69 82 GLU D N 1
ATOM 3207 C CA . GLU D 1 82 ? 92.365 2.772 -40.947 1.00 14.49 82 GLU D CA 1
ATOM 3208 C C . GLU D 1 82 ? 93.102 4.040 -40.497 1.00 14.37 82 GLU D C 1
ATOM 3209 O O . GLU D 1 82 ? 92.685 5.157 -40.798 1.00 14.81 82 GLU D O 1
ATOM 3215 N N . PHE D 1 83 ? 94.204 3.831 -39.782 1.00 14.52 83 PHE D N 1
ATOM 3216 C CA . PHE D 1 83 ? 95.114 4.898 -39.327 1.00 15.00 83 PHE D CA 1
ATOM 3217 C C . PHE D 1 83 ? 94.461 5.984 -38.494 1.00 14.44 83 PHE D C 1
ATOM 3218 O O . PHE D 1 83 ? 94.753 7.175 -38.655 1.00 14.28 83 PHE D O 1
ATOM 3226 N N . LYS D 1 84 ? 93.576 5.556 -37.600 1.00 14.49 84 LYS D N 1
ATOM 3227 C CA . LYS D 1 84 ? 92.948 6.447 -36.635 1.00 14.34 84 LYS D CA 1
ATOM 3228 C C . LYS D 1 84 ? 93.450 6.129 -35.233 1.00 14.56 84 LYS D C 1
ATOM 3229 O O . LYS D 1 84 ? 93.919 5.018 -34.969 1.00 14.76 84 LYS D O 1
ATOM 3235 N N . TYR D 1 85 ? 93.384 7.138 -34.371 1.00 14.40 85 TYR D N 1
ATOM 3236 C CA . TYR D 1 85 ? 94.055 7.140 -33.074 1.00 14.86 85 TYR D CA 1
ATOM 3237 C C . TYR D 1 85 ? 93.102 7.712 -32.074 1.00 14.00 85 TYR D C 1
ATOM 3238 O O . TYR D 1 85 ? 92.782 8.909 -32.124 1.00 14.62 85 TYR D O 1
ATOM 3247 N N . THR D 1 86 ? 92.622 6.846 -31.190 1.00 13.62 86 THR D N 1
ATOM 3248 C CA . THR D 1 86 ? 91.828 7.276 -30.055 1.00 13.45 86 THR D CA 1
ATOM 3249 C C . THR D 1 86 ? 92.745 7.912 -29.006 1.00 13.49 86 THR D C 1
ATOM 3250 O O . THR D 1 86 ? 93.549 7.228 -28.368 1.00 12.86 86 THR D O 1
ATOM 3254 N N . VAL D 1 87 ? 92.624 9.229 -28.847 1.00 13.21 87 VAL D N 1
ATOM 3255 C CA . VAL D 1 87 ? 93.484 9.959 -27.925 1.00 13.22 87 VAL D CA 1
ATOM 3256 C C . VAL D 1 87 ? 92.839 9.969 -26.561 1.00 13.03 87 VAL D C 1
ATOM 3257 O O . VAL D 1 87 ? 91.699 10.385 -26.430 1.00 12.79 87 VAL D O 1
ATOM 3261 N N . LEU D 1 88 ? 93.582 9.511 -25.557 1.00 13.56 88 LEU D N 1
ATOM 3262 C CA . LEU D 1 88 ? 93.104 9.432 -24.173 1.00 12.96 88 LEU D CA 1
ATOM 3263 C C . LEU D 1 88 ? 93.584 10.565 -23.279 1.00 13.67 88 LEU D C 1
ATOM 3264 O O . LEU D 1 88 ? 92.927 10.902 -22.279 1.00 13.21 88 LEU D O 1
ATOM 3269 N N . SER D 1 89 ? 94.757 11.105 -23.588 1.00 13.94 89 SER D N 1
ATOM 3270 C CA . SER D 1 89 ? 95.265 12.271 -22.875 1.00 14.79 89 SER D CA 1
ATOM 3271 C C . SER D 1 89 ? 96.314 13.000 -23.689 1.00 14.90 89 SER D C 1
ATOM 3272 O O . SER D 1 89 ? 97.010 12.407 -24.527 1.00 14.82 89 SER D O 1
ATOM 3275 N N . ILE D 1 90 ? 96.382 14.309 -23.471 1.00 14.77 90 ILE D N 1
ATOM 3276 C CA . ILE D 1 90 ? 97.433 15.130 -24.034 1.00 15.51 90 ILE D CA 1
ATOM 3277 C C . ILE D 1 90 ? 97.983 15.942 -22.880 1.00 15.19 90 ILE D C 1
ATOM 3278 O O . ILE D 1 90 ? 97.213 16.537 -22.110 1.00 14.41 90 ILE D O 1
ATOM 3283 N N . LYS D 1 91 ? 99.309 15.956 -22.734 1.00 14.85 91 LYS D N 1
ATOM 3284 C CA A LYS D 1 91 ? 99.960 16.741 -21.672 0.50 14.78 91 LYS D CA 1
ATOM 3285 C CA B LYS D 1 91 ? 99.933 16.783 -21.690 0.50 15.18 91 LYS D CA 1
ATOM 3286 C C . LYS D 1 91 ? 101.118 17.554 -22.242 1.00 14.33 91 LYS D C 1
ATOM 3287 O O . LYS D 1 91 ? 101.949 17.006 -22.938 1.00 14.63 91 LYS D O 1
ATOM 3298 N N . GLY D 1 92 ? 101.157 18.842 -21.926 1.00 13.87 92 GLY D N 1
ATOM 3299 C CA . GLY D 1 92 ? 102.266 19.704 -22.315 1.00 13.74 92 GLY D CA 1
ATOM 3300 C C . GLY D 1 92 ? 102.983 20.187 -21.064 1.00 13.71 92 GLY D C 1
ATOM 3301 O O . GLY D 1 92 ? 102.361 20.752 -20.157 1.00 14.00 92 GLY D O 1
ATOM 3302 N N . VAL D 1 93 ? 104.285 19.916 -20.988 1.00 13.25 93 VAL D N 1
ATOM 3303 C CA . VAL D 1 93 ? 105.125 20.332 -19.853 1.00 13.34 93 VAL D CA 1
ATOM 3304 C C . VAL D 1 93 ? 106.394 21.085 -20.294 1.00 13.52 93 VAL D C 1
ATOM 3305 O O . VAL D 1 93 ? 106.805 21.020 -21.472 1.00 13.83 93 VAL D O 1
ATOM 3309 N N . ASN D 1 94 ? 107.000 21.798 -19.345 1.00 12.78 94 ASN D N 1
ATOM 3310 C CA . ASN D 1 94 ? 108.270 22.453 -19.572 1.00 12.53 94 ASN D CA 1
ATOM 3311 C C . ASN D 1 94 ? 109.372 21.651 -18.914 1.00 11.99 94 ASN D C 1
ATOM 3312 O O . ASN D 1 94 ? 109.198 21.126 -17.819 1.00 11.62 94 ASN D O 1
ATOM 3317 N N . ASP D 1 95 ? 110.491 21.540 -19.608 1.00 11.50 95 ASP D N 1
ATOM 3318 C CA . ASP D 1 95 ? 111.626 20.788 -19.109 1.00 12.01 95 ASP D CA 1
ATOM 3319 C C . ASP D 1 95 ? 112.874 21.589 -19.405 1.00 11.98 95 ASP D C 1
ATOM 3320 O O . ASP D 1 95 ? 112.896 22.410 -20.331 1.00 12.02 95 ASP D O 1
ATOM 3325 N N . TRP D 1 96 ? 113.902 21.390 -18.596 1.00 12.11 96 TRP D N 1
ATOM 3326 C CA . TRP D 1 96 ? 115.160 22.097 -18.783 1.00 11.84 96 TRP D CA 1
ATOM 3327 C C . TRP D 1 96 ? 116.262 21.083 -18.714 1.00 11.28 96 TRP D C 1
ATOM 3328 O O . TRP D 1 96 ? 116.148 20.101 -18.002 1.00 12.13 96 TRP D O 1
ATOM 3339 N N . VAL D 1 97 ? 117.339 21.336 -19.435 1.00 10.98 97 VAL D N 1
ATOM 3340 C CA . VAL D 1 97 ? 118.499 20.464 -19.413 1.00 11.18 97 VAL D CA 1
ATOM 3341 C C . VAL D 1 97 ? 119.182 20.430 -18.031 1.00 10.60 97 VAL D C 1
ATOM 3342 O O . VAL D 1 97 ? 119.381 19.359 -17.450 1.00 10.50 97 VAL D O 1
ATOM 3346 N N . ARG D 1 98 ? 119.542 21.601 -17.509 1.00 9.90 98 ARG D N 1
ATOM 3347 C CA . ARG D 1 98 ? 120.233 21.683 -16.214 1.00 9.23 98 ARG D CA 1
ATOM 3348 C C . ARG D 1 98 ? 119.252 21.644 -15.019 1.00 9.03 98 ARG D C 1
ATOM 3349 O O . ARG D 1 98 ? 118.118 22.104 -15.130 1.00 8.19 98 ARG D O 1
ATOM 3357 N N . GLU D 1 99 ? 119.707 21.096 -13.890 1.00 9.01 99 GLU D N 1
ATOM 3358 C CA . GLU D 1 99 ? 118.965 21.147 -12.622 1.00 9.65 99 GLU D CA 1
ATOM 3359 C C . GLU D 1 99 ? 118.960 22.585 -12.085 1.00 9.15 99 GLU D C 1
ATOM 3360 O O . GLU D 1 99 ? 118.061 22.991 -11.350 1.00 8.22 99 GLU D O 1
#

InterPro domains:
  IPR009804 Sulfolobus islandicus filamentous virus, Orf14 [PF07118] (5-93)

Foldseek 3Di:
DQVVVLVVLLVVLVCCVVCVPVKDKFFWHKAAQVSVCSSLDDFPDKDWDDDPQKIWMWGHHDDDPWKKIKIWIWGADPPRMTTTTMIIIHMGTDDD/DVQVVVLVVLLVVQVCCLVCVPVKDKFFWHKAAQVSVCSSQDDAPDKDWDDDPQKIWMWGHHDRDQQKKIKIWIWHQDPPRMTTTTMIIMHMDGHHD/DDQVVVLVVLLVVQVCCLVCVPVKDKFFWHKAAQVSVCSSQDDAPDKDWDDDPQKIWMWGHHDRDQQKKIKIWIWHADPPGMTTTTMIIMHMDGHHD/DQVVVLVVLLVVQVCCLVCVPVKDKFFWHKDAPVSVCSSQDDAPDKDWDDDPQKIWIWGHHDDDPWKKIKIWIWHADPPRMTTTTMIIMHMGTDDD

Secondary structure (DSSP, 8-state):
-HHHHHHHHHHHHHHHHTTSB-SB--B-EEE-HHHHHHHH---SEEEEEEETTEEEEEEE---SS---EEEEEEEEETTTEEEEEEEEEE---S--/-HHHHHHHHHHHHHHHHHTTSB-SB--B-EEEEHHHHHHHH---SEEEEEEETTEEEEEEE---SS---EEEEEEEEETTTEEEEEEEEEE------/--HHHHHHHHHHHHHHHHTTSB-SB--B-EEEEHHHHHHHH---SEEEEEEETTEEEEEEE---SS---EEEEEEEEETTTEEEEEEEEEE------/-HHHHHHHHHHHHHHHHTTSB-SB--B-EEE-HHHHHHHH---SEEEEEEETTEEEEEEE---SS---EEEEEEEEETTTEEEEEEEEEE---S--

Solvent-accessible surface area: 22031 Å² total

Radius of gyration: 29.04 Å; Cα contacts (8 Å, |Δi|>4): 792; chains: 4; bounding box: 83×68×70 Å

Sequence (386 aa):
DTHEFHKLLIKVVDDLFLEDRIKEFEKLNTTLDELEFEELIGKPDSSNSAENNNGIFIDEYSYDASSENAKKLFVEYVRQPEFKYTVLSIKKGVNDWVREGDTHEFHKLLIKVVDLFLEDRIKEFEKLNTTLDDELEEFEELIGKKPDSSSSNNSAENNGIFIDEYSYDASENAKKLFVEYVRQPEFKYTVLSIKGVNDWVREGDTHEFHKLLIKVVDLFLEDRIKEFEKLNTTLDELEEFEELIGKPDSSSNNSAENNGIFIDEYSYDASENAKKLFVEYVRQPEFKYTVLSSIKGVNDWVREDTHEEFHKLLIKVVDLFLEDRIKEFEKLNTTLDELEFEELIGKPDSSNSAEENNGIFIDEYSYDASENAKKLFVEYVRQPEFKYTVLSIKKGVNDWVRE

Organism: Acidianus filamentous virus 1 (isolate United States/Yellowstone) (NCBI:txid654909)

B-factor: mean 18.33, std 6.44, range [2.0, 56.85]

Nearest PDB structures (foldseek):
  3df6-assembly2_D  TM=1.011E+00  e=5.063E-18  Captovirus AFV1
  2h36-assembly1_X  TM=8.905E-01  e=9.174E-07  Sulfolobus islandicus filamentous virus
  2fpn-assembly1_A-2  TM=4.196E-01  e=2.108E-02  Bacillus subtilis
  1y8c-assembly1_A  TM=3.862E-01  e=5.364E-02  Clostridium acetobutylicum ATCC 824
  3bcy-assembly1_A  TM=3.777E-01  e=9.073E-02  Saccharomyces cerevisiae